Protein AF-A0A538AAI6-F1 (afdb_monomer_lite)

Foldseek 3Di:
DPPVVVVVVVVVVVVVVVVVVVVVPPFPQKEKEKEWEWEADPVRDIQAQAFFKKWKAAPPHRVDIDIDGAHNRNIDMDIGGFHKIWMWGPAFGDDPQKTWIATDIDGTDTHYYHYHYHYPVRTPIDRPPCPDDPPPPPQPLQNVLCVQAQLQKWWKAAAFAIAIWGAADDDQQKIKFFQVRNVPFQKIWIGSDLFFIFIWGWQDHDPVLRMTIIGDFSVSCVPHDHAAAAAQDPVRDSFAAFFKKKQWFDDFPDRIDIWIFTQNDDDPWKTKTLTDDDRRSHGTFIAGSVSHGQFGWHDWDPDPPDRIITMTTGSVVCVVVVVSRVVRVVVDDRHDGDTDGRLPDPQPDPVVLVVLLVVDDLVVLVVVAWDDDPQKIKGKDASSSVVSVVVVVVVVVVVVVVVVCVVVVDDPVNDDDDPPPVVVCCVVCVNVRRFRMAIDIGGDKDFDPVLVVQQVVCVVVVHHRDDTDIDGPDDPPVCVDDDDPDRHDDDDDDDDDDDDDDDDDDDDDDDDDDDDD

pLDDT: mean 72.94, std 21.02, range [20.86, 97.62]

Structure (mmCIF, N/CA/C/O backbone):
data_AF-A0A538AAI6-F1
#
_entry.id   AF-A0A538AAI6-F1
#
loop_
_atom_site.group_PDB
_atom_site.id
_atom_site.type_symbol
_atom_site.label_atom_id
_atom_site.label_alt_id
_atom_site.label_comp_id
_atom_site.label_asym_id
_atom_site.label_entity_id
_atom_site.label_seq_id
_atom_site.pdbx_PDB_ins_code
_atom_site.Cartn_x
_atom_site.Cartn_y
_atom_site.Cartn_z
_atom_site.occupancy
_atom_site.B_iso_or_equiv
_atom_site.auth_seq_id
_atom_site.auth_comp_id
_atom_site.auth_asym_id
_atom_site.auth_atom_id
_atom_site.pdbx_PDB_model_num
ATOM 1 N N . MET A 1 1 ? 90.015 34.885 -72.919 1.00 56.31 1 MET A N 1
ATOM 2 C CA . MET A 1 1 ? 88.695 35.465 -72.562 1.00 56.31 1 MET A CA 1
ATOM 3 C C . MET A 1 1 ? 87.486 34.777 -73.213 1.00 56.31 1 MET A C 1
ATOM 5 O O . MET A 1 1 ? 86.436 34.782 -72.590 1.00 56.31 1 MET A O 1
ATOM 9 N N . ARG A 1 2 ? 87.587 34.138 -74.393 1.00 55.56 2 ARG A N 1
ATOM 10 C CA . ARG A 1 2 ? 86.415 33.542 -75.080 1.00 55.56 2 ARG A CA 1
ATOM 11 C C . ARG A 1 2 ? 85.881 32.219 -74.502 1.00 55.56 2 ARG A C 1
ATOM 13 O O . ARG A 1 2 ? 84.694 31.960 -74.620 1.00 55.56 2 ARG A O 1
ATOM 20 N N . THR A 1 3 ? 86.694 31.414 -73.821 1.00 53.94 3 THR A N 1
ATOM 21 C CA . THR A 1 3 ? 86.271 30.083 -73.332 1.00 53.94 3 THR A CA 1
ATOM 22 C C . THR A 1 3 ? 85.492 30.114 -72.013 1.00 53.94 3 THR A C 1
ATOM 24 O O . THR A 1 3 ? 84.649 29.257 -71.784 1.00 53.94 3 THR A O 1
ATOM 27 N N . ARG A 1 4 ? 85.706 31.121 -71.152 1.00 54.72 4 ARG A N 1
ATOM 28 C CA . ARG A 1 4 ? 85.005 31.219 -69.853 1.00 54.72 4 ARG A CA 1
ATOM 29 C C . ARG A 1 4 ? 83.568 31.746 -69.966 1.00 54.72 4 ARG A C 1
ATOM 31 O O . ARG A 1 4 ? 82.729 31.370 -69.159 1.00 54.72 4 ARG A O 1
ATOM 38 N N . VAL A 1 5 ? 83.266 32.556 -70.984 1.00 57.38 5 VAL A N 1
ATOM 39 C CA . VAL A 1 5 ? 81.914 33.107 -71.209 1.00 57.38 5 VAL A CA 1
ATOM 40 C C . VAL A 1 5 ? 80.976 32.063 -71.829 1.00 57.38 5 VAL A C 1
ATOM 42 O O . VAL A 1 5 ? 79.811 31.986 -71.454 1.00 57.38 5 VAL A O 1
ATOM 45 N N . VAL A 1 6 ? 81.492 31.199 -72.711 1.00 57.78 6 VAL A N 1
ATOM 46 C CA . VAL A 1 6 ? 80.696 30.139 -73.361 1.00 57.78 6 VAL A CA 1
ATOM 47 C C . VAL A 1 6 ? 80.286 29.050 -72.365 1.00 57.78 6 VAL A C 1
ATOM 49 O O . VAL A 1 6 ? 79.141 28.607 -72.381 1.00 57.78 6 VAL A O 1
ATOM 52 N N . VAL A 1 7 ? 81.174 28.676 -71.436 1.00 59.09 7 VAL A N 1
ATOM 53 C CA . VAL A 1 7 ? 80.850 27.699 -70.382 1.00 59.09 7 VAL A CA 1
ATOM 54 C C . VAL A 1 7 ? 79.826 28.270 -69.393 1.00 59.09 7 VAL A C 1
ATOM 56 O O . VAL A 1 7 ? 78.910 27.558 -68.997 1.00 59.09 7 VAL A O 1
ATOM 59 N N . GLY A 1 8 ? 79.912 29.565 -69.059 1.00 55.97 8 GLY A N 1
ATOM 60 C CA . GLY A 1 8 ? 78.934 30.241 -68.197 1.00 55.97 8 GLY A CA 1
ATOM 61 C C . GLY A 1 8 ? 77.533 30.343 -68.815 1.00 55.97 8 GLY A C 1
ATOM 62 O O . GLY A 1 8 ? 76.548 30.069 -68.131 1.00 55.97 8 GLY A O 1
ATOM 63 N N . LEU A 1 9 ? 77.429 30.660 -70.114 1.00 57.47 9 LEU A N 1
ATOM 64 C CA . LEU A 1 9 ? 76.135 30.697 -70.810 1.00 57.47 9 LEU A CA 1
ATOM 65 C C . LEU A 1 9 ? 75.522 29.302 -70.991 1.00 57.47 9 LEU A C 1
ATOM 67 O O . LEU A 1 9 ? 74.308 29.162 -70.858 1.00 57.47 9 LEU A O 1
ATOM 71 N N . MET A 1 10 ? 76.331 28.266 -71.242 1.00 57.28 10 MET A N 1
ATOM 72 C CA . MET A 1 10 ? 75.824 26.891 -71.314 1.00 57.28 10 MET A CA 1
ATOM 73 C C . MET A 1 10 ? 75.345 26.376 -69.953 1.00 57.28 10 MET A C 1
ATOM 75 O O . MET A 1 10 ? 74.324 25.698 -69.898 1.00 57.28 10 MET A O 1
ATOM 79 N N . PHE A 1 11 ? 76.012 26.738 -68.852 1.00 59.81 11 PHE A N 1
ATOM 80 C CA . PHE A 1 11 ? 75.574 26.354 -67.506 1.00 59.81 11 PHE A CA 1
ATOM 81 C C . PHE A 1 11 ? 74.273 27.061 -67.097 1.00 59.81 11 PHE A C 1
ATOM 83 O O . PHE A 1 11 ? 73.391 26.439 -66.507 1.00 59.81 11 PHE A O 1
ATOM 90 N N . LEU A 1 12 ? 74.112 28.339 -67.463 1.00 59.09 12 LEU A N 1
ATOM 91 C CA . LEU A 1 12 ? 72.889 29.101 -67.200 1.00 59.09 12 LEU A CA 1
ATOM 92 C C . LEU A 1 12 ? 71.713 28.615 -68.066 1.00 59.09 12 LEU A C 1
ATOM 94 O O . LEU A 1 12 ? 70.605 28.472 -67.555 1.00 59.09 12 LEU A O 1
ATOM 98 N N . ALA A 1 13 ? 71.953 28.277 -69.338 1.00 58.91 13 ALA A N 1
ATOM 99 C CA . ALA A 1 13 ? 70.951 27.661 -70.211 1.00 58.91 13 ALA A CA 1
ATOM 100 C C . ALA A 1 13 ? 70.547 26.256 -69.728 1.00 58.91 13 ALA A C 1
ATOM 102 O O . ALA A 1 13 ? 69.372 25.904 -69.794 1.00 58.91 13 ALA A O 1
ATOM 103 N N . PHE A 1 14 ? 71.484 25.479 -69.176 1.00 59.81 14 PHE A N 1
ATOM 104 C CA . PHE A 1 14 ? 71.199 24.168 -68.587 1.00 59.81 14 PHE A CA 1
ATOM 105 C C . PHE A 1 14 ? 70.417 24.279 -67.269 1.00 59.81 14 PHE A C 1
ATOM 107 O O . PHE A 1 14 ? 69.505 23.493 -67.035 1.00 59.81 14 PHE A O 1
ATOM 114 N N . LEU A 1 15 ? 70.696 25.287 -66.434 1.00 57.56 15 LEU A N 1
ATOM 115 C CA . LEU A 1 15 ? 69.936 25.567 -65.206 1.00 57.56 15 LEU A CA 1
ATOM 116 C C . LEU A 1 15 ? 68.523 26.109 -65.488 1.00 57.56 15 LEU A C 1
ATOM 118 O O . LEU A 1 15 ? 67.578 25.741 -64.789 1.00 57.56 15 LEU A O 1
ATOM 122 N N . LEU A 1 16 ? 68.349 26.926 -66.532 1.00 55.44 16 LEU A N 1
ATOM 123 C CA . LEU A 1 16 ? 67.031 27.376 -67.002 1.00 55.44 16 LEU A CA 1
ATOM 124 C C . LEU A 1 16 ? 66.237 26.237 -67.660 1.00 55.44 16 LEU A C 1
ATOM 126 O O . LEU A 1 16 ? 65.052 26.086 -67.368 1.00 55.44 16 LEU A O 1
ATOM 130 N N . ALA A 1 17 ? 66.879 25.380 -68.461 1.00 56.56 17 ALA A N 1
ATOM 131 C CA . ALA A 1 17 ? 66.245 24.190 -69.030 1.00 56.56 17 ALA A CA 1
ATOM 132 C C . ALA A 1 17 ? 65.886 23.153 -67.950 1.00 56.56 17 ALA A C 1
ATOM 134 O O . ALA A 1 17 ? 64.798 22.586 -67.985 1.00 56.56 17 ALA A O 1
ATOM 135 N N . ALA A 1 18 ? 66.736 22.951 -66.939 1.00 55.03 18 ALA A N 1
ATOM 136 C CA . ALA A 1 18 ? 66.457 22.047 -65.822 1.00 55.03 18 ALA A CA 1
ATOM 137 C C . ALA A 1 18 ? 65.314 22.549 -64.921 1.00 55.03 18 ALA A C 1
ATOM 139 O O . ALA A 1 18 ? 64.545 21.735 -64.409 1.00 55.03 18 ALA A O 1
ATOM 140 N N . ASN A 1 19 ? 65.147 23.868 -64.760 1.00 50.28 19 ASN A N 1
ATOM 141 C CA . ASN A 1 19 ? 63.992 24.440 -64.059 1.00 50.28 19 ASN A CA 1
ATOM 142 C C . ASN A 1 19 ? 62.707 24.405 -64.901 1.00 50.28 19 ASN A C 1
ATOM 144 O O . ASN A 1 19 ? 61.645 24.112 -64.357 1.00 50.28 19 ASN A O 1
ATOM 148 N N . LEU A 1 20 ? 62.783 24.596 -66.222 1.00 50.88 20 LEU A N 1
ATOM 149 C CA . LEU A 1 20 ? 61.630 24.432 -67.119 1.00 50.88 20 LEU A CA 1
ATOM 150 C C . LEU A 1 20 ? 61.174 22.963 -67.221 1.00 50.88 20 LEU A C 1
ATOM 152 O O . LEU A 1 20 ? 59.975 22.697 -67.261 1.00 50.88 20 LEU A O 1
ATOM 156 N N . ILE A 1 21 ? 62.098 21.998 -67.152 1.00 49.75 21 ILE A N 1
ATOM 157 C CA . ILE A 1 21 ? 61.776 20.560 -67.094 1.00 49.75 21 ILE A CA 1
ATOM 158 C C . ILE A 1 21 ? 61.227 20.159 -65.711 1.00 49.75 21 ILE A C 1
ATOM 160 O O . ILE A 1 21 ? 60.376 19.274 -65.625 1.00 49.75 21 ILE A O 1
ATOM 164 N N . ARG A 1 22 ? 61.627 20.836 -64.623 1.00 44.69 22 ARG A N 1
ATOM 165 C CA . ARG A 1 22 ? 61.017 20.635 -63.293 1.00 44.69 22 ARG A CA 1
ATOM 166 C C . ARG A 1 22 ? 59.622 21.254 -63.162 1.00 44.69 22 ARG A C 1
ATOM 168 O O . ARG A 1 22 ? 58.796 20.665 -62.471 1.00 44.69 22 ARG A O 1
ATOM 175 N N . LEU A 1 23 ? 59.324 22.361 -63.850 1.00 44.47 23 LEU A N 1
ATOM 176 C CA . LEU A 1 23 ? 57.966 22.927 -63.888 1.00 44.47 23 LEU A CA 1
ATOM 177 C C . LEU A 1 23 ? 57.005 22.139 -64.799 1.00 44.47 23 LEU A C 1
ATOM 179 O O . LEU A 1 23 ? 55.805 22.137 -64.544 1.00 44.47 23 LEU A O 1
ATOM 183 N N . ALA A 1 24 ? 57.505 21.419 -65.809 1.00 44.34 24 ALA A N 1
ATOM 184 C CA . ALA A 1 24 ? 56.675 20.612 -66.712 1.00 44.34 24 ALA A CA 1
ATOM 185 C C . ALA A 1 24 ? 56.409 19.165 -66.231 1.00 44.34 24 ALA A C 1
ATOM 187 O O . ALA A 1 24 ? 55.652 18.439 -66.874 1.00 44.34 24 ALA A O 1
ATOM 188 N N . ALA A 1 25 ? 56.995 18.727 -65.108 1.00 46.19 25 ALA A N 1
ATOM 189 C CA . ALA A 1 25 ? 56.943 17.330 -64.649 1.00 46.19 25 ALA A CA 1
ATOM 190 C C . ALA A 1 25 ? 56.396 17.131 -63.220 1.00 46.19 25 ALA A C 1
ATOM 192 O O . ALA A 1 25 ? 56.669 16.114 -62.583 1.00 46.19 25 ALA A O 1
ATOM 193 N N . GLN A 1 26 ? 55.571 18.055 -62.723 1.00 48.97 26 GLN A N 1
ATOM 194 C CA . GLN A 1 26 ? 54.662 17.785 -61.603 1.00 48.97 26 GLN A CA 1
ATOM 195 C C . GLN A 1 26 ? 53.217 17.700 -62.103 1.00 48.97 26 GLN A C 1
ATOM 197 O O . GLN A 1 26 ? 52.329 18.403 -61.637 1.00 48.97 26 GLN A O 1
ATOM 202 N N . THR A 1 27 ? 52.946 16.805 -63.057 1.00 49.00 27 THR A N 1
ATOM 203 C CA . THR A 1 27 ? 51.568 16.334 -63.243 1.00 49.00 27 THR A CA 1
ATOM 204 C C . THR A 1 27 ? 51.135 15.646 -61.949 1.00 49.00 27 THR A C 1
ATOM 206 O O . THR A 1 27 ? 51.813 14.690 -61.544 1.00 49.00 27 THR A O 1
ATOM 209 N N . PRO A 1 28 ? 50.044 16.073 -61.289 1.00 50.78 28 PRO A N 1
ATOM 210 C CA . PRO A 1 28 ? 49.593 15.407 -60.081 1.00 50.78 28 PRO A CA 1
ATOM 211 C C . PRO A 1 28 ? 49.314 13.936 -60.408 1.00 50.78 28 PRO A C 1
ATOM 213 O O . PRO A 1 28 ? 48.439 13.611 -61.212 1.00 50.78 28 PRO A O 1
ATOM 216 N N . ARG A 1 29 ? 50.062 13.022 -59.775 1.00 65.69 29 ARG A N 1
ATOM 217 C CA . ARG A 1 29 ? 49.749 11.577 -59.782 1.00 65.69 29 ARG A CA 1
ATOM 218 C C . ARG A 1 29 ? 48.432 11.270 -59.060 1.00 65.69 29 ARG A C 1
ATOM 220 O O . ARG A 1 29 ? 47.981 10.129 -59.059 1.00 65.69 29 ARG A O 1
ATOM 227 N N . GLN A 1 30 ? 47.851 12.283 -58.436 1.00 79.06 30 GLN A N 1
ATOM 228 C CA . GLN A 1 30 ? 46.678 12.223 -57.595 1.00 79.06 30 GLN A CA 1
ATOM 229 C C . GLN A 1 30 ? 45.579 13.108 -58.181 1.00 79.06 30 GLN A C 1
ATOM 231 O O . GLN A 1 30 ? 45.829 14.067 -58.910 1.00 79.06 30 GLN A O 1
ATOM 236 N N . ALA A 1 31 ? 44.356 12.739 -57.866 1.00 88.25 31 ALA A N 1
ATOM 237 C CA . ALA A 1 31 ? 43.138 13.445 -58.178 1.00 88.25 31 ALA A CA 1
ATOM 238 C C . ALA A 1 31 ? 42.428 13.787 -56.866 1.00 88.25 31 ALA A C 1
ATOM 240 O O . ALA A 1 31 ? 42.634 13.108 -55.858 1.00 88.25 31 ALA A O 1
ATOM 241 N N . THR A 1 32 ? 41.584 14.811 -56.869 1.00 91.38 32 THR A N 1
ATOM 242 C CA . THR A 1 32 ? 40.853 15.227 -55.666 1.00 91.38 32 THR A CA 1
ATOM 243 C C . THR A 1 32 ? 39.362 15.099 -55.904 1.00 91.38 32 THR A C 1
ATOM 245 O O . THR A 1 32 ? 38.843 15.605 -56.892 1.00 91.38 32 THR A O 1
ATOM 248 N N . VAL A 1 33 ? 38.662 14.460 -54.977 1.00 94.69 33 VAL A N 1
ATOM 249 C CA . VAL A 1 33 ? 37.202 14.444 -54.918 1.00 94.69 33 VAL A CA 1
ATOM 250 C C . VAL A 1 33 ? 36.782 15.394 -53.803 1.00 94.69 33 VAL A C 1
ATOM 252 O O . VAL A 1 33 ? 37.144 15.196 -52.645 1.00 94.69 33 VAL A O 1
ATOM 255 N N . SER A 1 34 ? 36.058 16.450 -54.158 1.00 95.12 34 SER A N 1
ATOM 256 C CA . SER A 1 34 ? 35.491 17.433 -53.236 1.00 95.12 34 SER A CA 1
ATOM 257 C C . SER A 1 34 ? 33.991 17.186 -53.140 1.00 95.12 34 SER A C 1
ATOM 259 O O . SER A 1 34 ? 33.283 17.301 -54.134 1.00 95.12 34 SER A O 1
ATOM 261 N N . VAL A 1 35 ? 33.501 16.808 -51.965 1.00 96.62 35 VAL A N 1
ATOM 262 C CA . VAL A 1 35 ? 32.088 16.498 -51.738 1.00 96.62 35 VAL A CA 1
ATOM 263 C C . VAL A 1 35 ? 31.441 17.622 -50.946 1.00 96.62 35 VAL A C 1
ATOM 265 O O . VAL A 1 35 ? 31.979 18.024 -49.917 1.00 96.62 35 VAL A O 1
ATOM 268 N N . THR A 1 36 ? 30.271 18.079 -51.385 1.00 96.38 36 THR A N 1
ATOM 269 C CA . THR A 1 36 ? 29.391 18.963 -50.610 1.00 96.38 36 THR A CA 1
ATOM 270 C C . THR A 1 36 ? 28.057 18.261 -50.409 1.00 96.38 36 THR A C 1
ATOM 272 O O . THR A 1 36 ? 27.348 17.997 -51.374 1.00 96.38 36 THR A O 1
ATOM 275 N N . ALA A 1 37 ? 27.706 17.947 -49.167 1.00 95.06 37 ALA A N 1
ATOM 276 C CA . ALA A 1 37 ? 26.449 17.303 -48.818 1.00 95.06 37 ALA A CA 1
ATOM 277 C C . ALA A 1 37 ? 25.514 18.294 -48.128 1.00 95.06 37 ALA A C 1
ATOM 279 O O . ALA A 1 37 ? 25.824 18.804 -47.048 1.00 95.06 37 ALA A O 1
ATOM 280 N N . ALA A 1 38 ? 24.364 18.557 -48.743 1.00 93.50 38 ALA A N 1
ATOM 281 C CA . ALA A 1 38 ? 23.372 19.477 -48.213 1.00 93.50 38 ALA A CA 1
ATOM 282 C C . ALA A 1 38 ? 21.955 19.066 -48.621 1.00 93.50 38 ALA A C 1
ATOM 284 O O . ALA A 1 38 ? 21.693 18.737 -49.775 1.00 93.50 38 ALA A O 1
ATOM 285 N N . LEU A 1 39 ? 21.032 19.113 -47.663 1.00 91.88 39 LEU A N 1
ATOM 286 C CA . LEU A 1 39 ? 19.632 18.765 -47.858 1.00 91.88 39 LEU A CA 1
ATOM 287 C C . LEU A 1 39 ? 18.737 19.997 -47.688 1.00 91.88 39 LEU A C 1
ATOM 289 O O . LEU A 1 39 ? 18.920 20.785 -46.766 1.00 91.88 39 LEU A O 1
ATOM 293 N N . VAL A 1 40 ? 17.752 20.152 -48.563 1.00 87.44 40 VAL A N 1
ATOM 294 C CA . VAL A 1 40 ? 16.768 21.239 -48.558 1.00 87.44 40 VAL A CA 1
ATOM 295 C C . VAL A 1 40 ? 15.532 20.808 -47.762 1.00 87.44 40 VAL A C 1
ATOM 297 O O . VAL A 1 40 ? 14.978 19.735 -48.015 1.00 87.44 40 VAL A O 1
ATOM 300 N N . ALA A 1 41 ? 15.125 21.624 -46.787 1.00 76.75 41 ALA A N 1
ATOM 301 C CA . ALA A 1 41 ? 13.888 21.461 -46.013 1.00 76.75 41 ALA A CA 1
ATOM 302 C C . ALA A 1 41 ? 12.668 22.089 -46.727 1.00 76.75 41 ALA A C 1
ATOM 304 O O . ALA A 1 41 ? 12.827 22.776 -47.734 1.00 76.75 41 ALA A O 1
ATOM 305 N N . GLU A 1 42 ? 11.452 21.870 -46.209 1.00 68.75 42 GLU A N 1
ATOM 306 C CA . GLU A 1 42 ? 10.195 22.325 -46.838 1.00 68.75 42 GLU A CA 1
ATOM 307 C C . GLU A 1 42 ? 10.121 23.849 -47.061 1.00 68.75 42 GLU A C 1
ATOM 309 O O . GLU A 1 42 ? 9.544 24.276 -48.057 1.00 68.75 42 GLU A O 1
ATOM 314 N N . GLU A 1 43 ? 10.784 24.675 -46.239 1.00 68.69 43 GLU A N 1
ATOM 315 C CA . GLU A 1 43 ? 10.865 26.133 -46.460 1.00 68.69 43 GLU A CA 1
ATOM 316 C C . GLU A 1 43 ? 12.097 26.585 -47.276 1.00 68.69 43 GLU A C 1
ATOM 318 O O . GLU A 1 43 ? 12.585 27.697 -47.097 1.00 68.69 43 GLU A O 1
ATOM 323 N N . LEU A 1 44 ? 12.648 25.728 -48.148 1.00 71.75 44 LEU A N 1
ATOM 324 C CA . LEU A 1 44 ? 13.844 25.998 -48.976 1.00 71.75 44 LEU A CA 1
ATOM 325 C C . LEU A 1 44 ? 15.138 26.283 -48.184 1.00 71.75 44 LEU A C 1
ATOM 327 O O . LEU A 1 44 ? 16.159 26.671 -48.755 1.00 71.75 44 LEU A O 1
ATOM 331 N N . HIS A 1 45 ? 15.144 26.033 -46.875 1.00 80.94 45 HIS A N 1
ATOM 332 C CA . HIS A 1 45 ? 16.344 26.142 -46.055 1.00 80.94 45 HIS A CA 1
ATOM 333 C C . HIS A 1 45 ? 17.320 24.995 -46.350 1.00 80.94 45 HIS A C 1
ATOM 335 O O . HIS A 1 45 ? 17.012 23.823 -46.120 1.00 80.94 45 HIS A O 1
ATOM 341 N N . VAL A 1 46 ? 18.524 25.340 -46.812 1.00 87.25 46 VAL A N 1
ATOM 342 C CA . VAL A 1 46 ? 19.618 24.391 -47.058 1.00 87.25 46 VAL A CA 1
ATOM 343 C C . VAL A 1 46 ? 20.296 24.031 -45.733 1.00 87.25 46 VAL A C 1
ATOM 345 O O . VAL A 1 46 ? 20.808 24.897 -45.023 1.00 87.25 46 VAL A O 1
ATOM 348 N N . ARG A 1 47 ? 20.312 22.743 -45.390 1.00 90.31 47 ARG A N 1
ATOM 349 C CA . ARG A 1 47 ? 20.954 22.187 -44.194 1.00 90.31 47 ARG A CA 1
ATOM 350 C C . ARG A 1 47 ? 22.173 21.353 -44.601 1.00 90.31 47 ARG A C 1
ATOM 352 O O . ARG A 1 47 ? 21.995 20.349 -45.293 1.00 90.31 47 ARG A O 1
ATOM 359 N N . PRO A 1 48 ? 23.397 21.715 -44.181 1.00 93.94 48 PRO A N 1
ATOM 360 C CA . PRO A 1 48 ? 24.566 20.884 -44.445 1.00 93.94 48 PRO A CA 1
ATOM 361 C C . PRO A 1 48 ? 24.445 19.539 -43.720 1.00 93.94 48 PRO A C 1
ATOM 363 O O . PRO A 1 48 ? 24.004 19.478 -42.570 1.00 93.94 48 PRO A O 1
ATOM 366 N N . VAL A 1 49 ? 24.854 18.456 -44.381 1.00 94.00 49 VAL A N 1
ATOM 367 C CA . VAL A 1 49 ? 24.889 17.117 -43.779 1.00 94.00 49 VAL A CA 1
ATOM 368 C C . VAL A 1 49 ? 26.233 16.938 -43.082 1.00 94.00 49 VAL A C 1
ATOM 370 O O . VAL A 1 49 ? 27.226 16.534 -43.689 1.00 94.00 49 VAL A O 1
ATOM 373 N N . ALA A 1 50 ? 26.269 17.295 -41.802 1.00 92.62 50 ALA A N 1
ATOM 374 C CA . ALA A 1 50 ? 27.476 17.262 -40.989 1.00 92.62 50 ALA A CA 1
ATOM 375 C C . ALA A 1 50 ? 27.925 15.831 -40.647 1.00 92.62 50 ALA A C 1
ATOM 377 O O . ALA A 1 50 ? 27.094 14.977 -40.342 1.00 92.62 50 ALA A O 1
ATOM 378 N N . LEU A 1 51 ? 29.244 15.596 -40.622 1.00 92.31 51 LEU A N 1
ATOM 379 C CA . LEU A 1 51 ? 29.865 14.337 -40.169 1.00 92.31 51 LEU A CA 1
ATOM 380 C C . LEU A 1 51 ? 29.366 13.072 -40.896 1.00 92.31 51 LEU A C 1
ATOM 382 O O . LEU A 1 51 ? 29.435 11.968 -40.355 1.00 92.31 51 LEU A O 1
ATOM 386 N N . HIS A 1 52 ? 28.893 13.224 -42.132 1.00 95.06 52 HIS A N 1
ATOM 387 C CA . HIS A 1 52 ? 28.340 12.148 -42.948 1.00 95.06 52 HIS A CA 1
ATOM 388 C C . HIS A 1 52 ? 29.431 11.187 -43.399 1.00 95.06 52 HIS A C 1
ATOM 390 O O . HIS A 1 52 ? 30.434 11.625 -43.961 1.00 95.06 52 HIS A O 1
ATOM 396 N N . GLN A 1 53 ? 29.236 9.888 -43.176 1.00 95.31 53 GLN A N 1
ATOM 397 C CA . GLN A 1 53 ? 30.222 8.861 -43.513 1.00 95.31 53 GLN A CA 1
ATOM 398 C C . GLN A 1 53 ? 30.082 8.415 -44.970 1.00 95.31 53 GLN A C 1
ATOM 400 O O . GLN A 1 53 ? 29.024 7.940 -45.396 1.00 95.31 53 GLN A O 1
ATOM 405 N N . LEU A 1 54 ? 31.173 8.550 -45.719 1.00 95.25 54 LEU A N 1
ATOM 406 C CA . LEU A 1 54 ? 31.257 8.274 -47.145 1.00 95.25 54 LEU A CA 1
ATOM 407 C C . LEU A 1 54 ? 32.403 7.313 -47.445 1.00 95.25 54 LEU A C 1
ATOM 409 O O . LEU A 1 54 ? 33.450 7.352 -46.804 1.00 95.25 54 LEU A O 1
ATOM 413 N N . GLU A 1 55 ? 32.223 6.501 -48.477 1.00 95.75 55 GLU A N 1
ATOM 414 C CA . GLU A 1 55 ? 33.230 5.572 -48.973 1.00 95.75 55 GLU A CA 1
ATOM 415 C C . GLU A 1 55 ? 33.366 5.666 -50.491 1.00 95.75 55 GLU A C 1
ATOM 417 O O . GLU A 1 55 ? 32.379 5.772 -51.220 1.00 95.75 55 GLU A O 1
ATOM 422 N N . LEU A 1 56 ? 34.607 5.607 -50.970 1.00 93.75 56 LEU A N 1
ATOM 423 C CA . LEU A 1 56 ? 34.949 5.479 -52.383 1.00 93.75 56 LEU A CA 1
ATOM 424 C C . LEU A 1 56 ? 35.477 4.076 -52.650 1.00 93.75 56 LEU A C 1
ATOM 426 O O . LEU A 1 56 ? 36.549 3.717 -52.167 1.00 93.75 56 LEU A O 1
ATOM 430 N N . MET A 1 57 ? 34.752 3.315 -53.464 1.00 91.69 57 MET A N 1
ATOM 431 C CA . MET A 1 57 ? 35.162 1.984 -53.914 1.00 91.69 57 MET A CA 1
ATOM 432 C C . MET A 1 57 ? 35.667 2.067 -55.351 1.00 91.69 57 MET A C 1
ATOM 434 O O . MET A 1 57 ? 34.941 2.546 -56.226 1.00 91.69 57 MET A O 1
ATOM 438 N N . ARG A 1 58 ? 36.895 1.621 -55.627 1.00 89.25 58 ARG A N 1
ATOM 439 C CA . ARG A 1 58 ? 37.427 1.625 -56.998 1.00 89.25 58 ARG A CA 1
ATOM 440 C C . ARG A 1 58 ? 36.724 0.562 -57.853 1.00 89.25 58 ARG A C 1
ATOM 442 O O . ARG A 1 58 ? 36.616 -0.599 -57.471 1.00 89.25 58 ARG A O 1
ATOM 449 N N . VAL A 1 59 ? 36.255 0.947 -59.038 1.00 85.19 59 VAL A N 1
ATOM 450 C CA . VAL A 1 59 ? 35.597 0.021 -59.973 1.00 85.19 59 VAL A CA 1
ATOM 451 C C . VAL A 1 59 ? 36.655 -0.888 -60.609 1.00 85.19 59 VAL A C 1
ATOM 453 O O . VAL A 1 59 ? 37.593 -0.394 -61.230 1.00 85.19 59 VAL A O 1
ATOM 456 N N . GLY A 1 60 ? 36.507 -2.207 -60.445 1.00 77.19 60 GLY A N 1
ATOM 457 C CA . GLY A 1 60 ? 37.449 -3.225 -60.939 1.00 77.19 60 GLY A CA 1
ATOM 458 C C . GLY A 1 60 ? 38.484 -3.705 -59.912 1.00 77.19 60 GLY A C 1
ATOM 459 O O . GLY A 1 60 ? 39.140 -4.710 -60.159 1.00 77.19 60 GLY A O 1
ATOM 460 N N . ASP A 1 61 ? 38.590 -3.039 -58.759 1.00 74.44 61 ASP A N 1
ATOM 461 C CA . ASP A 1 61 ? 39.445 -3.440 -57.636 1.00 74.44 61 ASP A CA 1
ATOM 462 C C . ASP A 1 61 ? 38.696 -3.199 -56.317 1.00 74.44 61 ASP A C 1
ATOM 464 O O . ASP A 1 61 ? 38.809 -2.152 -55.676 1.00 74.44 61 ASP A O 1
ATOM 468 N N . THR A 1 62 ? 37.858 -4.167 -55.940 1.00 64.25 62 THR A N 1
ATOM 469 C CA . THR A 1 62 ? 36.979 -4.080 -54.764 1.00 64.25 62 THR A CA 1
ATOM 470 C C . THR A 1 62 ? 37.725 -4.121 -53.429 1.00 64.25 62 THR A C 1
ATOM 472 O O . THR A 1 62 ? 37.089 -3.931 -52.397 1.00 64.25 62 THR A O 1
ATOM 475 N N . ALA A 1 63 ? 39.042 -4.360 -53.422 1.00 66.31 63 ALA A N 1
ATOM 476 C CA . ALA A 1 63 ? 39.854 -4.346 -52.205 1.00 66.31 63 ALA A CA 1
ATOM 477 C C . ALA A 1 63 ? 40.237 -2.922 -51.759 1.00 66.31 63 ALA A C 1
ATOM 479 O O . ALA A 1 63 ? 40.615 -2.718 -50.605 1.00 66.31 63 ALA A O 1
ATOM 480 N N . VAL A 1 64 ? 40.128 -1.925 -52.646 1.00 74.44 64 VAL A N 1
ATOM 481 C CA . VAL A 1 64 ? 40.489 -0.533 -52.352 1.00 74.44 64 VAL A CA 1
ATOM 482 C C . VAL A 1 64 ? 39.234 0.284 -52.040 1.00 74.44 64 VAL A C 1
ATOM 484 O O . VAL A 1 64 ? 38.595 0.845 -52.938 1.00 74.44 64 VAL A O 1
ATOM 487 N N . THR A 1 65 ? 38.918 0.378 -50.746 1.00 84.81 65 THR A N 1
ATOM 488 C CA . THR A 1 65 ? 37.870 1.253 -50.197 1.00 84.81 65 THR A CA 1
ATOM 489 C C . THR A 1 65 ? 38.504 2.389 -49.402 1.00 84.81 65 THR A C 1
ATOM 491 O O . THR A 1 65 ? 39.324 2.159 -48.517 1.00 84.81 65 THR A O 1
ATOM 494 N N . ILE A 1 66 ? 38.122 3.628 -49.711 1.00 90.81 66 ILE A N 1
ATOM 495 C CA . ILE A 1 66 ? 38.610 4.829 -49.023 1.00 90.81 66 ILE A CA 1
ATOM 496 C C . ILE A 1 66 ? 37.435 5.465 -48.282 1.00 90.81 66 ILE A C 1
ATOM 498 O O . ILE A 1 66 ? 36.557 6.047 -48.917 1.00 90.81 66 ILE A O 1
ATOM 502 N N . ALA A 1 67 ? 37.425 5.354 -46.953 1.00 92.25 67 ALA A N 1
ATOM 503 C CA . ALA A 1 67 ? 36.412 5.958 -46.091 1.00 92.25 67 ALA A CA 1
ATOM 504 C C . ALA A 1 67 ? 36.816 7.374 -45.653 1.00 92.25 67 ALA A C 1
ATOM 506 O O . ALA A 1 67 ? 37.969 7.624 -45.301 1.00 92.25 67 ALA A O 1
ATOM 507 N N . PHE A 1 68 ? 35.862 8.300 -45.648 1.00 94.94 68 PHE A N 1
ATOM 508 C CA . PHE A 1 68 ? 36.041 9.683 -45.206 1.00 94.94 68 PHE A CA 1
ATOM 509 C C . PHE A 1 68 ? 34.711 10.266 -44.710 1.00 94.94 68 PHE A C 1
ATOM 511 O O . PHE A 1 68 ? 33.658 9.638 -44.816 1.00 94.94 68 PHE A O 1
ATOM 518 N N . ARG A 1 69 ? 34.747 11.467 -44.122 1.00 95.31 69 ARG A N 1
ATOM 519 C CA . ARG A 1 69 ? 33.553 12.127 -43.576 1.00 95.31 69 ARG A CA 1
ATOM 520 C C . ARG A 1 69 ? 33.482 13.603 -43.931 1.00 95.31 69 ARG A C 1
ATOM 522 O O . ARG A 1 69 ? 34.524 14.242 -44.077 1.00 95.31 69 ARG A O 1
ATOM 529 N N . THR A 1 70 ? 32.270 14.141 -44.017 1.00 95.88 70 THR A N 1
ATOM 530 C CA . THR A 1 70 ? 32.048 15.590 -44.137 1.00 95.88 70 THR A CA 1
ATOM 531 C C . THR A 1 70 ? 32.373 16.326 -42.836 1.00 95.88 70 THR A C 1
ATOM 533 O O . THR A 1 70 ? 32.301 15.763 -41.743 1.00 95.88 70 THR A O 1
ATOM 536 N N . GLY A 1 71 ? 32.769 17.593 -42.943 1.00 91.06 71 GLY A N 1
ATOM 537 C CA . GLY A 1 71 ? 32.888 18.519 -41.822 1.00 91.06 71 GLY A CA 1
ATOM 538 C C . GLY A 1 71 ? 31.520 18.960 -41.296 1.00 91.06 71 GLY A C 1
ATOM 539 O O . GLY A 1 71 ? 30.477 18.525 -41.783 1.00 91.06 71 GLY A O 1
ATOM 540 N N . LEU A 1 72 ? 31.512 19.851 -40.301 1.00 90.88 72 LEU A N 1
ATOM 541 C CA . LEU A 1 72 ? 30.272 20.442 -39.771 1.00 90.88 72 LEU A CA 1
ATOM 542 C C . LEU A 1 72 ? 29.538 21.317 -40.802 1.00 90.88 72 LEU A C 1
ATOM 544 O O . LEU A 1 72 ? 28.335 21.528 -40.692 1.00 90.88 72 LEU A O 1
ATOM 548 N N . ASP A 1 73 ? 30.256 21.791 -41.818 1.00 92.38 73 ASP A N 1
ATOM 549 C CA . ASP A 1 73 ? 29.744 22.551 -42.958 1.00 92.38 73 ASP A CA 1
ATOM 550 C C . ASP A 1 73 ? 29.217 21.661 -44.099 1.00 92.38 73 ASP A C 1
ATOM 552 O O . ASP A 1 73 ? 28.809 22.170 -45.142 1.00 92.38 73 ASP A O 1
ATOM 556 N N . GLY A 1 74 ? 29.228 20.334 -43.922 1.00 92.62 74 GLY A N 1
ATOM 557 C CA . GLY A 1 74 ? 28.785 19.374 -44.930 1.00 92.62 74 GLY A CA 1
ATOM 558 C C . GLY A 1 74 ? 29.786 19.143 -46.062 1.00 92.62 74 GLY A C 1
ATOM 559 O O . GLY A 1 74 ? 29.446 18.461 -47.027 1.00 92.62 74 GLY A O 1
ATOM 560 N N . LYS A 1 75 ? 31.020 19.660 -45.968 1.00 95.62 75 LYS A N 1
ATOM 561 C CA . LYS A 1 75 ? 32.033 19.528 -47.025 1.00 95.62 75 LYS A CA 1
ATOM 562 C C . LYS A 1 75 ? 33.130 18.533 -46.663 1.00 95.62 75 LYS A C 1
ATOM 564 O O . LYS A 1 75 ? 33.504 18.392 -45.504 1.00 95.62 75 LYS A O 1
ATOM 569 N N . ALA A 1 76 ? 33.678 17.848 -47.658 1.00 95.19 76 ALA A N 1
ATOM 570 C CA . ALA A 1 76 ? 34.835 16.968 -47.514 1.00 95.19 76 ALA A CA 1
ATOM 571 C C . ALA A 1 76 ? 35.737 17.041 -48.742 1.00 95.19 76 ALA A C 1
ATOM 573 O O . ALA A 1 76 ? 35.268 17.267 -49.853 1.00 95.19 76 ALA A O 1
ATOM 574 N N . ARG A 1 77 ? 37.032 16.777 -48.560 1.00 94.44 77 ARG A N 1
ATOM 575 C CA . ARG A 1 77 ? 37.973 16.581 -49.667 1.00 94.44 77 ARG A CA 1
ATOM 576 C C . ARG A 1 77 ? 38.761 15.305 -49.446 1.00 94.44 77 ARG A C 1
ATOM 578 O O . ARG A 1 77 ? 39.326 15.116 -48.374 1.00 94.44 77 ARG A O 1
ATOM 585 N N . GLN A 1 78 ? 38.824 14.471 -50.475 1.00 94.12 78 GLN A N 1
ATOM 586 C CA . GLN A 1 78 ? 39.569 13.224 -50.463 1.00 94.12 78 GLN A CA 1
ATOM 587 C C . GLN A 1 78 ? 40.494 13.157 -51.672 1.00 94.12 78 GLN A C 1
ATOM 589 O O . GLN A 1 78 ? 40.074 13.345 -52.812 1.00 94.12 78 GLN A O 1
ATOM 594 N N . VAL A 1 79 ? 41.765 12.861 -51.418 1.00 91.94 79 VAL A N 1
ATOM 595 C CA . VAL A 1 79 ? 42.757 12.641 -52.469 1.00 91.94 79 VAL A CA 1
ATOM 596 C C . VAL A 1 79 ? 42.747 11.161 -52.846 1.00 91.94 79 VAL A C 1
ATOM 598 O O . VAL A 1 79 ? 42.812 10.294 -51.972 1.00 91.94 79 VAL A O 1
ATOM 601 N N . VAL A 1 80 ? 42.640 10.871 -54.141 1.00 90.69 80 VAL A N 1
ATOM 602 C CA . VAL A 1 80 ? 42.544 9.518 -54.703 1.00 90.69 80 VAL A CA 1
ATOM 603 C C . VAL A 1 80 ? 43.429 9.372 -55.937 1.00 90.69 80 VAL A C 1
ATOM 605 O O . VAL A 1 80 ? 43.877 10.351 -56.531 1.00 90.69 80 VAL A O 1
ATOM 608 N N . ALA A 1 81 ? 43.702 8.138 -56.350 1.00 89.19 81 ALA A N 1
ATOM 609 C CA . ALA A 1 81 ? 44.344 7.897 -57.636 1.00 89.19 81 ALA A CA 1
ATOM 610 C C . ALA A 1 81 ? 43.325 8.094 -58.783 1.00 89.19 81 ALA A C 1
ATOM 612 O O . ALA A 1 81 ? 42.160 7.747 -58.617 1.00 89.19 81 ALA A O 1
ATOM 613 N N . PRO A 1 82 ? 43.732 8.587 -59.962 1.00 90.06 82 PRO A N 1
ATOM 614 C CA . PRO A 1 82 ? 42.842 8.724 -61.116 1.00 90.06 82 PRO A CA 1
ATOM 615 C C . PRO A 1 82 ? 42.184 7.390 -61.494 1.00 90.06 82 PRO A C 1
ATOM 617 O O . PRO A 1 82 ? 42.847 6.346 -61.477 1.00 90.06 82 PRO A O 1
ATOM 620 N N . GLY A 1 83 ? 40.895 7.417 -61.830 1.00 89.69 83 GLY A N 1
ATOM 621 C CA . GLY A 1 83 ? 40.117 6.222 -62.158 1.00 89.69 83 GLY A CA 1
ATOM 622 C C . GLY A 1 83 ? 38.618 6.382 -61.911 1.00 89.69 83 GLY A C 1
ATOM 623 O O . GLY A 1 83 ? 38.142 7.461 -61.553 1.00 89.69 83 GLY A O 1
ATOM 624 N N . SER A 1 84 ? 37.881 5.287 -62.104 1.00 91.88 84 SER A N 1
ATOM 625 C CA . SER A 1 84 ? 36.444 5.211 -61.828 1.00 91.88 84 SER A CA 1
ATOM 626 C C . SER A 1 84 ? 36.191 4.649 -60.434 1.00 91.88 84 SER A C 1
ATOM 628 O O . SER A 1 84 ? 36.764 3.631 -60.043 1.00 91.88 84 SER A O 1
ATOM 630 N N . TYR A 1 85 ? 35.312 5.314 -59.697 1.00 93.75 85 TYR A N 1
ATOM 631 C CA . TYR A 1 85 ? 34.930 4.993 -58.333 1.00 93.75 85 TYR A CA 1
ATOM 632 C C . TYR A 1 85 ? 33.414 4.957 -58.197 1.00 93.75 85 TYR A C 1
ATOM 634 O O . TYR A 1 85 ? 32.675 5.528 -58.996 1.00 93.75 85 TYR A O 1
ATOM 642 N N . ARG A 1 86 ? 32.949 4.308 -57.138 1.00 94.25 86 ARG A N 1
ATOM 643 C CA . ARG A 1 86 ? 31.573 4.382 -56.672 1.00 94.25 86 ARG A CA 1
ATOM 644 C C . ARG A 1 86 ? 31.570 5.057 -55.306 1.00 94.25 86 ARG A C 1
ATOM 646 O O . ARG A 1 86 ? 32.185 4.536 -54.377 1.00 94.25 86 ARG A O 1
ATOM 653 N N . LEU A 1 87 ? 30.947 6.230 -55.217 1.00 95.25 87 LEU A N 1
ATOM 654 C CA . LEU A 1 87 ? 30.795 6.999 -53.984 1.00 95.25 87 LEU A CA 1
ATOM 655 C C . LEU A 1 87 ? 29.527 6.545 -53.268 1.00 95.25 87 LEU A C 1
ATOM 657 O O . LEU A 1 87 ? 28.433 6.661 -53.820 1.00 95.25 87 LEU A O 1
ATOM 661 N N . ARG A 1 88 ? 29.676 6.052 -52.041 1.00 94.75 88 ARG A N 1
ATOM 662 C CA . ARG A 1 88 ? 28.585 5.493 -51.245 1.00 94.75 88 ARG A CA 1
ATOM 663 C C . ARG A 1 88 ? 28.490 6.143 -49.885 1.00 94.75 88 ARG A C 1
ATOM 665 O O . ARG A 1 88 ? 29.495 6.420 -49.244 1.00 94.75 88 ARG A O 1
ATOM 672 N N . SER A 1 89 ? 27.261 6.342 -49.432 1.00 93.94 89 SER A N 1
ATOM 673 C CA . SER A 1 89 ? 26.986 6.616 -48.024 1.00 93.94 89 SER A CA 1
ATOM 674 C C . SER A 1 89 ? 27.053 5.320 -47.231 1.00 93.94 89 SER A C 1
ATOM 676 O O . SER A 1 89 ? 26.341 4.370 -47.555 1.00 93.94 89 SER A O 1
ATOM 678 N N . VAL A 1 90 ? 27.881 5.306 -46.189 1.00 91.38 90 VAL A N 1
ATOM 679 C CA . VAL A 1 90 ? 27.984 4.176 -45.250 1.00 91.38 90 VAL A CA 1
ATOM 680 C C . VAL A 1 90 ? 26.719 4.091 -44.400 1.00 91.38 90 VAL A C 1
ATOM 682 O O . VAL A 1 90 ? 26.149 3.021 -44.204 1.00 91.38 90 VAL A O 1
ATOM 685 N N . VAL A 1 91 ? 26.237 5.252 -43.952 1.00 86.56 91 VAL A N 1
ATOM 686 C CA . VAL A 1 91 ? 25.012 5.421 -43.165 1.00 86.56 91 VAL A CA 1
ATOM 687 C C . VAL A 1 91 ? 24.122 6.441 -43.885 1.00 86.56 91 VAL A C 1
ATOM 689 O O . VAL A 1 91 ? 24.660 7.400 -44.436 1.00 86.56 91 VAL A O 1
ATOM 692 N N . PRO A 1 92 ? 22.788 6.270 -43.944 1.00 89.31 92 PRO A N 1
ATOM 693 C CA . PRO A 1 92 ? 21.903 7.269 -44.543 1.00 89.31 92 PRO A CA 1
ATOM 694 C C . PRO A 1 92 ? 21.828 8.552 -43.700 1.00 89.31 92 PRO A C 1
ATOM 696 O O . PRO A 1 92 ? 21.739 8.497 -42.473 1.00 89.31 92 PRO A O 1
ATOM 699 N N . ALA A 1 93 ? 21.795 9.708 -44.362 1.00 88.94 93 ALA A N 1
ATOM 700 C CA . ALA A 1 93 ? 21.525 10.996 -43.727 1.00 88.94 93 ALA A CA 1
ATOM 701 C C . ALA A 1 93 ? 20.032 11.128 -43.395 1.00 88.94 93 ALA A C 1
ATOM 703 O O . ALA A 1 93 ? 19.192 10.579 -44.103 1.00 88.94 93 ALA A O 1
ATOM 704 N N . GLN A 1 94 ? 19.679 11.865 -42.340 1.00 86.38 94 GLN A N 1
ATOM 705 C CA . GLN A 1 94 ? 18.288 12.021 -41.898 1.00 86.38 94 GLN A CA 1
ATOM 706 C C . GLN A 1 94 ? 17.867 13.490 -41.892 1.00 86.38 94 GLN A C 1
ATOM 708 O O . GLN A 1 94 ? 18.552 14.332 -41.315 1.00 86.38 94 GLN A O 1
ATOM 713 N N . LEU A 1 95 ? 16.715 13.788 -42.496 1.00 84.12 95 LEU A N 1
ATOM 714 C CA . LEU A 1 95 ? 16.082 15.105 -42.430 1.00 84.12 95 LEU A CA 1
ATOM 715 C C . LEU A 1 95 ? 14.557 14.949 -42.492 1.00 84.12 95 LEU A C 1
ATOM 717 O O . LEU A 1 95 ? 14.040 14.306 -43.404 1.00 84.12 95 LEU A O 1
ATOM 721 N N . LEU A 1 96 ? 13.844 15.540 -41.523 1.00 79.81 96 LEU A N 1
ATOM 722 C CA . LEU A 1 96 ? 12.371 15.579 -41.463 1.00 79.81 96 LEU A CA 1
ATOM 723 C C . LEU A 1 96 ? 11.700 14.196 -41.632 1.00 79.81 96 LEU A C 1
ATOM 725 O O . LEU A 1 96 ? 10.735 14.041 -42.375 1.00 79.81 96 LEU A O 1
ATOM 729 N N . GLY A 1 97 ? 12.236 13.163 -40.972 1.00 73.88 97 GLY A N 1
ATOM 730 C CA . GLY A 1 97 ? 11.668 11.805 -41.015 1.00 73.88 97 GLY A CA 1
ATOM 731 C C . GLY A 1 97 ? 11.897 11.040 -42.327 1.00 73.88 97 GLY A C 1
ATOM 732 O O . GLY A 1 97 ? 11.356 9.950 -42.505 1.00 73.88 97 GLY A O 1
ATOM 733 N N . LYS A 1 98 ? 12.713 11.574 -43.240 1.00 83.94 98 LYS A N 1
ATOM 734 C CA . LYS A 1 98 ? 13.178 10.885 -44.450 1.00 83.94 98 LYS A CA 1
ATOM 735 C C . LYS A 1 98 ? 14.657 10.541 -44.311 1.00 83.94 98 LYS A C 1
ATOM 737 O O . LYS A 1 98 ? 15.428 11.310 -43.730 1.00 83.94 98 LYS A O 1
ATOM 742 N N . THR A 1 99 ? 15.047 9.390 -44.847 1.00 89.31 99 THR A N 1
ATOM 743 C CA . THR A 1 99 ? 16.450 8.980 -44.972 1.00 89.31 99 THR A CA 1
ATOM 744 C C . THR A 1 99 ? 16.938 9.190 -46.393 1.00 89.31 99 THR A C 1
ATOM 746 O O . THR A 1 99 ? 16.245 8.831 -47.338 1.00 89.31 99 THR A O 1
ATOM 749 N N . TYR A 1 100 ? 18.141 9.737 -46.528 1.00 92.12 100 TYR A N 1
ATOM 750 C CA . TYR A 1 100 ? 18.790 10.076 -47.786 1.00 92.12 100 TYR A CA 1
ATOM 751 C C . TYR A 1 100 ? 20.089 9.284 -47.888 1.00 92.12 100 TYR A C 1
ATOM 753 O O . TYR A 1 100 ? 20.975 9.406 -47.038 1.00 92.12 100 TYR A O 1
ATOM 761 N N . ARG A 1 101 ? 20.206 8.449 -48.917 1.00 93.81 101 ARG A N 1
ATOM 762 C CA . ARG A 1 101 ? 21.406 7.648 -49.171 1.00 93.81 101 ARG A CA 1
ATOM 763 C C . ARG A 1 101 ? 21.908 7.903 -50.581 1.00 93.81 101 ARG A C 1
ATOM 765 O O . ARG A 1 101 ? 21.143 7.793 -51.532 1.00 93.81 101 ARG A O 1
ATOM 772 N N . TRP A 1 102 ? 23.200 8.168 -50.724 1.00 95.06 102 TRP A N 1
ATOM 773 C CA . TRP A 1 102 ? 23.832 8.359 -52.029 1.00 95.06 102 TRP A CA 1
ATOM 774 C C . TRP A 1 102 ? 24.650 7.129 -52.426 1.00 95.06 102 TRP A C 1
ATOM 776 O O . TRP A 1 102 ? 25.413 6.606 -51.613 1.00 95.06 102 TRP A O 1
ATOM 786 N N . ASP A 1 103 ? 24.478 6.677 -53.668 1.00 94.31 103 ASP A N 1
ATOM 787 C CA . ASP A 1 103 ? 25.284 5.639 -54.321 1.00 94.31 103 ASP A CA 1
ATOM 788 C C . ASP A 1 103 ? 25.486 6.035 -55.793 1.00 94.31 103 ASP A C 1
ATOM 790 O O . ASP A 1 103 ? 24.622 5.786 -56.633 1.00 94.31 103 ASP A O 1
ATOM 794 N N . LEU A 1 104 ? 26.595 6.718 -56.090 1.00 93.88 104 LEU A N 1
ATOM 795 C CA . LEU A 1 104 ? 26.830 7.377 -57.377 1.00 93.88 104 LEU A CA 1
ATOM 796 C C . LEU A 1 104 ? 28.137 6.886 -58.021 1.00 93.88 104 LEU A C 1
ATOM 798 O O . LEU A 1 104 ? 29.167 6.822 -57.342 1.00 93.88 104 LEU A O 1
ATOM 802 N N . PRO A 1 105 ? 28.148 6.563 -59.326 1.00 94.00 105 PRO A N 1
ATOM 803 C CA . PRO A 1 105 ? 29.391 6.364 -60.057 1.00 94.00 105 PRO A CA 1
ATOM 804 C C . PRO A 1 105 ? 30.072 7.717 -60.299 1.00 94.00 105 PRO A C 1
ATOM 806 O O . PRO A 1 105 ? 29.430 8.674 -60.727 1.00 94.00 105 PRO A O 1
ATOM 809 N N . ILE A 1 106 ? 31.377 7.793 -60.052 1.00 93.94 106 ILE A N 1
ATOM 810 C CA . ILE A 1 106 ? 32.194 8.976 -60.329 1.00 93.94 106 ILE A CA 1
ATOM 811 C C . ILE A 1 106 ? 33.474 8.576 -61.066 1.00 93.94 106 ILE A C 1
ATOM 813 O O . ILE A 1 106 ? 34.049 7.519 -60.813 1.00 93.94 106 ILE A O 1
ATOM 817 N N . THR A 1 107 ? 33.964 9.433 -61.955 1.00 92.00 107 THR A N 1
ATOM 818 C CA . THR A 1 107 ? 35.234 9.221 -62.662 1.00 92.00 107 THR A CA 1
ATOM 819 C C . THR A 1 107 ? 36.074 10.473 -62.526 1.00 92.00 107 THR A C 1
ATOM 821 O O . THR A 1 107 ? 35.595 11.570 -62.801 1.00 92.00 107 THR A O 1
ATOM 824 N N . VAL A 1 108 ? 37.326 10.315 -62.095 1.00 91.38 108 VAL A N 1
ATOM 825 C CA . VAL A 1 108 ? 38.228 11.446 -61.877 1.00 91.38 108 VAL A CA 1
ATOM 826 C C . VAL A 1 108 ? 39.539 11.270 -62.643 1.00 91.38 108 VAL A C 1
ATOM 828 O O . VAL A 1 108 ? 40.211 10.237 -62.549 1.00 91.38 108 VAL A O 1
ATOM 831 N N . GLY A 1 109 ? 39.880 12.281 -63.444 1.00 86.94 109 GLY A N 1
ATOM 832 C CA . GLY A 1 109 ? 41.084 12.331 -64.268 1.00 86.94 109 GLY A CA 1
ATOM 833 C C . GLY A 1 109 ? 42.339 12.771 -63.508 1.00 86.94 109 GLY A C 1
ATOM 834 O O . GLY A 1 109 ? 42.291 13.231 -62.368 1.00 86.94 109 GLY A O 1
ATOM 835 N N . ARG A 1 110 ? 43.502 12.636 -64.153 1.00 86.25 110 ARG A N 1
ATOM 836 C CA . ARG A 1 110 ? 44.802 13.066 -63.601 1.00 86.25 110 ARG A CA 1
ATOM 837 C C . ARG A 1 110 ? 44.807 14.571 -63.336 1.00 86.25 110 ARG A C 1
ATOM 839 O O . ARG A 1 110 ? 44.491 15.338 -64.237 1.00 86.25 110 ARG A O 1
ATOM 846 N N . GLY A 1 111 ? 45.185 14.979 -62.123 1.00 81.62 111 GLY A N 1
ATOM 847 C CA . GLY A 1 111 ? 45.231 16.390 -61.725 1.00 81.62 111 GLY A CA 1
ATOM 848 C C . GLY A 1 111 ? 43.876 17.096 -61.673 1.00 81.62 111 GLY A C 1
ATOM 849 O O . GLY A 1 111 ? 43.842 18.310 -61.502 1.00 81.62 111 GLY A O 1
ATOM 850 N N . GLN A 1 112 ? 42.772 16.358 -61.805 1.00 87.75 112 GLN A N 1
ATOM 851 C CA . GLN A 1 112 ? 41.432 16.923 -61.754 1.00 87.75 112 GLN A CA 1
ATOM 852 C C . GLN A 1 112 ? 40.943 17.023 -60.305 1.00 87.75 112 GLN A C 1
ATOM 854 O O . GLN A 1 112 ? 41.157 16.116 -59.494 1.00 87.75 112 GLN A O 1
ATOM 859 N N . MET A 1 113 ? 40.238 18.115 -60.007 1.00 88.88 113 MET A N 1
ATOM 860 C CA . MET A 1 113 ? 39.352 18.213 -58.854 1.00 88.88 113 MET A CA 1
ATOM 861 C C . MET A 1 113 ? 37.922 17.974 -59.337 1.00 88.88 113 MET A C 1
ATOM 863 O O . MET A 1 113 ? 37.405 18.750 -60.137 1.00 88.88 113 MET A O 1
ATOM 867 N N . LEU A 1 114 ? 37.313 16.877 -58.901 1.00 93.56 114 LEU A N 1
ATOM 868 C CA . LEU A 1 114 ? 35.910 16.588 -59.163 1.00 93.56 114 LEU A CA 1
ATOM 869 C C . LEU A 1 114 ? 35.081 17.079 -57.981 1.00 93.56 114 LEU A C 1
ATOM 871 O O . LEU A 1 114 ? 35.291 16.625 -56.856 1.00 93.56 114 LEU A O 1
ATOM 875 N N . GLU A 1 115 ? 34.137 17.975 -58.243 1.00 93.69 115 GLU A N 1
ATOM 876 C CA . GLU A 1 115 ? 33.146 18.393 -57.256 1.00 93.69 115 GLU A CA 1
ATOM 877 C C . GLU A 1 115 ? 31.896 17.519 -57.368 1.00 93.69 115 GLU A C 1
ATOM 879 O O . GLU A 1 115 ? 31.386 17.278 -58.462 1.00 93.69 115 GLU A O 1
ATOM 884 N N . VAL A 1 116 ? 31.429 17.004 -56.234 1.00 94.25 116 VAL A N 1
ATOM 885 C CA . VAL A 1 116 ? 30.257 16.135 -56.142 1.00 94.25 116 VAL A CA 1
ATOM 886 C C . VAL A 1 116 ? 29.302 16.716 -55.113 1.00 94.25 116 VAL A C 1
ATOM 888 O O . VAL A 1 116 ? 29.634 16.825 -53.932 1.00 94.25 116 VAL A O 1
ATOM 891 N N . GLU A 1 117 ? 28.100 17.065 -55.552 1.00 94.50 117 GLU A N 1
ATOM 892 C CA . GLU A 1 117 ? 27.046 17.557 -54.670 1.00 94.50 117 GLU A CA 1
ATOM 893 C C . GLU A 1 117 ? 26.098 16.422 -54.293 1.00 94.50 117 GLU A C 1
ATOM 895 O O . GLU A 1 117 ? 25.574 15.726 -55.159 1.00 94.50 117 GLU A O 1
ATOM 900 N N . LEU A 1 118 ? 25.870 16.229 -52.998 1.00 95.50 118 LEU A N 1
ATOM 901 C CA . LEU A 1 118 ? 24.933 15.250 -52.459 1.00 95.50 118 LEU A CA 1
ATOM 902 C C . LEU A 1 118 ? 23.696 16.001 -51.959 1.00 95.50 118 LEU A C 1
ATOM 904 O O . LEU A 1 118 ? 23.755 16.683 -50.936 1.00 95.50 118 LEU A O 1
ATOM 908 N N . THR A 1 119 ? 22.597 15.903 -52.708 1.00 93.75 119 THR A N 1
ATOM 909 C CA . THR A 1 119 ? 21.361 16.673 -52.501 1.00 93.75 119 THR A CA 1
ATOM 910 C C . THR A 1 119 ? 20.138 15.762 -52.401 1.00 93.75 119 THR A C 1
ATOM 912 O O . THR A 1 119 ? 20.225 14.552 -52.614 1.00 93.75 119 THR A O 1
ATOM 915 N N . ASN A 1 120 ? 18.964 16.328 -52.100 1.00 89.44 120 ASN A N 1
ATOM 916 C CA . ASN A 1 120 ? 17.705 15.575 -52.049 1.00 89.44 120 ASN A CA 1
ATOM 917 C C . ASN A 1 120 ? 17.377 14.884 -53.384 1.00 89.44 120 ASN A C 1
ATOM 919 O O . ASN A 1 120 ? 16.689 13.871 -53.379 1.00 89.44 120 ASN A O 1
ATOM 923 N N . VAL A 1 121 ? 17.834 15.443 -54.513 1.00 86.44 121 VAL A N 1
ATOM 924 C CA . VAL A 1 121 ? 17.448 15.019 -55.872 1.00 86.44 121 VAL A CA 1
ATOM 925 C C . VAL A 1 121 ? 18.198 13.766 -56.318 1.00 86.44 121 VAL A C 1
ATOM 927 O O . VAL A 1 121 ? 17.643 12.938 -57.033 1.00 86.44 121 VAL A O 1
ATOM 930 N N . ASN A 1 122 ? 19.455 13.617 -55.900 1.00 91.00 122 ASN A N 1
ATOM 931 C CA . ASN A 1 122 ? 20.294 12.469 -56.254 1.00 91.00 122 ASN A CA 1
ATOM 932 C C . ASN A 1 122 ? 20.455 11.458 -55.108 1.00 91.00 122 ASN A C 1
ATOM 934 O O . ASN A 1 122 ? 21.247 10.518 -55.214 1.00 91.00 122 ASN A O 1
ATOM 938 N N . ALA A 1 123 ? 19.711 11.648 -54.021 1.00 90.75 123 ALA A N 1
ATOM 939 C CA . ALA A 1 123 ? 19.589 10.677 -52.952 1.00 90.75 123 ALA A CA 1
ATOM 940 C C . ALA A 1 123 ? 18.530 9.626 -53.298 1.00 90.75 123 ALA A C 1
ATOM 942 O O . ALA A 1 123 ? 17.452 9.940 -53.799 1.00 90.75 123 ALA A O 1
ATOM 943 N N . VAL A 1 124 ? 18.791 8.380 -52.919 1.00 89.38 124 VAL A N 1
ATOM 944 C CA . VAL A 1 124 ? 17.730 7.399 -52.696 1.00 89.38 124 VAL A CA 1
ATOM 945 C C . VAL A 1 124 ? 17.026 7.804 -51.406 1.00 89.38 124 VAL A C 1
ATOM 947 O O . VAL A 1 124 ? 17.640 7.788 -50.333 1.00 89.38 124 VAL A O 1
ATOM 950 N N . VAL A 1 125 ? 15.771 8.235 -51.538 1.00 84.75 125 VAL A N 1
ATOM 951 C CA . VAL A 1 125 ? 14.947 8.715 -50.428 1.00 84.75 125 VAL A CA 1
ATOM 952 C C . VAL A 1 125 ? 13.996 7.613 -50.006 1.00 84.75 125 VAL A C 1
ATOM 954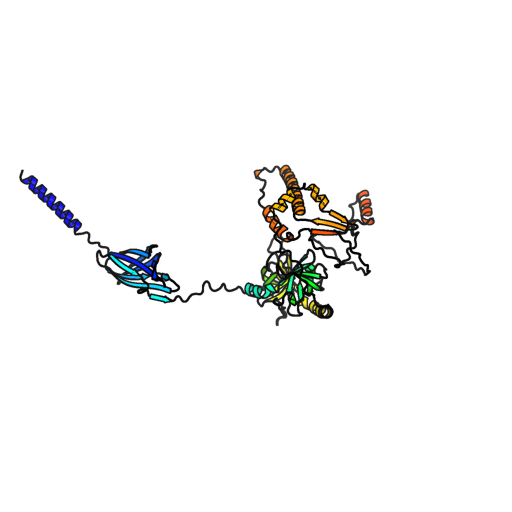 O O . VAL A 1 125 ? 13.027 7.323 -50.702 1.00 84.75 125 VAL A O 1
ATOM 957 N N . ASP A 1 126 ? 14.249 7.053 -48.833 1.00 79.19 126 ASP A N 1
ATOM 958 C CA . ASP A 1 126 ? 13.314 6.146 -48.183 1.00 79.19 126 ASP A CA 1
ATOM 959 C C . ASP A 1 126 ? 12.575 6.930 -47.096 1.00 79.19 126 ASP A C 1
ATOM 961 O O . ASP A 1 126 ? 13.186 7.632 -46.279 1.00 79.19 126 ASP A O 1
ATOM 965 N N . SER A 1 127 ? 11.245 6.837 -47.077 1.00 61.47 127 SER A N 1
ATOM 966 C CA . SER A 1 127 ? 10.474 7.284 -45.920 1.00 61.47 127 SER A CA 1
ATOM 967 C C . SER A 1 127 ? 10.843 6.377 -44.757 1.00 61.47 127 SER A C 1
ATOM 969 O O . SER A 1 127 ? 10.666 5.158 -44.855 1.00 61.47 127 SER A O 1
ATOM 971 N N . VAL A 1 128 ? 11.343 6.942 -43.659 1.00 52.97 128 VAL A N 1
ATOM 972 C CA . VAL A 1 128 ? 11.583 6.149 -42.459 1.00 52.97 128 VAL A CA 1
ATOM 973 C C . VAL A 1 128 ? 10.222 5.596 -42.057 1.00 52.97 128 VAL A C 1
ATOM 975 O O . VAL A 1 128 ? 9.315 6.356 -41.716 1.00 52.97 128 VAL A O 1
ATOM 978 N N . ARG A 1 129 ? 10.055 4.266 -42.095 1.00 48.75 129 ARG A N 1
ATOM 979 C CA . ARG A 1 129 ? 9.083 3.618 -41.216 1.00 48.75 129 ARG A CA 1
ATOM 980 C C . ARG A 1 129 ? 9.488 4.113 -39.844 1.00 48.75 129 ARG A C 1
ATOM 982 O O . ARG A 1 129 ? 10.548 3.717 -39.367 1.00 48.75 129 ARG A O 1
ATOM 989 N N . VAL A 1 130 ? 8.730 5.057 -39.291 1.00 48.78 130 VAL A N 1
ATOM 990 C CA . VAL A 1 130 ? 8.933 5.549 -37.935 1.00 48.78 130 VAL A CA 1
ATOM 991 C C . VAL A 1 130 ? 8.929 4.295 -37.077 1.00 48.78 130 VAL A C 1
ATOM 993 O O . VAL A 1 130 ? 7.870 3.735 -36.812 1.00 48.78 130 VAL A O 1
ATOM 996 N N . VAL A 1 131 ? 10.111 3.790 -36.716 1.00 48.59 131 VAL A N 1
ATOM 997 C CA . VAL A 1 131 ? 10.217 2.875 -35.593 1.00 48.59 131 VAL A CA 1
ATOM 998 C C . VAL A 1 131 ? 9.719 3.748 -34.458 1.00 48.59 131 VAL A C 1
ATOM 1000 O O . VAL A 1 131 ? 10.333 4.794 -34.214 1.00 48.59 131 VAL A O 1
ATOM 1003 N N . PRO A 1 132 ? 8.544 3.450 -33.882 1.00 44.97 132 PRO A N 1
ATOM 1004 C CA . PRO A 1 132 ? 7.957 4.329 -32.899 1.00 44.97 132 PRO A CA 1
ATOM 1005 C C . PRO A 1 132 ? 9.010 4.558 -31.824 1.00 44.97 132 PRO A C 1
ATOM 1007 O O . PRO A 1 132 ? 9.566 3.613 -31.263 1.00 44.97 132 PRO A O 1
ATOM 1010 N N . ARG A 1 133 ? 9.337 5.843 -31.658 1.00 48.72 133 ARG A N 1
ATOM 1011 C CA . ARG A 1 133 ? 9.994 6.464 -30.511 1.00 48.72 133 ARG A CA 1
ATOM 1012 C C . ARG A 1 133 ? 9.946 5.514 -29.320 1.00 48.72 133 ARG A C 1
ATOM 1014 O O . ARG A 1 133 ? 8.852 5.369 -28.798 1.00 48.72 133 ARG A O 1
ATOM 1021 N N . VAL A 1 134 ? 11.078 4.877 -28.979 1.00 52.53 134 VAL A N 1
ATOM 1022 C CA . VAL A 1 134 ? 11.256 3.942 -27.846 1.00 52.53 134 VAL A CA 1
ATOM 1023 C C . VAL A 1 134 ? 9.962 3.183 -27.569 1.00 52.53 134 VAL A C 1
ATOM 1025 O O . VAL A 1 134 ? 9.169 3.710 -26.791 1.00 52.53 134 VAL A O 1
ATOM 1028 N N . ALA A 1 135 ? 9.735 2.031 -28.228 1.00 49.47 135 ALA A N 1
ATOM 1029 C CA . ALA A 1 135 ? 8.566 1.163 -28.010 1.00 49.47 135 ALA A CA 1
ATOM 1030 C C . ALA A 1 135 ? 8.046 1.381 -26.592 1.00 49.47 135 ALA A C 1
ATOM 1032 O O . ALA A 1 135 ? 8.813 1.136 -25.656 1.00 49.47 135 ALA A O 1
ATOM 1033 N N . ALA A 1 136 ? 6.870 2.028 -26.481 1.00 51.72 136 ALA A N 1
ATOM 1034 C CA . ALA A 1 136 ? 6.363 2.578 -25.228 1.00 51.72 136 ALA A CA 1
ATOM 1035 C C . ALA A 1 136 ? 6.680 1.569 -24.138 1.00 51.72 136 ALA A C 1
ATOM 1037 O O . ALA A 1 136 ? 6.216 0.439 -24.270 1.00 51.72 136 ALA A O 1
ATOM 1038 N N . ARG A 1 137 ? 7.583 1.940 -23.210 1.00 55.84 137 ARG A N 1
ATOM 1039 C CA . ARG A 1 137 ? 8.214 1.017 -22.254 1.00 55.84 137 ARG A CA 1
ATOM 1040 C C . ARG A 1 137 ? 7.163 0.001 -21.844 1.00 55.84 137 ARG A C 1
ATOM 1042 O O . ARG A 1 137 ? 6.167 0.430 -21.263 1.00 55.84 137 ARG A O 1
ATOM 1049 N N . GLU A 1 138 ? 7.338 -1.261 -22.249 1.00 64.81 138 GLU A N 1
ATOM 1050 C CA . GLU A 1 138 ? 6.318 -2.287 -22.040 1.00 64.81 138 GLU A CA 1
ATOM 1051 C C . GLU A 1 138 ? 5.966 -2.233 -20.557 1.00 64.81 138 GLU A C 1
ATOM 1053 O O . GLU A 1 138 ? 6.848 -2.343 -19.697 1.00 64.81 138 GLU A O 1
ATOM 1058 N N . ILE A 1 139 ? 4.728 -1.826 -20.265 1.00 70.19 139 ILE A N 1
ATOM 1059 C CA . ILE A 1 139 ? 4.337 -1.510 -18.899 1.00 70.19 139 ILE A CA 1
ATOM 1060 C C . ILE A 1 139 ? 4.406 -2.838 -18.166 1.00 70.19 139 ILE A C 1
ATOM 1062 O O . ILE A 1 139 ? 3.626 -3.738 -18.471 1.00 70.19 139 ILE A O 1
ATOM 1066 N N . ALA A 1 140 ? 5.362 -2.959 -17.242 1.00 82.56 140 ALA A N 1
ATOM 1067 C CA . ALA A 1 140 ? 5.501 -4.154 -16.427 1.00 82.56 140 ALA A CA 1
ATOM 1068 C C . ALA A 1 140 ? 4.119 -4.512 -15.841 1.00 82.56 140 ALA A C 1
ATOM 1070 O O . ALA A 1 140 ? 3.408 -3.586 -15.419 1.00 82.56 140 ALA A O 1
ATOM 1071 N N . PRO A 1 141 ? 3.705 -5.792 -15.838 1.00 87.56 141 PRO A N 1
ATOM 1072 C CA . PRO A 1 141 ? 2.375 -6.200 -15.382 1.00 87.56 141 PRO A CA 1
ATOM 1073 C C . PRO A 1 141 ? 1.992 -5.592 -14.026 1.00 87.56 141 PRO A C 1
ATOM 1075 O O . PRO A 1 141 ? 0.856 -5.169 -13.820 1.00 87.56 141 PRO A O 1
ATOM 1078 N N . GLU A 1 142 ? 2.968 -5.433 -13.133 1.00 90.06 142 GLU A N 1
ATOM 1079 C CA . GLU A 1 142 ? 2.811 -4.823 -11.818 1.00 90.06 142 GLU A CA 1
ATOM 1080 C C . GLU A 1 142 ? 2.384 -3.352 -11.885 1.00 90.06 142 GLU A C 1
ATOM 1082 O O . GLU A 1 142 ? 1.534 -2.907 -11.113 1.00 90.06 142 GLU A O 1
ATOM 1087 N N . ILE A 1 143 ? 2.936 -2.588 -12.831 1.00 89.00 143 ILE A N 1
ATOM 1088 C CA . ILE A 1 143 ? 2.580 -1.181 -13.046 1.00 89.00 143 ILE A CA 1
ATOM 1089 C C . ILE A 1 143 ? 1.171 -1.076 -13.639 1.00 89.00 143 ILE A C 1
ATOM 1091 O O . ILE A 1 143 ? 0.432 -0.149 -13.296 1.00 89.00 143 ILE A O 1
ATOM 1095 N N . ALA A 1 144 ? 0.781 -2.010 -14.512 1.00 91.19 144 ALA A N 1
ATOM 1096 C CA . ALA A 1 144 ? -0.569 -2.055 -15.067 1.00 91.19 144 ALA A CA 1
ATOM 1097 C C . ALA A 1 144 ? -1.607 -2.305 -13.959 1.00 91.19 144 ALA A C 1
ATOM 1099 O O . ALA A 1 144 ? -2.537 -1.509 -13.807 1.00 91.19 144 ALA A O 1
ATOM 1100 N N . VAL A 1 145 ? -1.379 -3.326 -13.124 1.00 93.31 145 VAL A N 1
ATOM 1101 C CA . VAL A 1 145 ? -2.220 -3.630 -11.955 1.00 93.31 145 VAL A CA 1
ATOM 1102 C C . VAL A 1 145 ? -2.259 -2.446 -10.989 1.00 93.31 145 VAL A C 1
ATOM 1104 O O . VAL A 1 145 ? -3.337 -2.001 -10.600 1.00 93.31 145 VAL A O 1
ATOM 1107 N N . TYR A 1 146 ? -1.108 -1.863 -10.646 1.00 93.00 146 TYR A N 1
ATOM 1108 C CA . TYR A 1 146 ? -1.051 -0.698 -9.764 1.00 93.00 146 TYR A CA 1
ATOM 1109 C C . TYR A 1 146 ? -1.868 0.481 -10.306 1.00 93.00 146 TYR A C 1
ATOM 1111 O O . TYR A 1 146 ? -2.665 1.070 -9.578 1.00 93.00 146 TYR A O 1
ATOM 1119 N N . ASN A 1 147 ? -1.730 0.822 -11.590 1.00 91.62 147 ASN A N 1
ATOM 1120 C CA . ASN A 1 147 ? -2.489 1.919 -12.189 1.00 91.62 147 ASN A CA 1
ATOM 1121 C C . ASN A 1 147 ? -4.001 1.672 -12.186 1.00 91.62 147 ASN A C 1
ATOM 1123 O O . ASN A 1 147 ? -4.757 2.635 -12.044 1.00 91.62 147 ASN A O 1
ATOM 1127 N N . GLN A 1 148 ? -4.420 0.412 -12.306 1.00 91.75 148 GLN A N 1
ATOM 1128 C CA . GLN A 1 148 ? -5.818 0.008 -12.221 1.00 91.75 148 GLN A CA 1
ATOM 1129 C C . GLN A 1 148 ? -6.383 0.181 -10.804 1.00 91.75 148 GLN A C 1
ATOM 1131 O O . GLN A 1 148 ? -7.504 0.659 -10.659 1.00 91.75 148 GLN A O 1
ATOM 1136 N N . VAL A 1 149 ? -5.627 -0.177 -9.761 1.00 92.31 149 VAL A N 1
ATOM 1137 C CA . VAL A 1 149 ? -6.156 -0.256 -8.384 1.00 92.31 149 VAL A CA 1
ATOM 1138 C C . VAL A 1 149 ? -5.839 0.950 -7.505 1.00 92.31 149 VAL A C 1
ATOM 1140 O O . VAL A 1 149 ? -6.551 1.179 -6.534 1.00 92.31 149 VAL A O 1
ATOM 1143 N N . LYS A 1 150 ? -4.797 1.738 -7.807 1.00 91.06 150 LYS A N 1
ATOM 1144 C CA . LYS A 1 150 ? -4.235 2.748 -6.884 1.00 91.06 150 LYS A CA 1
ATOM 1145 C C . LYS A 1 150 ? -5.242 3.764 -6.349 1.00 91.06 150 LYS A C 1
ATOM 1147 O O . LYS A 1 150 ? -5.111 4.214 -5.222 1.00 91.06 150 LYS A O 1
ATOM 1152 N N . ARG A 1 151 ? -6.264 4.112 -7.139 1.00 89.81 151 ARG A N 1
ATOM 1153 C CA . ARG A 1 151 ? -7.333 5.035 -6.716 1.00 89.81 151 ARG A CA 1
ATOM 1154 C C . ARG A 1 151 ? -8.306 4.404 -5.720 1.00 89.81 151 ARG A C 1
ATOM 1156 O O . ARG A 1 151 ? -8.970 5.130 -5.000 1.00 89.81 151 ARG A O 1
ATOM 1163 N N . GLY A 1 152 ? -8.407 3.077 -5.704 1.00 91.31 152 GLY A N 1
ATOM 1164 C CA . GLY A 1 152 ? -9.245 2.310 -4.786 1.00 91.31 152 GLY A CA 1
ATOM 1165 C C . GLY A 1 152 ? -8.560 2.011 -3.455 1.00 91.31 152 GLY A C 1
ATOM 1166 O O . GLY A 1 152 ? -9.206 1.489 -2.549 1.00 91.31 152 GLY A O 1
ATOM 1167 N N . VAL A 1 153 ? -7.271 2.342 -3.329 1.00 93.44 153 VAL A N 1
ATOM 1168 C CA . VAL A 1 153 ? -6.495 2.236 -2.091 1.00 93.44 153 VAL A CA 1
ATOM 1169 C C . VAL A 1 153 ? -6.471 3.601 -1.412 1.00 93.44 153 VAL A C 1
ATOM 1171 O O . VAL A 1 153 ? -6.179 4.619 -2.034 1.00 93.44 153 VAL A O 1
ATOM 1174 N N . VAL A 1 154 ? -6.796 3.624 -0.127 1.00 92.56 154 VAL A N 1
ATOM 1175 C CA . VAL A 1 154 ? -7.025 4.834 0.664 1.00 92.56 154 VAL A CA 1
ATOM 1176 C C . VAL A 1 154 ? -6.170 4.825 1.919 1.00 92.56 154 VAL A C 1
ATOM 1178 O O . VAL A 1 154 ? -5.759 3.768 2.396 1.00 92.56 154 VAL A O 1
ATOM 1181 N N . ARG A 1 155 ? -5.943 6.000 2.502 1.00 91.25 155 ARG A N 1
ATOM 1182 C CA . ARG A 1 155 ? -5.308 6.119 3.815 1.00 91.25 155 ARG A CA 1
ATOM 1183 C C . ARG A 1 155 ? -6.364 6.111 4.912 1.00 91.25 155 ARG A C 1
ATOM 1185 O O . ARG A 1 155 ? -7.312 6.893 4.864 1.00 91.25 155 ARG A O 1
ATOM 1192 N N . VAL A 1 156 ? -6.178 5.268 5.918 1.00 91.19 156 VAL A N 1
ATOM 1193 C CA . VAL A 1 156 ? -7.030 5.191 7.111 1.00 91.19 156 VAL A CA 1
ATOM 1194 C C . VAL A 1 156 ? -6.289 5.836 8.276 1.00 91.19 156 VAL A C 1
ATOM 1196 O O . VAL A 1 156 ? -5.131 5.522 8.527 1.00 91.19 156 VAL A O 1
ATOM 1199 N N . GLU A 1 157 ? -6.947 6.743 8.992 1.00 87.12 157 GLU A N 1
ATOM 1200 C CA . GLU A 1 157 ? -6.406 7.426 10.168 1.00 87.12 157 GLU A CA 1
ATOM 1201 C C . GLU A 1 157 ? -7.384 7.304 11.345 1.00 87.12 157 GLU A C 1
ATOM 1203 O O . GLU A 1 157 ? -8.519 7.788 11.273 1.00 87.12 157 GLU A O 1
ATOM 1208 N N . ALA A 1 158 ? -6.927 6.704 12.443 1.00 82.19 158 ALA A N 1
ATOM 1209 C CA . ALA A 1 158 ? -7.678 6.523 13.681 1.00 82.19 158 ALA A CA 1
ATOM 1210 C C . ALA A 1 158 ? -6.874 7.088 14.859 1.00 82.19 158 ALA A C 1
ATOM 1212 O O . ALA A 1 158 ? -5.908 6.489 15.338 1.00 82.19 158 ALA A O 1
ATOM 1213 N N . GLY A 1 159 ? -7.233 8.298 15.295 1.00 71.25 159 GLY A N 1
ATOM 1214 C CA . GLY A 1 159 ? -6.460 9.031 16.295 1.00 71.25 159 GLY A CA 1
ATOM 1215 C C . GLY A 1 159 ? -5.034 9.307 15.807 1.00 71.25 159 GLY A C 1
ATOM 1216 O O . GLY A 1 159 ? -4.839 10.116 14.893 1.00 71.25 159 GLY A O 1
ATOM 1217 N N . LEU A 1 160 ? -4.061 8.642 16.440 1.00 65.69 160 LEU A N 1
ATOM 1218 C CA . LEU A 1 160 ? -2.626 8.736 16.129 1.00 65.69 160 LEU A CA 1
ATOM 1219 C C . LEU A 1 160 ? -2.130 7.596 15.232 1.00 65.69 160 LEU A C 1
ATOM 1221 O O . LEU A 1 160 ? -1.025 7.667 14.696 1.00 65.69 160 LEU A O 1
ATOM 1225 N N . LYS A 1 161 ? -2.929 6.535 15.084 1.00 71.19 161 LYS A N 1
ATOM 1226 C CA . LYS A 1 161 ? -2.601 5.424 14.202 1.00 71.19 161 LYS A CA 1
ATOM 1227 C C . LYS A 1 161 ? -3.050 5.740 12.789 1.00 71.19 161 LYS A C 1
ATOM 1229 O O . LYS A 1 161 ? -4.065 6.403 12.562 1.00 71.19 161 LYS A O 1
ATOM 1234 N N . HIS A 1 162 ? -2.278 5.249 11.839 1.00 83.62 162 HIS A N 1
ATOM 1235 C CA . HIS A 1 162 ? -2.593 5.359 10.433 1.00 83.62 162 HIS A CA 1
ATOM 1236 C C . HIS A 1 162 ? -2.132 4.103 9.704 1.00 83.62 162 HIS A C 1
ATOM 1238 O O . HIS A 1 162 ? -1.238 3.390 10.156 1.00 83.62 162 HIS A O 1
ATOM 1244 N N . GLY A 1 163 ? -2.760 3.859 8.569 1.00 88.56 163 GLY A N 1
ATOM 1245 C CA . GLY A 1 163 ? -2.460 2.753 7.684 1.00 88.56 163 GLY A CA 1
ATOM 1246 C C . GLY A 1 163 ? -3.165 2.949 6.355 1.00 88.56 163 GLY A C 1
ATOM 1247 O O . GLY A 1 163 ? -3.612 4.045 6.007 1.00 88.56 163 GLY A O 1
ATOM 1248 N N . SER A 1 164 ? -3.291 1.859 5.628 1.00 93.56 164 SER A N 1
ATOM 1249 C CA . SER A 1 164 ? -3.972 1.772 4.352 1.00 93.56 164 SER A CA 1
ATOM 1250 C C . SER A 1 164 ? -5.304 1.043 4.492 1.00 93.56 164 SER A C 1
ATOM 1252 O O . SER A 1 164 ? -5.570 0.338 5.464 1.00 93.56 164 SER A O 1
ATOM 1254 N N . GLY A 1 165 ? -6.154 1.214 3.496 1.00 95.06 165 GLY A N 1
ATOM 1255 C CA . GLY A 1 165 ? -7.353 0.422 3.288 1.00 95.06 165 GLY A CA 1
ATOM 1256 C C . GLY A 1 165 ? -7.703 0.395 1.811 1.00 95.06 165 GLY A C 1
ATOM 1257 O O . GLY A 1 165 ? -7.074 1.088 1.012 1.00 95.06 165 GLY A O 1
ATOM 1258 N N . PHE A 1 166 ? -8.696 -0.390 1.420 1.00 95.69 166 PHE A N 1
ATOM 1259 C CA . PHE A 1 166 ? -9.131 -0.447 0.025 1.00 95.69 166 PHE A CA 1
ATOM 1260 C C . PHE A 1 166 ? -10.615 -0.766 -0.120 1.00 95.69 166 PHE A C 1
ATOM 1262 O O . PHE A 1 166 ? -11.189 -1.472 0.710 1.00 95.69 166 PHE A O 1
ATOM 1269 N N . PHE A 1 167 ? -11.234 -0.244 -1.180 1.00 94.12 167 PHE A N 1
ATOM 1270 C CA . PHE A 1 167 ? -12.627 -0.540 -1.515 1.00 94.12 167 PHE A CA 1
ATOM 1271 C C . PHE A 1 167 ? -12.778 -1.952 -2.078 1.00 94.12 167 PHE A C 1
ATOM 1273 O O . PHE A 1 167 ? -11.930 -2.405 -2.846 1.00 94.12 167 PHE A O 1
ATOM 1280 N N . ILE A 1 168 ? -13.884 -2.621 -1.748 1.00 92.38 168 ILE A N 1
ATOM 1281 C CA . ILE A 1 168 ? -14.205 -3.967 -2.246 1.00 92.38 168 ILE A CA 1
ATOM 1282 C C . ILE A 1 168 ? -15.545 -4.022 -2.977 1.00 92.38 168 ILE A C 1
ATOM 1284 O O . ILE A 1 168 ? -16.496 -3.315 -2.642 1.00 92.38 168 ILE A O 1
ATOM 1288 N N . ASP A 1 169 ? -15.627 -4.923 -3.953 1.00 78.44 169 ASP A N 1
ATOM 1289 C CA . ASP A 1 169 ? -16.787 -5.102 -4.833 1.00 78.44 169 ASP A CA 1
ATOM 1290 C C . ASP A 1 169 ? -17.865 -6.021 -4.225 1.00 78.44 169 ASP A C 1
ATOM 1292 O O . ASP A 1 169 ? -18.174 -7.087 -4.753 1.00 78.44 169 ASP A O 1
ATOM 1296 N N . THR A 1 170 ? -18.383 -5.682 -3.040 1.00 69.50 170 THR A N 1
ATOM 1297 C CA . THR A 1 170 ? -19.431 -6.495 -2.380 1.00 69.50 170 THR A CA 1
ATOM 1298 C C . THR A 1 170 ? -20.609 -5.671 -1.884 1.00 69.50 170 THR A C 1
ATOM 1300 O O . THR A 1 170 ? -21.754 -5.951 -2.227 1.00 69.50 170 THR A O 1
ATOM 1303 N N . LEU A 1 171 ? -20.349 -4.643 -1.080 1.00 68.31 171 LEU A N 1
ATOM 1304 C CA . LEU A 1 171 ? -21.364 -3.759 -0.516 1.00 68.31 171 LEU A CA 1
ATOM 1305 C C . LEU A 1 171 ? -20.874 -2.321 -0.701 1.00 68.31 171 LEU A C 1
ATOM 1307 O O . LEU A 1 171 ? -19.766 -1.982 -0.285 1.00 68.31 171 LEU A O 1
ATOM 1311 N N . GLY A 1 172 ? -21.677 -1.486 -1.364 1.00 71.62 172 GLY A N 1
ATOM 1312 C CA . GLY A 1 172 ? -21.268 -0.141 -1.777 1.00 71.62 172 GLY A CA 1
ATOM 1313 C C . GLY A 1 172 ? -20.673 0.684 -0.629 1.00 71.62 172 GLY A C 1
ATOM 1314 O O . GLY A 1 172 ? -21.309 0.863 0.412 1.00 71.62 172 GLY A O 1
ATOM 1315 N N . GLY A 1 173 ? -19.454 1.191 -0.831 1.00 81.56 173 GLY A N 1
ATOM 1316 C CA . GLY A 1 173 ? -18.749 2.033 0.138 1.00 81.56 173 GLY A CA 1
ATOM 1317 C C . GLY A 1 173 ? -18.066 1.288 1.293 1.00 81.56 173 GLY A C 1
ATOM 1318 O O . GLY A 1 173 ? -17.665 1.941 2.259 1.00 81.56 173 GLY A O 1
ATOM 1319 N N . LEU A 1 174 ? -17.926 -0.044 1.233 1.00 91.62 174 LEU A N 1
ATOM 1320 C CA . LEU A 1 174 ? -17.089 -0.775 2.187 1.00 91.62 174 LEU A CA 1
ATOM 1321 C C . LEU A 1 174 ? -15.601 -0.632 1.871 1.00 91.62 174 LEU A C 1
ATOM 1323 O O . LEU A 1 174 ? -15.174 -0.800 0.730 1.00 91.62 174 LEU A O 1
ATOM 1327 N N . VAL A 1 175 ? -14.823 -0.387 2.922 1.00 94.88 175 VAL A N 1
ATOM 1328 C CA . VAL A 1 175 ? -13.361 -0.342 2.892 1.00 94.88 175 VAL A CA 1
ATOM 1329 C C . VAL A 1 175 ? -12.818 -1.384 3.865 1.00 94.88 175 VAL A C 1
ATOM 1331 O O . VAL A 1 175 ? -13.239 -1.432 5.021 1.00 94.88 175 VAL A O 1
ATOM 1334 N N . VAL A 1 176 ? -11.885 -2.211 3.404 1.00 97.19 176 VAL A N 1
ATOM 1335 C CA . VAL A 1 176 ? -11.152 -3.186 4.227 1.00 97.19 176 VAL A CA 1
ATOM 1336 C C . VAL A 1 176 ? -9.881 -2.536 4.761 1.00 97.19 176 VAL A C 1
ATOM 1338 O O . VAL A 1 176 ? -9.236 -1.774 4.045 1.00 97.19 176 VAL A O 1
ATOM 1341 N N . THR A 1 177 ? -9.526 -2.825 6.011 1.00 96.75 177 THR A N 1
ATOM 1342 C CA . THR A 1 177 ? -8.252 -2.443 6.642 1.00 96.75 177 THR A CA 1
ATOM 1343 C C . THR A 1 177 ? -7.932 -3.416 7.789 1.00 96.75 177 THR A C 1
ATOM 1345 O O . THR A 1 177 ? -8.673 -4.380 8.002 1.00 96.75 177 THR A O 1
ATOM 1348 N N . ASN A 1 178 ? -6.856 -3.181 8.543 1.00 93.69 178 ASN A N 1
ATOM 1349 C CA . ASN A 1 178 ? -6.563 -3.950 9.754 1.00 93.69 178 ASN A CA 1
ATOM 1350 C C . ASN A 1 178 ? -7.297 -3.413 10.988 1.00 93.69 178 ASN A C 1
ATOM 1352 O O . ASN A 1 178 ? -7.575 -2.216 11.106 1.00 93.69 178 ASN A O 1
ATOM 1356 N N . ASP A 1 179 ? -7.543 -4.292 11.957 1.00 91.38 179 ASP A N 1
ATOM 1357 C CA . ASP A 1 179 ? -8.115 -3.896 13.245 1.00 91.38 179 ASP A CA 1
ATOM 1358 C C . ASP A 1 179 ? -7.149 -3.001 14.041 1.00 91.38 179 ASP A C 1
ATOM 1360 O O . ASP A 1 179 ? -7.537 -1.955 14.576 1.00 91.38 179 ASP A O 1
ATOM 1364 N N . HIS A 1 180 ? -5.856 -3.330 14.042 1.00 85.81 180 HIS A N 1
ATOM 1365 C CA . HIS A 1 180 ? -4.877 -2.524 14.762 1.00 85.81 180 HIS A CA 1
ATOM 1366 C C . HIS A 1 180 ? -4.753 -1.094 14.212 1.00 85.81 180 HIS A C 1
ATOM 1368 O O . HIS A 1 180 ? -4.374 -0.200 14.980 1.00 85.81 180 HIS A O 1
ATOM 1374 N N . VAL A 1 181 ? -5.080 -0.868 12.927 1.00 87.19 181 VAL A N 1
ATOM 1375 C CA . VAL A 1 181 ? -5.090 0.454 12.271 1.00 87.19 181 VAL A CA 1
ATOM 1376 C C . VAL A 1 181 ? -6.245 1.307 12.786 1.00 87.19 181 VAL A C 1
ATOM 1378 O O . VAL A 1 181 ? -6.050 2.497 13.019 1.00 87.19 181 VAL A O 1
ATOM 1381 N N . VAL A 1 182 ? -7.424 0.718 13.024 1.00 85.69 182 VAL A N 1
ATOM 1382 C CA . VAL A 1 182 ? -8.600 1.459 13.520 1.00 85.69 182 VAL A CA 1
ATOM 1383 C C . VAL A 1 182 ? -8.548 1.754 15.021 1.00 85.69 182 VAL A C 1
ATOM 1385 O O . VAL A 1 182 ? -9.376 2.509 15.520 1.00 85.69 182 VAL A O 1
ATOM 1388 N N . ALA A 1 183 ? -7.578 1.192 15.749 1.00 78.00 183 ALA A N 1
ATOM 1389 C CA . ALA A 1 183 ? -7.236 1.556 17.130 1.00 78.00 183 ALA A CA 1
ATOM 1390 C C . ALA A 1 183 ? -8.401 1.507 18.143 1.00 78.00 183 ALA A C 1
ATOM 1392 O O . ALA A 1 183 ? -8.388 2.220 19.143 1.00 78.00 183 ALA A O 1
ATOM 1393 N N . GLY A 1 184 ? -9.424 0.683 17.899 1.00 78.12 184 GLY A N 1
ATOM 1394 C CA . GLY A 1 184 ? -10.605 0.619 18.763 1.00 78.12 184 GLY A CA 1
ATOM 1395 C C . GLY A 1 184 ? -11.629 1.746 18.550 1.00 78.12 184 GLY A C 1
ATOM 1396 O O . GLY A 1 184 ? -12.689 1.713 19.185 1.00 78.12 184 GLY A O 1
ATOM 1397 N N . GLU A 1 185 ? -11.378 2.679 17.630 1.00 80.56 185 GLU A N 1
ATOM 1398 C CA . GLU A 1 185 ? -12.271 3.796 17.320 1.00 80.56 185 GLU A CA 1
ATOM 1399 C C . GLU A 1 185 ? -13.587 3.325 16.684 1.00 80.56 185 GLU A C 1
ATOM 1401 O O . GLU A 1 185 ? -13.654 2.292 16.014 1.00 80.56 185 GLU A O 1
ATOM 1406 N N . ARG A 1 186 ? -14.662 4.094 16.902 1.00 85.56 186 ARG A N 1
ATOM 1407 C CA . ARG A 1 186 ? -15.968 3.877 16.241 1.00 85.56 186 ARG A CA 1
ATOM 1408 C C . ARG A 1 186 ? -16.074 4.600 14.903 1.00 85.56 186 ARG A C 1
ATOM 1410 O O . ARG A 1 186 ? -16.780 4.145 14.005 1.00 85.56 186 ARG A O 1
ATOM 1417 N N . THR A 1 187 ? -15.372 5.720 14.787 1.00 87.38 187 THR A N 1
ATOM 1418 C CA . THR A 1 187 ? -15.320 6.551 13.589 1.00 87.38 187 THR A CA 1
ATOM 1419 C C . THR A 1 187 ? -13.866 6.858 13.306 1.00 87.38 187 THR A C 1
ATOM 1421 O O . THR A 1 187 ? -13.143 7.322 14.184 1.00 87.38 187 THR A O 1
ATOM 1424 N N . VAL A 1 188 ? -13.453 6.618 12.073 1.00 90.06 188 VAL A N 1
ATOM 1425 C CA . VAL A 1 188 ? -12.104 6.899 11.589 1.00 90.06 188 VAL A CA 1
ATOM 1426 C C . VAL A 1 188 ? -12.184 7.887 10.440 1.00 90.06 188 VAL A C 1
ATOM 1428 O O . VAL A 1 188 ? -13.256 8.191 9.914 1.00 90.06 188 VAL A O 1
ATOM 1431 N N . SER A 1 189 ? -11.038 8.407 10.038 1.00 89.69 189 SER A N 1
ATOM 1432 C CA . SER A 1 189 ? -10.935 9.222 8.845 1.00 89.69 189 SER A CA 1
ATOM 1433 C C . SER A 1 189 ? -10.342 8.415 7.705 1.00 89.69 189 SER A C 1
ATOM 1435 O O . SER A 1 189 ? -9.316 7.768 7.875 1.00 89.69 189 SER A O 1
ATOM 1437 N N . VAL A 1 190 ? -10.929 8.547 6.523 1.00 91.25 190 VAL A N 1
ATOM 1438 C CA . VAL A 1 190 ? -10.418 7.984 5.276 1.00 91.25 190 VAL A CA 1
ATOM 1439 C C . VAL A 1 190 ? -9.993 9.132 4.369 1.00 91.25 190 VAL A C 1
ATOM 1441 O O . VAL A 1 190 ? -10.805 9.994 4.039 1.00 91.25 190 VAL A O 1
ATOM 1444 N N . ALA A 1 191 ? -8.717 9.179 4.000 1.00 88.69 191 ALA A N 1
ATOM 1445 C CA . ALA A 1 191 ? -8.195 10.118 3.017 1.00 88.69 191 ALA A CA 1
ATOM 1446 C C . ALA A 1 191 ? -7.999 9.399 1.678 1.00 88.69 191 ALA A C 1
ATOM 1448 O O . ALA A 1 191 ? -7.323 8.374 1.609 1.00 88.69 191 ALA A O 1
ATOM 1449 N N . LEU A 1 192 ? -8.622 9.932 0.628 1.00 86.75 192 LEU A N 1
ATOM 1450 C CA . LEU A 1 192 ? -8.485 9.422 -0.739 1.00 86.75 192 LEU A CA 1
ATOM 1451 C C . LEU A 1 192 ? -7.208 9.953 -1.398 1.00 86.75 192 LEU A C 1
ATOM 1453 O O . LEU A 1 192 ? -6.609 9.290 -2.237 1.00 86.75 192 LEU A O 1
ATOM 1457 N N . ASP A 1 193 ? -6.816 11.169 -1.024 1.00 80.50 193 ASP A N 1
ATOM 1458 C CA . ASP A 1 193 ? -5.596 11.849 -1.442 1.00 80.50 193 ASP A CA 1
ATOM 1459 C C . ASP A 1 193 ? -5.263 12.976 -0.441 1.00 80.50 193 ASP A C 1
ATOM 1461 O O . ASP A 1 193 ? -5.760 13.000 0.688 1.00 80.50 193 ASP A O 1
ATOM 1465 N N . THR A 1 194 ? -4.390 13.904 -0.833 1.00 74.19 194 THR A N 1
ATOM 1466 C CA . THR A 1 194 ? -3.947 15.024 0.005 1.00 74.19 194 THR A CA 1
ATOM 1467 C C . THR A 1 194 ? -5.036 16.065 0.290 1.00 74.19 194 THR A C 1
ATOM 1469 O O . THR A 1 194 ? -4.920 16.777 1.287 1.00 74.19 194 THR A O 1
ATOM 1472 N N . SER A 1 195 ? -6.082 16.161 -0.538 1.00 77.38 195 SER A N 1
ATOM 1473 C CA . SER A 1 195 ? -7.127 17.194 -0.457 1.00 77.38 195 SER A CA 1
ATOM 1474 C C . SER A 1 195 ? -8.525 16.648 -0.154 1.00 77.38 195 SER A C 1
ATOM 1476 O O . SER A 1 195 ? -9.410 17.408 0.236 1.00 77.38 195 SER A O 1
ATOM 1478 N N . ARG A 1 196 ? -8.739 15.335 -0.269 1.00 84.38 196 ARG A N 1
ATOM 1479 C CA . ARG A 1 196 ? -10.033 14.690 -0.024 1.00 84.38 196 ARG A CA 1
ATOM 1480 C C . ARG A 1 196 ? -9.964 13.740 1.159 1.00 84.38 196 ARG A C 1
ATOM 1482 O O . ARG A 1 196 ? -9.377 12.660 1.089 1.00 84.38 196 ARG A O 1
ATOM 1489 N N . ARG A 1 197 ? -10.627 14.135 2.243 1.00 86.75 197 ARG A N 1
ATOM 1490 C CA . ARG A 1 197 ? -10.677 13.410 3.512 1.00 86.75 197 ARG A CA 1
ATOM 1491 C C . ARG A 1 197 ? -12.113 13.338 4.010 1.00 86.75 197 ARG A C 1
ATOM 1493 O O . ARG A 1 197 ? -12.812 14.342 3.994 1.00 86.75 197 ARG A O 1
ATOM 1500 N N . PHE A 1 198 ? -12.544 12.175 4.482 1.00 88.25 198 PHE A N 1
ATOM 1501 C CA . PHE A 1 198 ? -13.929 11.926 4.874 1.00 88.25 198 PHE A CA 1
ATOM 1502 C C . PHE A 1 198 ? -14.015 11.088 6.147 1.00 88.25 198 PHE A C 1
ATOM 1504 O O . PHE A 1 198 ? -13.128 10.285 6.436 1.00 88.25 198 PHE A O 1
ATOM 1511 N N . ALA A 1 199 ? -15.095 11.250 6.907 1.00 89.19 199 ALA A N 1
ATOM 1512 C CA . ALA A 1 199 ? -15.385 10.376 8.040 1.00 89.19 199 ALA A CA 1
ATOM 1513 C C . ALA A 1 199 ? -15.941 9.021 7.563 1.00 89.19 199 ALA A C 1
ATOM 1515 O O . ALA A 1 199 ? -16.838 8.976 6.721 1.00 89.19 199 ALA A O 1
ATOM 1516 N N . ALA A 1 200 ? -15.451 7.924 8.139 1.00 91.00 200 ALA A N 1
ATOM 1517 C CA . ALA A 1 200 ? -15.950 6.571 7.915 1.00 91.00 200 ALA A CA 1
ATOM 1518 C C . ALA A 1 200 ? -16.308 5.905 9.248 1.00 91.00 200 ALA A C 1
ATOM 1520 O O . ALA A 1 200 ? -15.630 6.098 10.258 1.00 91.00 200 ALA A O 1
ATOM 1521 N N . GLN A 1 201 ? -17.374 5.109 9.252 1.00 91.38 201 GLN A N 1
ATOM 1522 C CA . GLN A 1 201 ? -17.796 4.355 10.434 1.00 91.38 201 GLN A CA 1
ATOM 1523 C C . GLN A 1 201 ? -17.140 2.981 10.440 1.00 91.38 201 GLN A C 1
ATOM 1525 O O . GLN A 1 201 ? -17.092 2.323 9.404 1.00 91.38 201 GLN A O 1
ATOM 1530 N N . VAL A 1 202 ? -16.690 2.519 11.600 1.00 92.69 202 VAL A N 1
ATOM 1531 C CA . VAL A 1 202 ? -16.232 1.138 11.760 1.00 92.69 202 VAL A CA 1
ATOM 1532 C C . VAL A 1 202 ? -17.457 0.242 11.948 1.00 92.69 202 VAL A C 1
ATOM 1534 O O . VAL A 1 202 ? -18.206 0.407 12.908 1.00 92.69 202 VAL A O 1
ATOM 1537 N N . VAL A 1 203 ? -17.686 -0.684 11.015 1.00 92.31 203 VAL A N 1
ATOM 1538 C CA . VAL A 1 203 ? -18.878 -1.551 10.986 1.00 92.31 203 VAL A CA 1
ATOM 1539 C C . VAL A 1 203 ? -18.634 -2.843 11.750 1.00 92.31 203 VAL A C 1
ATOM 1541 O O . VAL A 1 203 ? -19.434 -3.230 12.596 1.00 92.31 203 VAL A O 1
ATOM 1544 N N . VAL A 1 204 ? -17.535 -3.523 11.426 1.00 93.50 204 VAL A N 1
ATOM 1545 C CA . VAL A 1 204 ? -17.160 -4.817 12.000 1.00 93.50 204 VAL A CA 1
ATOM 1546 C C . VAL A 1 204 ? -15.664 -4.805 12.247 1.00 93.50 204 VAL A C 1
ATOM 1548 O O . VAL A 1 204 ? -14.902 -4.274 11.441 1.00 93.50 204 VAL A O 1
ATOM 1551 N N . ARG A 1 205 ? -15.257 -5.412 13.356 1.00 93.06 205 ARG A N 1
ATOM 1552 C CA . ARG A 1 205 ? -13.861 -5.680 13.681 1.00 93.06 205 ARG A CA 1
ATOM 1553 C C . ARG A 1 205 ? -13.708 -7.139 14.059 1.00 93.06 205 ARG A C 1
ATOM 1555 O O . ARG A 1 205 ? -14.621 -7.731 14.641 1.00 93.06 205 ARG A O 1
ATOM 1562 N N . ASP A 1 206 ? -12.552 -7.681 13.743 1.00 88.88 206 ASP A N 1
ATOM 1563 C CA . ASP A 1 206 ? -12.122 -9.001 14.147 1.00 88.88 206 ASP A CA 1
ATOM 1564 C C . ASP A 1 206 ? -10.702 -8.897 14.696 1.00 88.88 206 ASP A C 1
ATOM 1566 O O . ASP A 1 206 ? -9.742 -8.746 13.942 1.00 88.88 206 ASP A O 1
ATOM 1570 N N . HIS A 1 207 ? -10.597 -8.910 16.026 1.00 86.94 207 HIS A N 1
ATOM 1571 C CA . HIS A 1 207 ? -9.321 -8.789 16.724 1.00 86.94 207 HIS A CA 1
ATOM 1572 C C . HIS A 1 207 ? -8.422 -10.014 16.490 1.00 86.94 207 HIS A C 1
ATOM 1574 O O . HIS A 1 207 ? -7.205 -9.864 16.457 1.00 86.94 207 HIS A O 1
ATOM 1580 N N . ASP A 1 208 ? -9.003 -11.202 16.289 1.00 80.56 208 ASP A N 1
ATOM 1581 C CA . ASP A 1 208 ? -8.242 -12.446 16.121 1.00 80.56 208 ASP A CA 1
ATOM 1582 C C . ASP A 1 208 ? -7.653 -12.564 14.710 1.00 80.56 208 ASP A C 1
ATOM 1584 O O . ASP A 1 208 ? -6.561 -13.105 14.528 1.00 80.56 208 ASP A O 1
ATOM 1588 N N . ALA A 1 209 ? -8.381 -12.070 13.704 1.00 83.31 209 ALA A N 1
ATOM 1589 C CA . ALA A 1 209 ? -7.916 -12.015 12.320 1.00 83.31 209 ALA A CA 1
ATOM 1590 C C . ALA A 1 209 ? -7.150 -10.724 11.981 1.00 83.31 209 ALA A C 1
ATOM 1592 O O . ALA A 1 209 ? -6.591 -10.636 10.893 1.00 83.31 209 ALA A O 1
ATOM 1593 N N . ASP A 1 210 ? -7.150 -9.735 12.880 1.00 90.81 210 ASP A N 1
ATOM 1594 C CA . ASP A 1 210 ? -6.629 -8.379 12.671 1.00 90.81 210 ASP A CA 1
ATOM 1595 C C . ASP A 1 210 ? -7.216 -7.686 11.424 1.00 90.81 210 ASP A C 1
ATOM 1597 O O . ASP A 1 210 ? -6.519 -7.082 10.606 1.00 90.81 210 ASP A O 1
ATOM 1601 N N . LEU A 1 211 ? -8.541 -7.766 11.270 1.00 95.06 211 LEU A N 1
ATOM 1602 C CA . LEU A 1 211 ? -9.280 -7.182 10.147 1.00 95.06 211 LEU A CA 1
ATOM 1603 C C . LEU A 1 211 ? -10.411 -6.275 10.635 1.00 95.06 211 LEU A C 1
ATOM 1605 O O . LEU A 1 211 ? -11.111 -6.573 11.603 1.00 95.06 211 LEU A O 1
ATOM 1609 N N . ALA A 1 212 ? -10.651 -5.189 9.906 1.00 95.88 212 ALA A N 1
ATOM 1610 C CA . ALA A 1 212 ? -11.777 -4.296 10.130 1.00 95.88 212 ALA A CA 1
ATOM 1611 C C . ALA A 1 212 ? -12.450 -3.894 8.814 1.00 95.88 212 ALA A C 1
ATOM 1613 O O . ALA A 1 212 ? -11.809 -3.726 7.775 1.00 95.88 212 ALA A O 1
ATOM 1614 N N . LEU A 1 213 ? -13.769 -3.713 8.884 1.00 96.19 213 LEU A N 1
ATOM 1615 C CA . LEU A 1 213 ? -14.595 -3.188 7.804 1.00 96.19 213 LEU A CA 1
ATOM 1616 C C . LEU A 1 213 ? -15.088 -1.796 8.169 1.00 96.19 213 LEU A C 1
ATOM 1618 O O . LEU A 1 213 ? -15.744 -1.600 9.196 1.00 96.19 213 LEU A O 1
ATOM 1622 N N . LEU A 1 214 ? -14.804 -0.839 7.296 1.00 94.31 214 LEU A N 1
ATOM 1623 C CA . LEU A 1 214 ? -15.274 0.533 7.390 1.00 94.31 214 LEU A CA 1
ATOM 1624 C C . LEU A 1 214 ? -16.395 0.766 6.384 1.00 94.31 214 LEU A C 1
ATOM 1626 O O . LEU A 1 214 ? -16.388 0.198 5.295 1.00 94.31 214 LEU A O 1
ATOM 1630 N N . ARG A 1 215 ? -17.319 1.663 6.717 1.00 91.06 215 ARG A N 1
ATOM 1631 C CA . ARG A 1 215 ? -18.334 2.176 5.801 1.00 91.06 215 ARG A CA 1
ATOM 1632 C C . ARG A 1 215 ? -18.088 3.650 5.554 1.00 91.06 215 ARG A C 1
ATOM 1634 O O . ARG A 1 215 ? -18.202 4.474 6.465 1.00 91.06 215 ARG A O 1
ATOM 1641 N N . LEU A 1 216 ? -17.786 3.963 4.305 1.00 89.62 216 LEU A N 1
ATOM 1642 C CA . LEU A 1 216 ? -17.689 5.311 3.778 1.00 89.62 216 LEU A CA 1
ATOM 1643 C C . LEU A 1 216 ? -18.889 5.583 2.860 1.00 89.62 216 LEU A C 1
ATOM 1645 O O . LEU A 1 216 ? -19.494 4.662 2.311 1.00 89.62 216 LEU A O 1
ATOM 1649 N N . SER A 1 217 ? -19.264 6.852 2.698 1.00 85.62 217 SER A N 1
ATOM 1650 C CA . SER A 1 217 ? -20.263 7.221 1.693 1.00 85.62 217 SER A CA 1
ATOM 1651 C C . SER A 1 217 ? -19.745 6.868 0.297 1.00 85.62 217 SER A C 1
ATOM 1653 O O . SER A 1 217 ? -18.657 7.303 -0.072 1.00 85.62 217 SER A O 1
ATOM 1655 N N . ALA A 1 218 ? -20.522 6.131 -0.502 1.00 79.06 218 ALA A N 1
ATOM 1656 C CA . ALA A 1 218 ? -20.153 5.815 -1.887 1.00 79.06 218 ALA A CA 1
ATOM 1657 C C . ALA A 1 218 ? -19.967 7.083 -2.749 1.00 79.06 218 ALA A C 1
ATOM 1659 O O . ALA A 1 218 ? -19.188 7.091 -3.695 1.00 79.06 218 ALA A O 1
ATOM 1660 N N . LEU A 1 219 ? -20.617 8.189 -2.367 1.00 81.94 219 LEU A N 1
ATOM 1661 C CA . LEU A 1 219 ? -20.461 9.493 -3.015 1.00 81.94 219 LEU A CA 1
ATOM 1662 C C . LEU A 1 219 ? -19.106 10.159 -2.730 1.00 81.94 219 LEU A C 1
ATOM 1664 O O . LEU A 1 219 ? -18.754 11.118 -3.408 1.00 81.94 219 LEU A O 1
ATOM 1668 N N . ALA A 1 220 ? -18.344 9.681 -1.740 1.00 81.31 220 ALA A N 1
ATOM 1669 C CA . ALA A 1 220 ? -17.018 10.220 -1.442 1.00 81.31 220 ALA A CA 1
ATOM 1670 C C . ALA A 1 220 ? -16.025 9.952 -2.576 1.00 81.31 220 ALA A C 1
ATOM 1672 O O . ALA A 1 220 ? -15.129 10.762 -2.816 1.00 81.31 220 ALA A O 1
ATOM 1673 N N . CYS A 1 221 ? -16.197 8.832 -3.280 1.00 81.06 221 CYS A N 1
ATOM 1674 C CA . CYS A 1 221 ? -15.373 8.481 -4.422 1.00 81.06 221 CYS A CA 1
ATOM 1675 C C . CYS A 1 221 ? -16.162 7.673 -5.464 1.00 81.06 221 CYS A C 1
ATOM 1677 O O . CYS A 1 221 ? -16.010 6.454 -5.528 1.00 81.06 221 CYS A O 1
ATOM 1679 N N . PRO A 1 222 ? -16.989 8.333 -6.295 1.00 81.69 222 PRO A N 1
ATOM 1680 C CA . PRO A 1 222 ? -17.779 7.644 -7.318 1.00 81.69 222 PRO A CA 1
ATOM 1681 C C . PRO A 1 222 ? -16.906 6.930 -8.364 1.00 81.69 222 PRO A C 1
ATOM 1683 O O . PRO A 1 222 ? -17.323 5.918 -8.914 1.00 81.69 222 PRO A O 1
ATOM 1686 N N . ASP A 1 223 ? -15.683 7.423 -8.589 1.00 83.88 223 ASP A N 1
ATOM 1687 C CA . ASP A 1 223 ? -14.740 6.884 -9.577 1.00 83.88 223 ASP A CA 1
ATOM 1688 C C . ASP A 1 223 ? -13.669 5.960 -8.964 1.00 83.88 223 ASP A C 1
ATOM 1690 O O . ASP A 1 223 ? -12.687 5.616 -9.631 1.00 83.88 223 ASP A O 1
ATOM 1694 N N . CYS A 1 224 ? -13.780 5.608 -7.676 1.00 87.31 224 CYS A N 1
ATOM 1695 C CA . CYS A 1 224 ? -12.817 4.706 -7.050 1.00 87.31 224 CYS A CA 1
ATOM 1696 C C . CYS A 1 224 ? -13.049 3.267 -7.535 1.00 87.31 224 CYS A C 1
ATOM 1698 O O . CYS A 1 224 ? -14.161 2.756 -7.403 1.00 87.31 224 CYS A O 1
ATOM 1700 N N . PRO A 1 225 ? -12.016 2.573 -8.045 1.00 89.88 225 PRO A N 1
ATOM 1701 C CA . PRO A 1 225 ? -12.136 1.168 -8.391 1.00 89.88 225 PRO A CA 1
ATOM 1702 C C . PRO A 1 225 ? -12.403 0.347 -7.129 1.00 89.88 225 PRO A C 1
ATOM 1704 O O . PRO A 1 225 ? -11.726 0.503 -6.111 1.00 89.88 225 PRO A O 1
ATOM 1707 N N . HIS A 1 226 ? -13.385 -0.543 -7.210 1.00 92.50 226 HIS A N 1
ATOM 1708 C CA . HIS A 1 226 ? -13.615 -1.564 -6.200 1.00 92.50 226 HIS A CA 1
ATOM 1709 C C . HIS A 1 226 ? -12.753 -2.776 -6.534 1.00 92.50 226 HIS A C 1
ATOM 1711 O O . HIS A 1 226 ? -12.819 -3.315 -7.641 1.00 92.50 226 HIS A O 1
ATOM 1717 N N . LEU A 1 227 ? -11.916 -3.192 -5.591 1.00 94.06 227 LEU A N 1
ATOM 1718 C CA . LEU A 1 227 ? -11.010 -4.304 -5.809 1.00 94.06 227 LEU A CA 1
ATOM 1719 C C . LEU A 1 227 ? -11.771 -5.623 -5.664 1.00 94.06 227 LEU A C 1
ATOM 1721 O O . LEU A 1 227 ? -12.580 -5.819 -4.750 1.00 94.06 227 LEU A O 1
ATOM 1725 N N . ARG A 1 228 ? -11.490 -6.540 -6.588 1.00 94.38 228 ARG A N 1
ATOM 1726 C CA . ARG A 1 228 ? -12.062 -7.885 -6.596 1.00 94.38 228 ARG A CA 1
ATOM 1727 C C . ARG A 1 228 ? -11.321 -8.763 -5.603 1.00 94.38 228 ARG A C 1
ATOM 1729 O O . ARG A 1 228 ? -10.097 -8.740 -5.553 1.00 94.38 228 ARG A O 1
ATOM 1736 N N . ILE A 1 229 ? -12.058 -9.558 -4.840 1.00 94.88 229 ILE A N 1
ATOM 1737 C CA . ILE A 1 229 ? -11.483 -10.556 -3.935 1.00 94.88 229 ILE A CA 1
ATOM 1738 C C . ILE A 1 229 ? -11.198 -11.829 -4.732 1.00 94.88 229 ILE A C 1
ATOM 1740 O O . ILE A 1 229 ? -12.097 -12.341 -5.405 1.00 94.88 229 ILE A O 1
ATOM 1744 N N . ALA A 1 230 ? -9.968 -12.335 -4.641 1.00 95.00 230 ALA A N 1
ATOM 1745 C CA . ALA A 1 230 ? -9.590 -13.602 -5.252 1.00 95.00 230 ALA A CA 1
ATOM 1746 C C . ALA A 1 230 ? -10.389 -14.757 -4.629 1.00 95.00 230 ALA A C 1
ATOM 1748 O O . ALA A 1 230 ? -10.693 -14.766 -3.431 1.00 95.00 230 ALA A O 1
ATOM 1749 N N . ARG A 1 231 ? -10.741 -15.741 -5.455 1.00 92.06 231 ARG A N 1
ATOM 1750 C CA . ARG A 1 231 ? -11.437 -16.959 -5.023 1.00 92.06 231 ARG A CA 1
ATOM 1751 C C . ARG A 1 231 ? -10.485 -18.141 -5.072 1.00 92.06 231 ARG A C 1
ATOM 1753 O O . ARG A 1 231 ? -9.479 -18.096 -5.768 1.00 92.06 231 ARG A O 1
ATOM 1760 N N . GLN A 1 232 ? -10.828 -19.191 -4.334 1.00 92.56 232 GLN A N 1
ATOM 1761 C CA . GLN A 1 232 ? -10.116 -20.457 -4.443 1.00 92.56 232 GLN A CA 1
ATOM 1762 C C . GLN A 1 232 ? -10.221 -20.992 -5.874 1.00 92.56 232 GLN A C 1
ATOM 1764 O O . GLN A 1 232 ? -11.304 -20.984 -6.466 1.00 92.56 232 GLN A O 1
ATOM 1769 N N . ASP A 1 233 ? -9.095 -21.442 -6.411 1.00 89.88 233 ASP A N 1
ATOM 1770 C CA . ASP A 1 233 ? -9.019 -22.125 -7.693 1.00 89.88 233 ASP A CA 1
ATOM 1771 C C . ASP A 1 233 ? -9.462 -23.598 -7.577 1.00 89.88 233 ASP A C 1
ATOM 1773 O O . ASP A 1 233 ? -9.935 -24.060 -6.535 1.00 89.88 233 ASP A O 1
ATOM 1777 N N . SER A 1 234 ? -9.295 -24.371 -8.655 1.00 88.44 234 SER A N 1
ATOM 1778 C CA . SER A 1 234 ? -9.633 -25.801 -8.675 1.00 88.44 234 SER A CA 1
ATOM 1779 C C . SER A 1 234 ? -8.821 -26.655 -7.695 1.00 88.44 234 SER A C 1
ATOM 1781 O O . SER A 1 234 ? -9.213 -27.785 -7.415 1.00 88.44 234 SER A O 1
ATOM 1783 N N . THR A 1 235 ? -7.693 -26.149 -7.194 1.00 87.56 235 THR A N 1
ATOM 1784 C CA . THR A 1 235 ? -6.854 -26.818 -6.189 1.00 87.56 235 THR A CA 1
ATOM 1785 C C . THR A 1 235 ? -7.249 -26.445 -4.758 1.00 87.56 235 THR A C 1
ATOM 1787 O O . THR A 1 235 ? -6.743 -27.034 -3.805 1.00 87.56 235 THR A O 1
ATOM 1790 N N . GLY A 1 236 ? -8.176 -25.496 -4.591 1.00 87.94 236 GLY A N 1
ATOM 1791 C CA . GLY A 1 236 ? -8.567 -24.949 -3.295 1.00 87.94 236 GLY A CA 1
ATOM 1792 C C . GLY A 1 236 ? -7.641 -23.835 -2.794 1.00 87.94 236 GLY A C 1
ATOM 1793 O O . GLY A 1 236 ? -7.829 -23.352 -1.673 1.00 87.94 236 GLY A O 1
ATOM 1794 N N . ALA A 1 237 ? -6.661 -23.403 -3.593 1.00 90.00 237 ALA A N 1
ATOM 1795 C CA . ALA A 1 237 ? -5.717 -22.352 -3.230 1.00 90.00 237 ALA A CA 1
ATOM 1796 C C . ALA A 1 237 ? -6.193 -20.977 -3.727 1.00 90.00 237 ALA A C 1
ATOM 1798 O O . ALA A 1 237 ? -6.802 -20.862 -4.785 1.00 90.00 237 ALA A O 1
ATOM 1799 N N . ILE A 1 238 ? -5.927 -19.924 -2.950 1.00 94.62 238 ILE A N 1
ATOM 1800 C CA . ILE A 1 238 ? -6.129 -18.520 -3.374 1.00 94.62 238 ILE A CA 1
ATOM 1801 C C . ILE A 1 238 ? -4.847 -17.943 -3.979 1.00 94.62 238 ILE A C 1
ATOM 1803 O O . ILE A 1 238 ? -4.893 -17.100 -4.867 1.00 94.62 238 ILE A O 1
ATOM 1807 N N . VAL A 1 239 ? -3.712 -18.375 -3.438 1.00 95.81 239 VAL A N 1
ATOM 1808 C CA . VAL A 1 239 ? -2.359 -18.003 -3.837 1.00 95.81 239 VAL A CA 1
ATOM 1809 C C . VAL A 1 239 ? -1.457 -19.186 -3.510 1.00 95.81 239 VAL A C 1
ATOM 1811 O O . VAL A 1 239 ? -1.691 -19.877 -2.510 1.00 95.81 239 VAL A O 1
ATOM 1814 N N . VAL A 1 240 ? -0.437 -19.430 -4.328 1.00 94.94 240 VAL A N 1
ATOM 1815 C CA . VAL A 1 240 ? 0.520 -20.529 -4.119 1.00 94.94 240 VAL A CA 1
ATOM 1816 C C . VAL A 1 240 ? 1.944 -20.017 -3.881 1.00 94.94 240 VAL A C 1
ATOM 1818 O O . VAL A 1 240 ? 2.299 -18.933 -4.349 1.00 94.94 240 VAL A O 1
ATOM 1821 N N . PRO A 1 241 ? 2.803 -20.770 -3.165 1.00 96.12 241 PRO A N 1
ATOM 1822 C CA . PRO A 1 241 ? 4.212 -20.413 -3.043 1.00 96.12 241 PRO A CA 1
ATOM 1823 C C . PRO A 1 241 ? 4.887 -20.235 -4.414 1.00 96.12 241 PRO A C 1
ATOM 1825 O O . PRO A 1 241 ? 4.708 -21.051 -5.314 1.00 96.12 241 PRO A O 1
ATOM 1828 N N . GLY A 1 242 ? 5.673 -19.169 -4.564 1.00 95.25 242 GLY A N 1
ATOM 1829 C CA . GLY A 1 242 ? 6.318 -18.753 -5.811 1.00 95.25 242 GLY A CA 1
ATOM 1830 C C . GLY A 1 242 ? 5.480 -17.815 -6.686 1.00 95.25 242 GLY A C 1
ATOM 1831 O O . GLY A 1 242 ? 6.020 -17.233 -7.626 1.00 95.25 242 GLY A O 1
ATOM 1832 N N . GLU A 1 243 ? 4.192 -17.624 -6.387 1.00 96.00 243 GLU A N 1
ATOM 1833 C CA . GLU A 1 243 ? 3.322 -16.740 -7.164 1.00 96.00 243 GLU A CA 1
ATOM 1834 C C . GLU A 1 243 ? 3.714 -15.265 -7.001 1.00 96.00 243 GLU A C 1
ATOM 1836 O O . GLU A 1 243 ? 3.989 -14.795 -5.894 1.00 96.00 243 GLU A O 1
ATOM 1841 N N . ARG A 1 244 ? 3.735 -14.527 -8.119 1.00 96.44 244 ARG A N 1
ATOM 1842 C CA . ARG A 1 244 ? 4.031 -13.090 -8.157 1.00 96.44 244 ARG A CA 1
ATOM 1843 C C . ARG A 1 244 ? 2.891 -12.309 -7.509 1.00 96.44 244 ARG A C 1
ATOM 1845 O O . ARG A 1 244 ? 1.745 -12.395 -7.944 1.00 96.44 244 ARG A O 1
ATOM 1852 N N . ILE A 1 245 ? 3.241 -11.494 -6.521 1.00 96.75 245 ILE A N 1
ATOM 1853 C CA . ILE A 1 245 ? 2.302 -10.677 -5.751 1.00 96.75 245 ILE A CA 1
ATOM 1854 C C . ILE A 1 245 ? 2.759 -9.221 -5.685 1.00 96.75 245 ILE A C 1
ATOM 1856 O O . ILE A 1 245 ? 3.941 -8.894 -5.847 1.00 96.75 245 ILE A O 1
ATOM 1860 N N . ILE A 1 246 ? 1.793 -8.333 -5.476 1.00 95.56 246 ILE A N 1
ATOM 1861 C CA . ILE A 1 246 ? 1.968 -6.884 -5.482 1.00 95.56 246 ILE A CA 1
ATOM 1862 C C . ILE A 1 246 ? 1.293 -6.318 -4.236 1.00 95.56 246 ILE A C 1
ATOM 1864 O O . ILE A 1 246 ? 0.083 -6.458 -4.071 1.00 95.56 246 ILE A O 1
ATOM 1868 N N . ALA A 1 247 ? 2.050 -5.652 -3.372 1.00 94.06 247 ALA A N 1
ATOM 1869 C CA . ALA A 1 247 ? 1.489 -4.879 -2.275 1.00 94.06 247 ALA A CA 1
ATOM 1870 C C . ALA A 1 247 ? 1.305 -3.428 -2.718 1.00 94.06 247 ALA A C 1
ATOM 1872 O O . ALA A 1 247 ? 2.218 -2.797 -3.260 1.00 94.06 247 ALA A O 1
ATOM 1873 N N . VAL A 1 248 ? 0.116 -2.890 -2.462 1.00 93.25 248 VAL A N 1
ATOM 1874 C CA . VAL A 1 248 ? -0.170 -1.467 -2.646 1.00 93.25 248 VAL A CA 1
ATOM 1875 C C . VAL A 1 248 ? -0.492 -0.871 -1.285 1.00 93.25 248 VAL A C 1
ATOM 1877 O O . VAL A 1 248 ? -1.259 -1.435 -0.507 1.00 93.25 248 VAL A O 1
ATOM 1880 N N . GLY A 1 249 ? 0.108 0.272 -0.982 1.00 88.62 249 GLY A N 1
ATOM 1881 C CA . GLY A 1 249 ? -0.089 0.964 0.285 1.00 88.62 249 GLY A CA 1
ATOM 1882 C C . GLY A 1 249 ? -0.107 2.470 0.104 1.00 88.62 249 GLY A C 1
ATOM 1883 O O . GLY A 1 249 ? 0.232 2.987 -0.953 1.00 88.62 249 GLY A O 1
ATOM 1884 N N . PHE A 1 250 ? -0.495 3.181 1.148 1.00 79.00 250 PHE A N 1
ATOM 1885 C CA . PHE A 1 250 ? -0.528 4.632 1.222 1.00 79.00 250 PHE A CA 1
ATOM 1886 C C . PHE A 1 250 ? 0.371 5.088 2.384 1.00 79.00 250 PHE A C 1
ATOM 1888 O O . PHE A 1 250 ? -0.133 5.465 3.448 1.00 79.00 250 PHE A O 1
ATOM 1895 N N . PRO A 1 251 ? 1.709 5.006 2.232 1.00 62.84 251 PRO A N 1
ATOM 1896 C CA . PRO A 1 251 ? 2.623 5.462 3.268 1.00 62.84 251 PRO A CA 1
ATOM 1897 C C . PRO A 1 251 ? 2.505 6.979 3.468 1.00 62.84 251 PRO A C 1
ATOM 1899 O O . PRO A 1 251 ? 1.981 7.710 2.623 1.00 62.84 251 PRO A O 1
ATOM 1902 N N . LEU A 1 252 ? 2.949 7.441 4.638 1.00 55.69 252 LEU A N 1
ATOM 1903 C CA . LEU A 1 252 ? 2.859 8.833 5.089 1.00 55.69 252 LEU A CA 1
ATOM 1904 C C . LEU A 1 252 ? 3.275 9.850 4.006 1.00 55.69 252 LEU A C 1
ATOM 1906 O O . LEU A 1 252 ? 4.192 9.600 3.233 1.00 55.69 252 LEU A O 1
ATOM 1910 N N . SER A 1 253 ? 2.561 10.986 3.975 1.00 51.16 253 SER A N 1
ATOM 1911 C CA . SER A 1 253 ? 2.755 12.186 3.126 1.00 51.16 253 SER A CA 1
ATOM 1912 C C . SER A 1 253 ? 2.858 12.021 1.593 1.00 51.16 253 SER A C 1
ATOM 1914 O O . SER A 1 253 ? 2.865 13.036 0.896 1.00 51.16 253 SER A O 1
ATOM 1916 N N . GLN A 1 254 ? 2.847 10.804 1.040 1.00 53.84 254 GLN A N 1
ATOM 1917 C CA . GLN A 1 254 ? 3.075 10.540 -0.389 1.00 53.84 254 GLN A CA 1
ATOM 1918 C C . GLN A 1 254 ? 1.833 10.004 -1.124 1.00 53.84 254 GLN A C 1
ATOM 1920 O O . GLN A 1 254 ? 0.802 9.716 -0.521 1.00 53.84 254 GLN A O 1
ATOM 1925 N N . GLN A 1 255 ? 1.920 9.897 -2.455 1.00 67.56 255 GLN A N 1
ATOM 1926 C CA . GLN A 1 255 ? 0.973 9.107 -3.254 1.00 67.56 255 GLN A CA 1
ATOM 1927 C C . GLN A 1 255 ? 1.118 7.616 -2.901 1.00 67.56 255 GLN A C 1
ATOM 1929 O O . GLN A 1 255 ? 2.158 7.201 -2.394 1.00 67.56 255 GLN A O 1
ATOM 1934 N N . SER A 1 256 ? 0.098 6.802 -3.188 1.00 76.25 256 SER A N 1
ATOM 1935 C CA . SER A 1 256 ? 0.147 5.354 -2.943 1.00 76.25 256 SER A CA 1
ATOM 1936 C C . SER A 1 256 ? 1.426 4.720 -3.507 1.00 76.25 256 SER A C 1
ATOM 1938 O O . SER A 1 256 ? 1.772 4.977 -4.659 1.00 76.25 256 SER A O 1
ATOM 1940 N N . THR A 1 257 ? 2.105 3.870 -2.747 1.00 84.44 257 THR A N 1
ATOM 1941 C CA . THR A 1 257 ? 3.292 3.131 -3.187 1.00 84.44 257 THR A CA 1
ATOM 1942 C C . THR A 1 257 ? 2.936 1.728 -3.646 1.00 84.44 257 THR A C 1
ATOM 1944 O O . THR A 1 257 ? 1.916 1.162 -3.251 1.00 84.44 257 THR A O 1
ATOM 1947 N N . VAL A 1 258 ? 3.810 1.163 -4.475 1.00 90.56 258 VAL A N 1
ATOM 1948 C CA . VAL A 1 258 ? 3.727 -0.219 -4.941 1.00 90.56 258 VAL A CA 1
ATOM 1949 C C . VAL A 1 258 ? 5.047 -0.929 -4.680 1.00 90.56 258 VAL A C 1
ATOM 1951 O O . VAL A 1 258 ? 6.114 -0.398 -4.986 1.00 90.56 258 VAL A O 1
ATOM 1954 N N . THR A 1 259 ? 4.966 -2.128 -4.119 1.00 90.56 259 THR A N 1
ATOM 1955 C CA . THR A 1 259 ? 6.083 -3.065 -3.980 1.00 90.56 259 THR A CA 1
ATOM 1956 C C . THR A 1 259 ? 5.650 -4.420 -4.533 1.00 90.56 259 THR A C 1
ATOM 1958 O O . THR A 1 259 ? 4.468 -4.758 -4.535 1.00 90.56 259 THR A O 1
ATOM 1961 N N . SER A 1 260 ? 6.588 -5.194 -5.074 1.00 92.62 260 SER A N 1
ATOM 1962 C CA . SER A 1 260 ? 6.294 -6.510 -5.648 1.00 92.62 260 SER A CA 1
ATOM 1963 C C . SER A 1 260 ? 7.368 -7.517 -5.264 1.00 92.62 260 SER A C 1
ATOM 1965 O O . SER A 1 260 ? 8.505 -7.143 -4.984 1.00 92.62 260 SER A O 1
ATOM 1967 N N . GLY A 1 261 ? 6.968 -8.782 -5.232 1.00 93.31 261 GLY A N 1
ATOM 1968 C CA . GLY A 1 261 ? 7.732 -9.915 -4.732 1.00 93.31 261 GLY A CA 1
ATOM 1969 C C . GLY A 1 261 ? 6.992 -11.211 -5.048 1.00 93.31 261 GLY A C 1
ATOM 1970 O O . GLY A 1 261 ? 6.172 -11.249 -5.969 1.00 93.31 261 GLY A O 1
ATOM 1971 N N . ILE A 1 262 ? 7.277 -12.276 -4.322 1.00 95.44 262 ILE A N 1
ATOM 1972 C CA . ILE A 1 262 ? 6.604 -13.566 -4.430 1.00 95.44 262 ILE A CA 1
ATOM 1973 C C . ILE A 1 262 ? 6.005 -13.982 -3.089 1.00 95.44 262 ILE A C 1
ATOM 1975 O O . ILE A 1 262 ? 6.511 -13.639 -2.019 1.00 95.44 262 ILE A O 1
ATOM 1979 N N . ALA A 1 263 ? 4.938 -14.775 -3.138 1.00 96.00 263 ALA A N 1
ATOM 1980 C CA . ALA A 1 263 ? 4.476 -15.504 -1.968 1.00 96.00 263 ALA A CA 1
ATOM 1981 C C . ALA A 1 263 ? 5.529 -16.568 -1.623 1.00 96.00 263 ALA A C 1
ATOM 1983 O O . ALA A 1 263 ? 5.667 -17.566 -2.319 1.00 96.00 263 ALA A O 1
ATOM 1984 N N . SER A 1 264 ? 6.315 -16.363 -0.571 1.00 93.56 264 SER A N 1
ATOM 1985 C CA . SER A 1 264 ? 7.361 -17.304 -0.157 1.00 93.56 264 SER A CA 1
ATOM 1986 C C . SER A 1 264 ? 6.772 -18.541 0.526 1.00 93.56 264 SER A C 1
ATOM 1988 O O . SER A 1 264 ? 7.272 -19.649 0.357 1.00 93.56 264 SER A O 1
ATOM 1990 N N . SER A 1 265 ? 5.701 -18.367 1.305 1.00 93.12 265 SER A N 1
ATOM 1991 C CA . SER A 1 265 ? 4.973 -19.457 1.961 1.00 93.12 265 SER A CA 1
ATOM 1992 C C . SER A 1 265 ? 3.533 -19.039 2.240 1.00 93.12 265 SER A C 1
ATOM 1994 O O . SER A 1 265 ? 3.268 -17.884 2.563 1.00 93.12 265 SER A O 1
ATOM 1996 N N . VAL A 1 266 ? 2.599 -19.982 2.145 1.00 92.69 266 VAL A N 1
ATOM 1997 C CA . VAL A 1 266 ? 1.177 -19.756 2.424 1.00 92.69 266 VAL A CA 1
ATOM 1998 C C . VAL A 1 266 ? 0.767 -20.712 3.537 1.00 92.69 266 VAL A C 1
ATOM 2000 O O . VAL A 1 266 ? 0.940 -21.922 3.415 1.00 92.69 266 VAL A O 1
ATOM 2003 N N . ARG A 1 267 ? 0.274 -20.158 4.646 1.00 88.38 267 ARG A N 1
ATOM 2004 C CA . ARG A 1 267 ? -0.260 -20.892 5.804 1.00 88.38 267 ARG A CA 1
ATOM 2005 C C . ARG A 1 267 ? -1.764 -20.641 5.911 1.00 88.38 267 ARG A C 1
ATOM 2007 O O . ARG A 1 267 ? -2.286 -19.771 5.226 1.00 88.38 267 ARG A O 1
ATOM 2014 N N . ASP A 1 268 ? -2.444 -21.328 6.828 1.00 83.56 268 ASP A N 1
ATOM 2015 C CA . ASP A 1 268 ? -3.911 -21.288 6.971 1.00 83.56 268 ASP A CA 1
ATOM 2016 C C . ASP A 1 268 ? -4.527 -19.877 6.984 1.00 83.56 268 ASP A C 1
ATOM 2018 O O . ASP A 1 268 ? -5.604 -19.662 6.428 1.00 83.56 268 ASP A O 1
ATOM 2022 N N . ARG A 1 269 ? -3.855 -18.910 7.626 1.00 87.50 269 ARG A N 1
ATOM 2023 C CA . ARG A 1 269 ? -4.350 -17.528 7.785 1.00 87.50 269 ARG A CA 1
ATOM 2024 C C . ARG A 1 269 ? -3.404 -16.445 7.276 1.00 87.50 269 ARG A C 1
ATOM 2026 O O . ARG A 1 269 ? -3.823 -15.296 7.178 1.00 87.50 269 ARG A O 1
ATOM 2033 N N . VAL A 1 270 ? -2.146 -16.779 6.981 1.00 90.50 270 VAL A N 1
ATOM 2034 C CA . VAL A 1 270 ? -1.100 -15.793 6.663 1.00 90.50 270 VAL A CA 1
ATOM 2035 C C . VAL A 1 270 ? -0.291 -16.199 5.431 1.00 90.50 270 VAL A C 1
ATOM 2037 O O . VAL A 1 270 ? 0.128 -17.348 5.297 1.00 90.50 270 VAL A O 1
ATOM 2040 N N . ILE A 1 271 ? -0.048 -15.228 4.555 1.00 93.12 271 ILE A N 1
ATOM 2041 C CA . ILE A 1 271 ? 0.895 -15.276 3.438 1.00 93.12 271 ILE A CA 1
ATOM 2042 C C . ILE A 1 271 ? 2.196 -14.645 3.929 1.00 93.12 271 ILE A C 1
ATOM 2044 O O . ILE A 1 271 ? 2.193 -13.508 4.402 1.00 93.12 271 ILE A O 1
ATOM 2048 N N . ILE A 1 272 ? 3.299 -15.374 3.813 1.00 93.06 272 ILE A N 1
ATOM 2049 C CA . ILE A 1 272 ? 4.653 -14.871 4.040 1.00 93.06 272 ILE A CA 1
ATOM 2050 C C . ILE A 1 272 ? 5.283 -14.582 2.682 1.00 93.06 272 ILE A C 1
ATOM 2052 O O . ILE A 1 272 ? 5.190 -15.406 1.772 1.00 93.06 272 ILE A O 1
ATOM 2056 N N . SER A 1 273 ? 5.916 -13.422 2.542 1.00 92.06 273 SER A N 1
ATOM 2057 C CA . SER A 1 273 ? 6.466 -12.931 1.277 1.00 92.06 273 SER A CA 1
ATOM 2058 C C . SER A 1 273 ? 7.765 -12.154 1.466 1.00 92.06 273 SER A C 1
ATOM 2060 O O . SER A 1 273 ? 8.057 -11.673 2.562 1.00 92.06 273 SER A O 1
ATOM 2062 N N . ASP A 1 274 ? 8.505 -11.993 0.372 1.00 91.00 274 ASP A N 1
ATOM 2063 C CA . ASP A 1 274 ? 9.672 -11.108 0.259 1.00 91.00 274 ASP A CA 1
ATOM 2064 C C . ASP A 1 274 ? 9.292 -9.684 -0.197 1.00 91.00 274 ASP A C 1
ATOM 2066 O O . ASP A 1 274 ? 10.156 -8.835 -0.427 1.00 91.00 274 ASP A O 1
ATOM 2070 N N . VAL A 1 275 ? 7.990 -9.406 -0.327 1.00 88.50 275 VAL A N 1
ATOM 2071 C CA . VAL A 1 275 ? 7.480 -8.075 -0.650 1.00 88.50 275 VAL A CA 1
ATOM 2072 C C . VAL A 1 275 ? 7.835 -7.127 0.489 1.00 88.50 275 VAL A C 1
ATOM 2074 O O . VAL A 1 275 ? 7.596 -7.427 1.656 1.00 88.50 275 VAL A O 1
ATOM 2077 N N . ASN A 1 276 ? 8.356 -5.944 0.17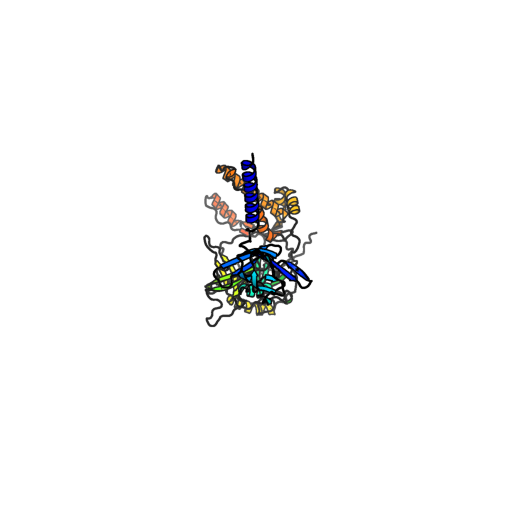1 1.00 83.69 276 ASN A N 1
ATOM 2078 C CA . ASN A 1 276 ? 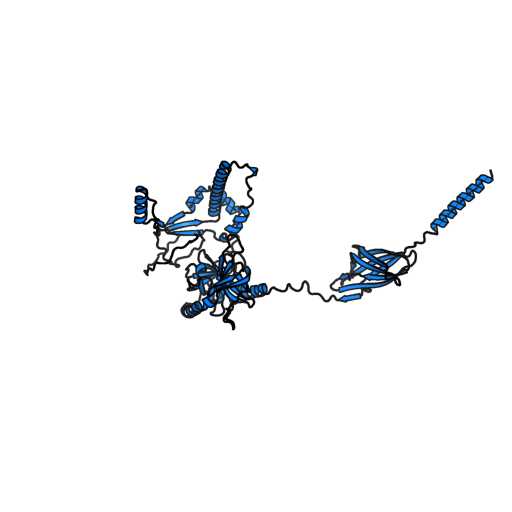8.605 -4.939 1.196 1.00 83.69 276 ASN A CA 1
ATOM 2079 C C . ASN A 1 276 ? 7.287 -4.285 1.661 1.00 83.69 276 ASN A C 1
ATOM 2081 O O . ASN A 1 276 ? 6.641 -3.577 0.882 1.00 83.69 276 ASN A O 1
ATOM 2085 N N . ILE A 1 277 ? 6.909 -4.507 2.924 1.00 77.44 277 ILE A N 1
ATOM 2086 C CA . ILE A 1 277 ? 5.767 -3.875 3.600 1.00 77.44 277 ILE A CA 1
ATOM 2087 C C . ILE A 1 277 ? 6.320 -2.864 4.613 1.00 77.44 277 ILE A C 1
ATOM 2089 O O . ILE A 1 277 ? 6.869 -3.234 5.647 1.00 77.44 277 ILE A O 1
ATOM 2093 N N . ASN A 1 278 ? 6.178 -1.572 4.313 1.00 72.50 278 ASN A N 1
ATOM 2094 C CA . ASN A 1 278 ? 6.635 -0.478 5.179 1.00 72.50 278 ASN A CA 1
ATOM 2095 C C . ASN A 1 278 ? 5.501 0.034 6.089 1.00 72.50 278 ASN A C 1
ATOM 2097 O O . ASN A 1 278 ? 4.323 -0.095 5.722 1.00 72.50 278 ASN A O 1
ATOM 2101 N N . PRO A 1 279 ? 5.815 0.694 7.222 1.00 69.81 279 PRO A N 1
ATOM 2102 C CA . PRO A 1 279 ? 4.823 1.411 8.020 1.00 69.81 279 PRO A CA 1
ATOM 2103 C C . PRO A 1 279 ? 3.928 2.313 7.155 1.00 69.81 279 PRO A C 1
ATOM 2105 O O . PRO A 1 279 ? 4.402 3.037 6.279 1.00 69.81 279 PRO A O 1
ATOM 2108 N N . GLY A 1 280 ? 2.614 2.224 7.365 1.00 73.31 280 GLY A N 1
ATOM 2109 C CA . GLY A 1 280 ? 1.601 2.910 6.557 1.00 73.31 280 GLY A CA 1
ATOM 2110 C C . GLY A 1 280 ? 1.001 2.070 5.422 1.00 73.31 280 GLY A C 1
ATOM 2111 O O . GLY A 1 280 ? -0.112 2.368 4.998 1.00 73.31 280 GLY A O 1
ATOM 2112 N N . SER A 1 281 ? 1.656 0.987 4.978 1.00 83.12 281 SER A N 1
ATOM 2113 C CA . SER A 1 281 ? 1.070 0.028 4.017 1.00 83.12 281 SER A CA 1
ATOM 2114 C C . SER A 1 281 ? 0.187 -1.051 4.666 1.00 83.12 281 SER A C 1
ATOM 2116 O O . SER A 1 281 ? -0.626 -1.658 3.965 1.00 83.12 281 SER A O 1
ATOM 2118 N N . SER A 1 282 ? 0.279 -1.239 5.991 1.00 89.12 282 SER A N 1
ATOM 2119 C CA . SER A 1 282 ? -0.614 -2.110 6.773 1.00 89.12 282 SER A CA 1
ATOM 2120 C C . SER A 1 282 ? -2.077 -1.733 6.548 1.00 89.12 282 SER A C 1
ATOM 2122 O O . SER A 1 282 ? -2.436 -0.559 6.606 1.00 89.12 282 SER A O 1
ATOM 2124 N N . GLY A 1 283 ? -2.911 -2.720 6.256 1.00 92.12 283 GLY A N 1
ATOM 2125 C CA . GLY A 1 283 ? -4.320 -2.601 5.898 1.00 92.12 283 GLY A CA 1
ATOM 2126 C C . GLY A 1 283 ? -4.558 -2.450 4.393 1.00 92.12 283 GLY A C 1
ATOM 2127 O O . GLY A 1 283 ? -5.697 -2.550 3.942 1.00 92.12 283 GLY A O 1
ATOM 2128 N N . GLY A 1 284 ? -3.502 -2.234 3.603 1.00 95.06 284 GLY A N 1
ATOM 2129 C CA . GLY A 1 284 ? -3.560 -2.175 2.144 1.00 95.06 284 GLY A CA 1
ATOM 2130 C C . GLY A 1 284 ? -3.693 -3.563 1.505 1.00 95.06 284 GLY A C 1
ATOM 2131 O O . GLY A 1 284 ? -3.459 -4.577 2.169 1.00 95.06 284 GLY A O 1
ATOM 2132 N N . PRO A 1 285 ? -4.071 -3.638 0.220 1.00 97.19 285 PRO A N 1
ATOM 2133 C CA . PRO A 1 285 ? -4.257 -4.912 -0.457 1.00 97.19 285 PRO A CA 1
ATOM 2134 C C . PRO A 1 285 ? -2.921 -5.547 -0.867 1.00 97.19 285 PRO A C 1
ATOM 2136 O O . PRO A 1 285 ? -1.989 -4.863 -1.310 1.00 97.19 285 PRO A O 1
ATOM 2139 N N . LEU A 1 286 ? -2.879 -6.876 -0.785 1.00 97.25 286 LEU A N 1
ATOM 2140 C CA . LEU A 1 286 ? -1.931 -7.729 -1.492 1.00 97.25 286 LEU A CA 1
ATOM 2141 C C . LEU A 1 286 ? -2.649 -8.364 -2.688 1.00 97.25 286 LEU A C 1
ATOM 2143 O O . LEU A 1 286 ? -3.700 -8.985 -2.521 1.00 97.25 286 LEU A O 1
ATOM 2147 N N . LEU A 1 287 ? -2.093 -8.198 -3.884 1.00 97.62 287 LEU A N 1
ATOM 2148 C CA . LEU A 1 287 ? -2.736 -8.500 -5.162 1.00 97.62 287 LEU A CA 1
ATOM 2149 C C . LEU A 1 287 ? -1.949 -9.546 -5.950 1.00 97.62 287 LEU A C 1
ATOM 2151 O O . LEU A 1 287 ? -0.719 -9.526 -5.931 1.00 97.62 287 LEU A O 1
ATOM 2155 N N . ASN A 1 288 ? -2.646 -10.396 -6.699 1.00 96.12 288 ASN A N 1
ATOM 2156 C CA . ASN A 1 288 ? -2.035 -11.183 -7.773 1.00 96.12 288 ASN A CA 1
ATOM 2157 C C . ASN A 1 288 ? -1.898 -10.345 -9.066 1.00 96.12 288 ASN A C 1
ATOM 2159 O O . ASN A 1 288 ? -2.364 -9.204 -9.151 1.00 96.12 288 ASN A O 1
ATOM 2163 N N . LEU A 1 289 ? -1.283 -10.914 -10.109 1.00 94.81 289 LEU A N 1
ATOM 2164 C CA . LEU A 1 289 ? -1.122 -10.236 -11.408 1.00 94.81 289 LEU A CA 1
ATOM 2165 C C . LEU A 1 289 ? -2.440 -10.006 -12.172 1.00 94.81 289 LEU A C 1
ATOM 2167 O O . LEU A 1 289 ? -2.452 -9.240 -13.133 1.00 94.81 289 LEU A O 1
ATOM 2171 N N . ALA A 1 290 ? -3.547 -10.624 -11.749 1.00 93.75 290 ALA A N 1
ATOM 2172 C CA . ALA A 1 290 ? -4.882 -10.342 -12.278 1.00 93.75 290 ALA A CA 1
ATOM 2173 C C . ALA A 1 290 ? -5.547 -9.123 -11.603 1.00 93.75 290 ALA A C 1
ATOM 2175 O O . ALA A 1 290 ? -6.655 -8.737 -11.976 1.00 93.75 290 ALA A O 1
ATOM 2176 N N . GLY A 1 291 ? -4.885 -8.510 -10.613 1.00 94.12 291 GLY A N 1
ATOM 2177 C CA . GLY A 1 291 ? -5.429 -7.397 -9.835 1.00 94.12 291 GLY A CA 1
ATOM 2178 C C . GLY A 1 291 ? -6.489 -7.819 -8.817 1.00 94.12 291 GLY A C 1
ATOM 2179 O O . GLY A 1 291 ? -7.252 -6.975 -8.345 1.00 94.12 291 GLY A O 1
ATOM 2180 N N . GLU A 1 292 ? -6.547 -9.106 -8.470 1.00 96.31 292 GLU A N 1
ATOM 2181 C CA . GLU A 1 292 ? -7.432 -9.631 -7.434 1.00 96.31 292 GLU A CA 1
ATOM 2182 C C . GLU A 1 292 ? -6.708 -9.665 -6.083 1.00 96.31 292 GLU A C 1
ATOM 2184 O O . GLU A 1 292 ? -5.530 -10.012 -5.990 1.00 96.31 292 GLU A O 1
ATOM 2189 N N . VAL A 1 293 ? -7.420 -9.291 -5.022 1.00 97.56 293 VAL A N 1
ATOM 2190 C CA . VAL A 1 293 ? -6.907 -9.251 -3.652 1.00 97.56 293 VAL A CA 1
ATOM 2191 C C . VAL A 1 293 ? -6.780 -10.673 -3.132 1.00 97.56 293 VAL A C 1
ATOM 2193 O O . VAL A 1 293 ? -7.791 -11.351 -2.956 1.00 97.56 293 VAL A O 1
ATOM 2196 N N . VAL A 1 294 ? -5.551 -11.093 -2.847 1.00 97.50 294 VAL A N 1
ATOM 2197 C CA . VAL A 1 294 ? -5.216 -12.387 -2.232 1.00 97.50 294 VAL A CA 1
ATOM 2198 C C . VAL A 1 294 ? -4.957 -12.265 -0.727 1.00 97.50 294 VAL A C 1
ATOM 2200 O O . VAL A 1 294 ? -5.094 -13.246 0.006 1.00 97.50 294 VAL A O 1
ATOM 2203 N N . GLY A 1 295 ? -4.664 -11.056 -0.233 1.00 96.94 295 GLY A N 1
ATOM 2204 C CA . GLY A 1 295 ? -4.495 -10.799 1.196 1.00 96.94 295 GLY A CA 1
ATOM 2205 C C . GLY A 1 295 ? -4.537 -9.325 1.598 1.00 96.94 295 GLY A C 1
ATOM 2206 O O . GLY A 1 295 ? -4.696 -8.437 0.762 1.00 96.94 295 GLY A O 1
ATOM 2207 N N . VAL A 1 296 ? -4.396 -9.078 2.900 1.00 97.00 296 VAL A N 1
ATOM 2208 C CA . VAL A 1 296 ? -4.322 -7.744 3.516 1.00 97.00 296 VAL A CA 1
ATOM 2209 C C . VAL A 1 296 ? -2.965 -7.592 4.196 1.00 97.00 296 VAL A C 1
ATOM 2211 O O . VAL A 1 296 ? -2.637 -8.360 5.102 1.00 97.00 296 VAL A O 1
ATOM 2214 N N . ASN A 1 297 ? -2.176 -6.614 3.754 1.00 94.00 297 ASN A N 1
ATOM 2215 C CA . ASN A 1 297 ? -0.836 -6.331 4.274 1.00 94.00 297 ASN A CA 1
ATOM 2216 C C . ASN A 1 297 ? -0.918 -6.042 5.777 1.00 94.00 297 ASN A C 1
ATOM 2218 O O . ASN A 1 297 ? -1.757 -5.238 6.165 1.00 94.00 297 ASN A O 1
ATOM 2222 N N . THR A 1 298 ? -0.076 -6.648 6.622 1.00 83.69 298 THR A N 1
ATOM 2223 C CA . THR A 1 298 ? -0.173 -6.446 8.082 1.00 83.69 298 THR A CA 1
ATOM 2224 C C . THR A 1 298 ? 1.151 -6.070 8.738 1.00 83.69 298 THR A C 1
ATOM 2226 O O . THR A 1 298 ? 1.255 -4.980 9.301 1.00 83.69 298 THR A O 1
ATOM 2229 N N . PHE A 1 299 ? 2.169 -6.927 8.664 1.00 73.12 299 PHE A N 1
ATOM 2230 C CA . PHE A 1 299 ? 3.428 -6.758 9.389 1.00 73.12 299 PHE A CA 1
ATOM 2231 C C . PHE A 1 299 ? 4.632 -6.998 8.479 1.00 73.12 299 PHE A C 1
ATOM 2233 O O . PHE A 1 299 ? 4.541 -7.685 7.463 1.00 73.12 299 PHE A O 1
ATOM 2240 N N . SER A 1 300 ? 5.770 -6.454 8.891 1.00 64.44 300 SER A N 1
ATOM 2241 C CA . SER A 1 300 ? 7.090 -6.772 8.359 1.00 64.44 300 SER A CA 1
ATOM 2242 C C . SER A 1 300 ? 8.012 -7.009 9.544 1.00 64.44 300 SER A C 1
ATOM 2244 O O . SER A 1 300 ? 8.007 -6.224 10.494 1.00 64.44 300 SER A O 1
ATOM 2246 N N . GLU A 1 301 ? 8.744 -8.117 9.520 1.00 58.38 301 GLU A N 1
ATOM 2247 C CA . GLU A 1 301 ? 9.751 -8.450 10.520 1.00 58.38 301 GLU A CA 1
ATOM 2248 C C . GLU A 1 301 ? 11.127 -8.321 9.867 1.00 58.38 301 GLU A C 1
ATOM 2250 O O . GLU A 1 301 ? 11.437 -9.009 8.891 1.00 58.38 301 GLU A O 1
ATOM 2255 N N . GLN A 1 302 ? 11.954 -7.406 10.378 1.00 56.69 302 GLN A N 1
ATOM 2256 C CA . GLN A 1 302 ? 13.345 -7.306 9.946 1.00 56.69 302 GLN A CA 1
ATOM 2257 C C . GLN A 1 302 ? 14.166 -8.388 10.644 1.00 56.69 302 GLN A C 1
ATOM 2259 O O . GLN A 1 302 ? 14.136 -8.506 11.867 1.00 56.69 302 GLN A O 1
ATOM 2264 N N . GLY A 1 303 ? 14.905 -9.179 9.866 1.00 50.41 303 GLY A N 1
ATOM 2265 C CA . GLY A 1 303 ? 15.856 -10.129 10.426 1.00 50.41 303 GLY A CA 1
ATOM 2266 C C . GLY A 1 303 ? 17.039 -9.386 11.041 1.00 50.41 303 GLY A C 1
ATOM 2267 O O . GLY A 1 303 ? 17.591 -8.486 10.417 1.00 50.41 303 GLY A O 1
ATOM 2268 N N . GLU A 1 304 ? 17.474 -9.802 12.231 1.00 47.50 304 GLU A N 1
ATOM 2269 C CA . GLU A 1 304 ? 18.612 -9.201 12.950 1.00 47.50 304 GLU A CA 1
ATOM 2270 C C . GLU A 1 304 ? 19.915 -9.217 12.113 1.00 47.50 304 GLU A C 1
ATOM 2272 O O . GLU A 1 304 ? 20.788 -8.379 12.313 1.00 47.50 304 GLU A O 1
ATOM 2277 N N . HIS A 1 305 ? 20.030 -10.138 11.139 1.00 46.38 305 HIS A N 1
ATOM 2278 C CA . HIS A 1 305 ? 21.199 -10.315 10.262 1.00 46.38 305 HIS A CA 1
ATOM 2279 C C . HIS A 1 305 ? 20.849 -10.754 8.812 1.00 46.38 305 HIS A C 1
ATOM 2281 O O . HIS A 1 305 ? 21.660 -11.408 8.156 1.00 46.38 305 HIS A O 1
ATOM 2287 N N . GLY A 1 306 ? 19.652 -10.452 8.285 1.00 52.22 306 GLY A N 1
ATOM 2288 C CA . GLY A 1 306 ? 19.234 -10.916 6.947 1.00 52.22 306 GLY A CA 1
ATOM 2289 C C . GLY A 1 306 ? 18.027 -10.174 6.355 1.00 52.22 306 GLY A C 1
ATOM 2290 O O . GLY A 1 306 ? 17.445 -9.332 7.039 1.00 52.22 306 GLY A O 1
ATOM 2291 N N . PRO A 1 307 ? 17.642 -10.453 5.089 1.00 54.94 307 PRO A N 1
ATOM 2292 C CA . PRO A 1 307 ? 16.478 -9.820 4.472 1.00 54.94 307 PRO A CA 1
ATOM 2293 C C . PRO A 1 307 ? 15.217 -10.137 5.286 1.00 54.94 307 PRO A C 1
ATOM 2295 O O . PRO A 1 307 ? 14.971 -11.292 5.635 1.00 54.94 307 PRO A O 1
ATOM 2298 N N . GLY A 1 308 ? 14.455 -9.096 5.631 1.00 65.38 308 GLY A N 1
ATOM 2299 C CA . GLY A 1 308 ? 13.214 -9.229 6.391 1.00 65.38 308 GLY A CA 1
ATOM 2300 C C . GLY A 1 308 ? 12.138 -10.011 5.635 1.00 65.38 308 GLY A C 1
ATOM 2301 O O . GLY A 1 308 ? 12.184 -10.129 4.410 1.00 65.38 308 GLY A O 1
ATOM 2302 N N . VAL A 1 309 ? 11.159 -10.531 6.373 1.00 76.94 309 VAL A N 1
ATOM 2303 C CA . VAL A 1 309 ? 9.979 -11.221 5.831 1.00 76.94 309 VAL A CA 1
ATOM 2304 C C . VAL A 1 309 ? 8.729 -10.427 6.163 1.00 76.94 309 VAL A C 1
ATOM 2306 O O . VAL A 1 309 ? 8.554 -9.949 7.284 1.00 76.94 309 VAL A O 1
ATOM 2309 N N . SER A 1 310 ? 7.830 -10.335 5.191 1.00 85.19 310 SER A N 1
ATOM 2310 C CA . SER A 1 310 ? 6.569 -9.621 5.344 1.00 85.19 310 SER A CA 1
ATOM 2311 C C . SER A 1 310 ? 5.388 -10.578 5.394 1.00 85.19 310 SER A C 1
ATOM 2313 O O . SER A 1 310 ? 5.332 -11.563 4.651 1.00 85.19 310 SER A O 1
ATOM 2315 N N . GLY A 1 311 ? 4.424 -10.264 6.256 1.00 86.69 311 GLY A N 1
ATOM 2316 C CA . GLY A 1 311 ? 3.198 -11.021 6.456 1.00 86.69 311 GLY A CA 1
ATOM 2317 C C . GLY A 1 311 ? 1.962 -10.282 5.951 1.00 86.69 311 GLY A C 1
ATOM 2318 O O . GLY A 1 311 ? 1.794 -9.080 6.174 1.00 86.69 311 GLY A O 1
ATOM 2319 N N . SER A 1 312 ? 1.064 -11.025 5.310 1.00 94.12 312 SER A N 1
ATOM 2320 C CA . SER A 1 312 ? -0.273 -10.568 4.917 1.00 94.12 312 SER A CA 1
ATOM 2321 C C . SER A 1 312 ? -1.335 -11.565 5.368 1.00 94.12 312 SER A C 1
ATOM 2323 O O . SER A 1 312 ? -1.136 -12.772 5.261 1.00 94.12 312 SER A O 1
ATOM 2325 N N . ILE A 1 313 ? -2.474 -11.084 5.853 1.00 94.81 313 ILE A N 1
ATOM 2326 C CA . ILE A 1 313 ? -3.612 -11.932 6.235 1.00 94.81 313 ILE A CA 1
ATOM 2327 C C . ILE A 1 313 ? -4.269 -12.458 4.956 1.00 94.81 313 ILE A C 1
ATOM 2329 O O . ILE A 1 313 ? -4.548 -11.666 4.055 1.00 94.81 313 ILE A O 1
ATOM 2333 N N . LEU A 1 314 ? -4.523 -13.767 4.848 1.00 95.25 314 LEU A N 1
ATOM 2334 C CA . LEU A 1 314 ? -5.208 -14.337 3.679 1.00 95.25 314 LEU A CA 1
ATOM 2335 C C . LEU A 1 314 ? -6.610 -13.735 3.534 1.00 95.25 314 LEU A C 1
ATOM 2337 O O . LEU A 1 314 ? -7.362 -13.625 4.503 1.00 95.25 314 LEU A O 1
ATOM 2341 N N . ILE A 1 315 ? -7.007 -13.421 2.300 1.00 95.75 315 ILE A N 1
ATOM 2342 C CA . ILE A 1 315 ? -8.282 -12.740 2.041 1.00 95.75 315 ILE A CA 1
ATOM 2343 C C . ILE A 1 315 ? -9.519 -13.572 2.421 1.00 95.75 315 ILE A C 1
ATOM 2345 O O . ILE A 1 315 ? -10.577 -13.009 2.692 1.00 95.75 315 ILE A O 1
ATOM 2349 N N . ASN A 1 316 ? -9.410 -14.904 2.511 1.00 93.44 316 ASN A N 1
ATOM 2350 C CA . ASN A 1 316 ? -10.519 -15.758 2.960 1.00 93.44 316 ASN A CA 1
ATOM 2351 C C . ASN A 1 316 ? -10.961 -15.467 4.403 1.00 93.44 316 ASN A C 1
ATOM 2353 O O . ASN A 1 316 ? -12.131 -15.676 4.729 1.00 93.44 316 ASN A O 1
ATOM 2357 N N . GLN A 1 317 ? -10.072 -14.921 5.241 1.00 94.19 317 GLN A N 1
ATOM 2358 C CA . GLN A 1 317 ? -10.400 -14.509 6.606 1.00 94.19 317 GLN A CA 1
ATOM 2359 C C . GLN A 1 317 ? -11.434 -13.372 6.632 1.00 94.19 317 GLN A C 1
ATOM 2361 O O . GLN A 1 317 ? -12.065 -13.136 7.657 1.00 94.19 317 GLN A O 1
ATOM 2366 N N . LEU A 1 318 ? -11.666 -12.691 5.504 1.00 94.00 318 LEU A N 1
ATOM 2367 C CA . LEU A 1 318 ? -12.646 -11.615 5.385 1.00 94.00 318 LEU A CA 1
ATOM 2368 C C . LEU A 1 318 ? -14.101 -12.119 5.314 1.00 94.00 318 LEU A C 1
ATOM 2370 O O . LEU A 1 318 ? -15.023 -11.386 5.676 1.00 94.00 318 LEU A O 1
ATOM 2374 N N . ALA A 1 319 ? -14.345 -13.360 4.877 1.00 92.38 319 ALA A N 1
ATOM 2375 C CA . ALA A 1 319 ? -15.703 -13.863 4.625 1.00 92.38 319 ALA A CA 1
ATOM 2376 C C . ALA A 1 319 ? -16.641 -13.833 5.861 1.00 92.38 319 ALA A C 1
ATOM 2378 O O . ALA A 1 319 ? -17.781 -13.362 5.733 1.00 92.38 319 ALA A O 1
ATOM 2379 N N . PRO A 1 320 ? -16.200 -14.230 7.076 1.00 92.25 320 PRO A N 1
ATOM 2380 C CA . PRO A 1 320 ? -17.020 -14.099 8.283 1.00 92.25 320 PRO A CA 1
ATOM 2381 C C . PRO A 1 320 ? -17.348 -12.640 8.635 1.00 92.25 320 PRO A C 1
ATOM 2383 O O . PRO A 1 320 ? -18.421 -12.349 9.170 1.00 92.25 320 PRO A O 1
ATOM 2386 N N . LEU A 1 321 ? -16.448 -11.698 8.333 1.00 92.62 321 LEU A N 1
ATOM 2387 C CA . LEU A 1 321 ? -16.676 -10.272 8.574 1.00 92.62 321 LEU A CA 1
ATOM 2388 C C . LEU A 1 321 ? -17.710 -9.709 7.599 1.00 92.62 321 LEU A C 1
ATOM 2390 O O . LEU A 1 321 ? -18.578 -8.956 8.030 1.00 92.62 321 LEU A O 1
ATOM 2394 N N . LEU A 1 322 ? -17.664 -10.099 6.320 1.00 92.19 322 LEU A N 1
ATOM 2395 C CA . LEU A 1 322 ? -18.643 -9.665 5.314 1.00 92.19 322 LEU A CA 1
ATOM 2396 C C . LEU A 1 322 ? -20.061 -10.118 5.664 1.00 92.19 322 LEU A C 1
ATOM 2398 O O . LEU A 1 322 ? -21.002 -9.336 5.543 1.00 92.19 322 LEU A O 1
ATOM 2402 N N . THR A 1 323 ? -20.200 -11.343 6.175 1.00 90.81 323 THR A N 1
ATOM 2403 C CA . THR A 1 323 ? -21.492 -11.874 6.635 1.00 90.81 323 THR A CA 1
ATOM 2404 C C . THR A 1 323 ? -22.056 -11.023 7.779 1.00 90.81 323 THR A C 1
ATOM 2406 O O . THR A 1 323 ? -23.187 -10.551 7.702 1.00 90.81 323 THR A O 1
ATOM 2409 N N . ARG A 1 324 ? -21.240 -10.723 8.803 1.00 90.62 324 ARG A N 1
ATOM 2410 C CA . ARG A 1 324 ? -21.635 -9.836 9.918 1.00 90.62 324 ARG A CA 1
ATOM 2411 C C . ARG A 1 324 ? -21.900 -8.394 9.469 1.00 90.62 324 ARG A C 1
ATOM 2413 O O . ARG A 1 324 ? -22.753 -7.703 10.034 1.00 90.62 324 ARG A O 1
ATOM 2420 N N . ALA A 1 325 ? -21.164 -7.920 8.467 1.00 88.56 325 ALA A N 1
ATOM 2421 C CA . ALA A 1 325 ? -21.317 -6.574 7.940 1.00 88.56 325 ALA A CA 1
ATOM 2422 C C . ALA A 1 325 ? -22.648 -6.401 7.208 1.00 88.56 325 ALA A C 1
ATOM 2424 O O . ALA A 1 325 ? -23.277 -5.368 7.401 1.00 88.56 325 ALA A O 1
ATOM 2425 N N . ALA A 1 326 ? -23.121 -7.391 6.444 1.00 86.06 326 ALA A N 1
ATOM 2426 C CA . ALA A 1 326 ? -24.411 -7.316 5.749 1.00 86.06 326 ALA A CA 1
ATOM 2427 C C . ALA A 1 326 ? -25.580 -7.004 6.712 1.00 86.06 326 ALA A C 1
ATOM 2429 O O . ALA A 1 326 ? -26.383 -6.096 6.467 1.00 86.06 326 ALA A O 1
ATOM 2430 N N . ASP A 1 327 ? -25.609 -7.668 7.870 1.00 82.62 327 ASP A N 1
ATOM 2431 C CA . ASP A 1 327 ? -26.621 -7.445 8.912 1.00 82.62 327 ASP A CA 1
ATOM 2432 C C . ASP A 1 327 ? -26.501 -6.081 9.597 1.00 82.62 327 ASP A C 1
ATOM 2434 O O . ASP A 1 327 ? -27.489 -5.524 10.079 1.00 82.62 327 ASP A O 1
ATOM 2438 N N . THR A 1 328 ? -25.285 -5.546 9.681 1.00 83.31 328 THR A N 1
ATOM 2439 C CA . THR A 1 328 ? -25.002 -4.283 10.372 1.00 83.31 328 THR A CA 1
ATOM 2440 C C . THR A 1 328 ? -25.235 -3.088 9.445 1.00 83.31 328 THR A C 1
ATOM 2442 O O . THR A 1 328 ? -25.878 -2.112 9.826 1.00 83.31 328 THR A O 1
ATOM 2445 N N . VAL A 1 329 ? -24.775 -3.176 8.195 1.00 83.19 329 VAL A N 1
ATOM 2446 C CA . VAL A 1 329 ? -24.921 -2.157 7.143 1.00 83.19 329 VAL A CA 1
ATOM 2447 C C . VAL A 1 329 ? -26.391 -1.872 6.833 1.00 83.19 329 VAL A C 1
ATOM 2449 O O . VAL A 1 329 ? -26.738 -0.712 6.608 1.00 83.19 329 VAL A O 1
ATOM 2452 N N . SER A 1 330 ? -27.256 -2.891 6.869 1.00 78.25 330 SER A N 1
ATOM 2453 C CA . SER A 1 330 ? -28.705 -2.731 6.665 1.00 78.25 330 SER A CA 1
ATOM 2454 C C . SER A 1 330 ? -29.399 -1.962 7.798 1.00 78.25 330 SER A C 1
ATOM 2456 O O . SER A 1 330 ? -30.426 -1.330 7.566 1.00 78.25 330 SER A O 1
ATOM 2458 N N . LYS A 1 331 ? -28.829 -1.971 9.010 1.00 81.12 331 LYS A N 1
ATOM 2459 C CA . LYS A 1 331 ? -29.384 -1.312 10.208 1.00 81.12 331 LYS A CA 1
ATOM 2460 C C . LYS A 1 331 ? -28.782 0.065 10.481 1.00 81.12 331 LYS A C 1
ATOM 2462 O O . LYS A 1 331 ? -29.388 0.869 11.185 1.00 81.12 331 LYS A O 1
ATOM 2467 N N . LEU A 1 332 ? -27.582 0.335 9.969 1.00 75.44 332 LEU A N 1
ATOM 2468 C CA . LEU A 1 332 ? -26.907 1.617 10.147 1.00 75.44 332 LEU A CA 1
ATOM 2469 C C . LEU A 1 332 ? -27.446 2.670 9.166 1.00 75.44 332 LEU A C 1
ATOM 2471 O O . LEU A 1 332 ? -27.623 2.355 7.983 1.00 75.44 332 LEU A O 1
ATOM 2475 N N . PRO A 1 333 ? -27.623 3.932 9.606 1.00 76.88 333 PRO A N 1
ATOM 2476 C CA . PRO A 1 333 ? -27.988 5.021 8.708 1.00 76.88 333 PRO A CA 1
ATOM 2477 C C . PRO A 1 333 ? -26.938 5.186 7.604 1.00 76.88 333 PRO A C 1
ATOM 2479 O O . PRO A 1 333 ? -25.762 4.848 7.783 1.00 76.88 333 PRO A O 1
ATOM 2482 N N . LEU A 1 334 ? -27.365 5.716 6.454 1.00 73.75 334 LEU A N 1
ATOM 2483 C CA . LEU A 1 334 ? -26.443 6.007 5.361 1.00 73.75 334 LEU A CA 1
ATOM 2484 C C . LEU A 1 334 ? -25.335 6.956 5.850 1.00 73.75 334 LEU A C 1
ATOM 2486 O O . LEU A 1 334 ? -25.632 7.925 6.557 1.00 73.75 334 LEU A O 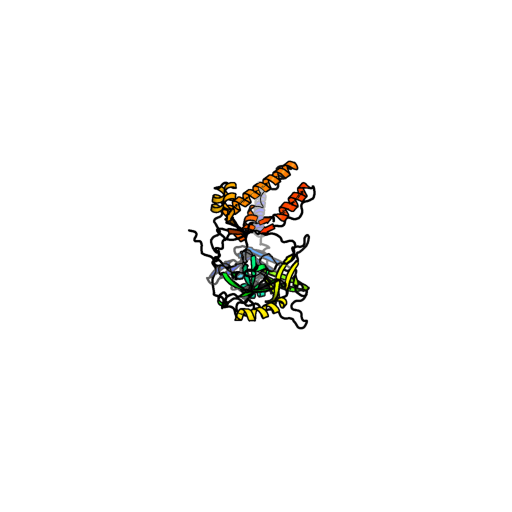1
ATOM 2490 N N . PRO A 1 335 ? -24.065 6.709 5.486 1.00 74.56 335 PRO A N 1
ATOM 2491 C CA . PRO A 1 335 ? -22.983 7.604 5.857 1.00 74.56 335 PRO A CA 1
ATOM 2492 C C . PRO A 1 335 ? -23.213 8.978 5.226 1.00 74.56 335 PRO A C 1
ATOM 2494 O O . PRO A 1 335 ? -23.370 9.094 4.008 1.00 74.56 335 PRO A O 1
ATOM 2497 N N . VAL A 1 336 ? -23.197 10.023 6.050 1.00 72.44 336 VAL A N 1
ATOM 2498 C CA . VAL A 1 336 ? -23.215 11.404 5.564 1.00 72.44 336 VAL A CA 1
ATOM 2499 C C . VAL A 1 336 ? -21.872 11.692 4.896 1.00 72.44 336 VAL A C 1
ATOM 2501 O O . VAL A 1 336 ? -20.820 11.367 5.450 1.00 72.44 336 VAL A O 1
ATOM 2504 N N . LEU A 1 337 ? -21.898 12.311 3.714 1.00 79.06 337 LEU A N 1
ATOM 2505 C CA . LEU A 1 337 ? -20.694 12.793 3.043 1.00 79.06 337 LEU A CA 1
ATOM 2506 C C . LEU A 1 337 ? -20.152 14.015 3.797 1.00 79.06 337 LEU A C 1
ATOM 2508 O O . LEU A 1 337 ? -20.425 15.158 3.448 1.00 79.06 337 LEU A O 1
ATOM 2512 N N . SER A 1 338 ? -19.424 13.765 4.882 1.00 72.50 338 SER A N 1
ATOM 2513 C CA . SER A 1 338 ? -18.777 14.808 5.669 1.00 72.50 338 SER A CA 1
ATOM 2514 C C . SER A 1 338 ? -17.309 14.880 5.273 1.00 72.50 338 SER A C 1
ATOM 2516 O O . SER A 1 338 ? -16.509 14.026 5.668 1.00 72.50 338 SER A O 1
ATOM 2518 N N . ALA A 1 339 ? -16.976 15.878 4.450 1.00 78.44 339 ALA A N 1
ATOM 2519 C CA . ALA A 1 339 ? -15.592 16.224 4.174 1.00 78.44 339 ALA A CA 1
ATOM 2520 C C . ALA A 1 339 ? -14.953 16.752 5.463 1.00 78.44 339 ALA A C 1
ATOM 2522 O O . ALA A 1 339 ? -15.455 17.683 6.094 1.00 78.44 339 ALA A O 1
ATOM 2523 N N . LEU A 1 340 ? -13.860 16.121 5.867 1.00 79.38 340 LEU A N 1
ATOM 2524 C CA . LEU A 1 340 ? -13.035 16.561 6.978 1.00 79.38 340 LEU A CA 1
ATOM 2525 C C . LEU A 1 340 ? -12.001 17.566 6.458 1.00 79.38 340 LEU A C 1
ATOM 2527 O O . LEU A 1 340 ? -11.531 17.419 5.327 1.00 79.38 340 LEU A O 1
ATOM 2531 N N . PRO A 1 341 ? -11.602 18.557 7.271 1.00 67.44 341 PRO A N 1
ATOM 2532 C CA . PRO A 1 341 ? -10.570 19.505 6.881 1.00 67.44 341 PRO A CA 1
ATOM 2533 C C . PRO A 1 341 ? -9.271 18.773 6.524 1.00 67.44 341 PRO A C 1
ATOM 2535 O O . PRO A 1 341 ? -8.817 17.876 7.246 1.00 67.44 341 PRO A O 1
ATOM 2538 N N . THR A 1 342 ? -8.672 19.156 5.400 1.00 63.78 342 THR A N 1
ATOM 2539 C CA . THR A 1 342 ? -7.353 18.681 4.989 1.00 63.78 342 THR A CA 1
ATOM 2540 C C . THR A 1 342 ? -6.285 19.652 5.447 1.00 63.78 342 THR A C 1
ATOM 2542 O O . THR A 1 342 ? -6.448 20.866 5.367 1.00 63.78 342 THR A O 1
ATOM 2545 N N . LEU A 1 343 ? -5.164 19.118 5.926 1.00 55.03 343 LEU A N 1
ATOM 2546 C CA . LEU A 1 343 ? -4.046 19.924 6.417 1.00 55.03 343 LEU A CA 1
ATOM 2547 C C . LEU A 1 343 ? -3.142 20.400 5.266 1.00 55.03 343 LEU A C 1
ATOM 2549 O O . LEU A 1 343 ? -1.924 20.444 5.395 1.00 55.03 343 LEU A O 1
ATOM 2553 N N . SER A 1 344 ? -3.733 20.718 4.115 1.00 50.72 344 SER A N 1
ATOM 2554 C CA . SER A 1 344 ? -3.045 21.299 2.963 1.00 50.72 344 SER A CA 1
ATOM 2555 C C . SER A 1 344 ? -2.852 22.801 3.197 1.00 50.72 344 SER A C 1
ATOM 2557 O O . SER A 1 344 ? -3.465 23.626 2.523 1.00 50.72 344 SER A O 1
ATOM 2559 N N . GLY A 1 345 ? -2.074 23.148 4.220 1.00 52.59 345 GLY A N 1
ATOM 2560 C CA . GLY A 1 345 ? -1.543 24.493 4.427 1.00 52.59 345 GLY A CA 1
ATOM 2561 C C . GLY A 1 345 ? -0.087 24.559 3.958 1.00 52.59 345 GLY A C 1
ATOM 2562 O O . GLY A 1 345 ? 0.551 23.512 3.829 1.00 52.59 345 GLY A O 1
ATOM 2563 N N . PRO A 1 346 ? 0.464 25.754 3.682 1.00 51.41 346 PRO A N 1
ATOM 2564 C CA . PRO A 1 346 ? 1.908 25.890 3.537 1.00 51.41 346 PRO A CA 1
ATOM 2565 C C . PRO A 1 346 ? 2.584 25.329 4.794 1.00 51.41 346 PRO A C 1
ATOM 2567 O O . PRO A 1 346 ? 2.133 25.598 5.910 1.00 51.41 346 PRO A O 1
ATOM 2570 N N . ALA A 1 347 ? 3.641 24.531 4.612 1.00 53.31 347 ALA A N 1
ATOM 2571 C CA . ALA A 1 347 ? 4.489 24.125 5.724 1.00 53.31 347 ALA A CA 1
ATOM 2572 C C . ALA A 1 347 ? 4.930 25.384 6.479 1.00 53.31 347 ALA A C 1
ATOM 2574 O O . ALA A 1 347 ? 5.221 26.407 5.851 1.00 53.31 347 ALA A O 1
ATOM 2575 N N . TYR A 1 348 ? 4.948 25.323 7.810 1.00 55.62 348 TYR A N 1
ATOM 2576 C CA . TYR A 1 348 ? 5.374 26.463 8.610 1.00 55.62 348 TYR A CA 1
ATOM 2577 C C . TYR A 1 348 ? 6.753 26.954 8.137 1.00 55.62 348 TYR A C 1
ATOM 2579 O O . TYR A 1 348 ? 7.662 26.134 7.968 1.00 55.62 348 TYR A O 1
ATOM 2587 N N . PRO A 1 349 ? 6.929 28.264 7.913 1.00 63.38 349 PRO A N 1
ATOM 2588 C CA . PRO A 1 349 ? 8.205 28.824 7.492 1.00 63.38 349 PRO A CA 1
ATOM 2589 C C . PRO A 1 349 ? 9.288 28.512 8.529 1.00 63.38 349 PRO A C 1
ATOM 2591 O O . PRO A 1 349 ? 9.262 28.970 9.672 1.00 63.38 349 PRO A O 1
ATOM 2594 N N . LEU A 1 350 ? 10.248 27.688 8.110 1.00 61.47 350 LEU A N 1
ATOM 2595 C CA . LEU A 1 350 ? 11.297 27.123 8.961 1.00 61.47 350 LEU A CA 1
ATOM 2596 C C . LEU A 1 350 ? 12.124 28.193 9.672 1.00 61.47 350 LEU A C 1
ATOM 2598 O O . LEU A 1 350 ? 12.483 28.043 10.837 1.00 61.47 350 LEU A O 1
ATOM 2602 N N . THR A 1 351 ? 12.401 29.286 8.969 1.00 63.88 351 THR A N 1
ATOM 2603 C CA . THR A 1 351 ? 13.121 30.451 9.484 1.00 63.88 351 THR A CA 1
ATOM 2604 C C . THR A 1 351 ? 12.401 31.106 10.654 1.00 63.88 351 THR A C 1
ATOM 2606 O O . THR A 1 351 ? 13.038 31.458 11.641 1.00 63.88 351 THR A O 1
ATOM 2609 N N . GLU A 1 352 ? 11.080 31.227 10.580 1.00 68.50 352 GLU A N 1
ATOM 2610 C CA . GLU A 1 352 ? 10.276 31.890 11.609 1.00 68.50 352 GLU A CA 1
ATOM 2611 C C . GLU A 1 352 ? 10.061 30.980 12.819 1.00 68.50 352 GLU A C 1
ATOM 2613 O O . GLU A 1 352 ? 10.169 31.439 13.954 1.00 68.50 352 GLU A O 1
ATOM 2618 N N . LEU A 1 353 ? 9.863 29.674 12.597 1.00 64.19 353 LEU A N 1
ATOM 2619 C CA . LEU A 1 353 ? 9.837 28.686 13.680 1.00 64.19 353 LEU A CA 1
ATOM 2620 C C . LEU A 1 353 ? 11.163 28.637 14.442 1.00 64.19 353 LEU A C 1
ATOM 2622 O O . LEU A 1 353 ? 11.163 28.591 15.672 1.00 64.19 353 LEU A O 1
ATOM 2626 N N . ARG A 1 354 ? 12.288 28.664 13.721 1.00 64.31 354 ARG A N 1
ATOM 2627 C CA . ARG A 1 354 ? 13.620 28.665 14.326 1.00 64.31 354 ARG A CA 1
ATOM 2628 C C . ARG A 1 354 ? 13.874 29.943 15.118 1.00 64.31 354 ARG A C 1
ATOM 2630 O O . ARG A 1 354 ? 14.324 29.857 16.254 1.00 64.31 354 ARG A O 1
ATOM 2637 N N . ALA A 1 355 ? 13.532 31.103 14.559 1.00 72.38 355 ALA A N 1
ATOM 2638 C CA . ALA A 1 355 ? 13.647 32.379 15.260 1.00 72.38 355 ALA A CA 1
ATOM 2639 C C . ALA A 1 355 ? 12.790 32.407 16.538 1.00 72.38 355 ALA A C 1
ATOM 2641 O O . ALA A 1 355 ? 13.268 32.822 17.591 1.00 72.38 355 ALA A O 1
ATOM 2642 N N . ALA A 1 356 ? 11.553 31.903 16.477 1.00 70.44 356 ALA A N 1
ATOM 2643 C CA . ALA A 1 356 ? 10.686 31.786 17.646 1.00 70.44 356 ALA A CA 1
ATOM 2644 C C . ALA A 1 356 ? 11.272 30.839 18.708 1.00 70.44 356 ALA A C 1
ATOM 2646 O O . ALA A 1 356 ? 11.261 31.165 19.894 1.00 70.44 356 ALA A O 1
ATOM 2647 N N . ALA A 1 357 ? 11.835 29.701 18.294 1.00 66.62 357 ALA A N 1
ATOM 2648 C CA . ALA A 1 357 ? 12.464 28.748 19.205 1.00 66.62 357 ALA A CA 1
ATOM 2649 C C . ALA A 1 357 ? 13.738 29.294 19.862 1.00 66.62 357 ALA A C 1
ATOM 2651 O O . ALA A 1 357 ? 14.014 28.994 21.016 1.00 66.62 357 ALA A O 1
ATOM 2652 N N . GLU A 1 358 ? 14.524 30.086 19.134 1.00 71.81 358 GLU A N 1
ATOM 2653 C CA . GLU A 1 358 ? 15.747 30.710 19.647 1.00 71.81 358 GLU A CA 1
ATOM 2654 C C . GLU A 1 358 ? 15.456 31.932 20.538 1.00 71.81 358 GLU A C 1
ATOM 2656 O O . GLU A 1 358 ? 16.316 32.330 21.321 1.00 71.81 358 GLU A O 1
ATOM 2661 N N . SER A 1 359 ? 14.247 32.503 20.459 1.00 74.62 359 SER A N 1
ATOM 2662 C CA . SER A 1 359 ? 13.835 33.679 21.240 1.00 74.62 359 SER A CA 1
ATOM 2663 C C . SER A 1 359 ? 13.403 33.388 22.683 1.00 74.62 359 SER A C 1
ATOM 2665 O O . SER A 1 359 ? 13.239 34.326 23.463 1.00 74.62 359 SER A O 1
ATOM 2667 N N . VAL A 1 360 ? 13.229 32.114 23.050 1.00 67.00 360 VAL A N 1
ATOM 2668 C CA . VAL A 1 360 ? 12.787 31.685 24.385 1.00 67.00 360 VAL A CA 1
ATOM 2669 C C . VAL A 1 360 ? 13.824 30.717 24.971 1.00 67.00 360 VAL A C 1
ATOM 2671 O O . VAL A 1 360 ? 14.223 29.774 24.281 1.00 67.00 360 VAL A O 1
ATOM 2674 N N . PRO A 1 361 ? 14.285 30.914 26.220 1.00 70.12 361 PRO A N 1
ATOM 2675 C CA . PRO A 1 361 ? 15.149 29.959 26.906 1.00 70.12 361 PRO A CA 1
ATOM 2676 C C . PRO A 1 361 ? 14.550 28.539 26.914 1.00 70.12 361 PRO A C 1
ATOM 2678 O O . PRO A 1 361 ? 13.350 28.392 27.141 1.00 70.12 361 PRO A O 1
ATOM 2681 N N . PRO A 1 362 ? 15.354 27.475 26.717 1.00 65.31 362 PRO A N 1
ATOM 2682 C CA . PRO A 1 362 ? 14.830 26.111 26.667 1.00 65.31 362 PRO A CA 1
ATOM 2683 C C . PRO A 1 362 ? 14.053 25.664 27.908 1.00 65.31 362 PRO A C 1
ATOM 2685 O O . PRO A 1 362 ? 13.107 24.893 27.783 1.00 65.31 362 PRO A O 1
ATOM 2688 N N . ASP A 1 363 ? 14.434 26.158 29.085 1.00 68.88 363 ASP A N 1
ATOM 2689 C CA . ASP A 1 363 ? 13.801 25.791 30.354 1.00 68.88 363 ASP A CA 1
ATOM 2690 C C . ASP A 1 363 ? 12.402 26.411 30.518 1.00 68.88 363 ASP A C 1
ATOM 2692 O O . ASP A 1 363 ? 11.546 25.820 31.169 1.00 68.88 363 ASP A O 1
ATOM 2696 N N . ASP A 1 364 ? 12.121 27.531 29.844 1.00 66.50 364 ASP A N 1
ATOM 2697 C CA . ASP A 1 364 ? 10.808 28.188 29.888 1.00 66.50 364 ASP A CA 1
ATOM 2698 C C . ASP A 1 364 ? 9.747 27.420 29.068 1.00 66.50 364 ASP A C 1
ATOM 2700 O O . ASP A 1 364 ? 8.546 27.649 29.219 1.00 66.50 364 ASP A O 1
ATOM 2704 N N . TYR A 1 365 ? 10.168 26.492 28.196 1.00 64.88 365 TYR A N 1
ATOM 2705 C CA . TYR A 1 365 ? 9.264 25.635 27.422 1.00 64.88 365 TYR A CA 1
ATOM 2706 C C . TYR A 1 365 ? 8.787 24.396 28.189 1.00 64.88 365 TYR A C 1
ATOM 2708 O O . TYR A 1 365 ? 7.729 23.868 27.843 1.00 64.88 365 TYR A O 1
ATOM 2716 N N . ASP A 1 366 ? 9.507 23.944 29.221 1.00 63.12 366 ASP A N 1
ATOM 2717 C CA . ASP A 1 366 ? 9.120 22.767 30.015 1.00 63.12 366 ASP A CA 1
ATOM 2718 C C . ASP A 1 366 ? 7.809 23.023 30.785 1.00 63.12 366 ASP A C 1
ATOM 2720 O O . ASP A 1 366 ? 6.926 22.163 30.840 1.00 63.12 366 ASP A O 1
ATOM 2724 N N . ASP A 1 367 ? 7.629 24.248 31.287 1.00 58.28 367 ASP A N 1
ATOM 2725 C CA . ASP A 1 367 ? 6.433 24.675 32.026 1.00 58.28 367 ASP A CA 1
ATOM 2726 C C . ASP A 1 367 ? 5.198 24.888 31.130 1.00 58.28 367 ASP A C 1
ATOM 2728 O O . ASP A 1 367 ? 4.062 24.878 31.609 1.00 58.28 367 ASP A O 1
ATOM 2732 N N . LEU A 1 368 ? 5.401 25.062 29.819 1.00 56.41 368 LEU A N 1
ATOM 2733 C CA . LEU A 1 368 ? 4.332 25.276 28.836 1.00 56.41 368 LEU A CA 1
ATOM 2734 C C . LEU A 1 368 ? 3.781 23.972 28.253 1.00 56.41 368 LEU A C 1
ATOM 2736 O O . LEU A 1 368 ? 2.757 23.993 27.567 1.00 56.41 368 LEU A O 1
ATOM 2740 N N . GLN A 1 369 ? 4.451 22.843 28.494 1.00 63.09 369 GLN A N 1
ATOM 2741 C CA . GLN A 1 369 ? 4.036 21.572 27.921 1.00 63.09 369 GLN A CA 1
ATOM 2742 C C . GLN A 1 369 ? 2.974 20.892 28.776 1.00 63.09 369 GLN A C 1
ATOM 2744 O O . GLN A 1 369 ? 1.977 20.471 28.209 1.00 63.09 369 GLN A O 1
ATOM 2749 N N . GLU A 1 370 ? 3.098 20.813 30.103 1.00 67.12 370 GLU A N 1
ATOM 2750 C CA . GLU A 1 370 ? 2.199 19.989 30.928 1.00 67.12 370 GLU A CA 1
ATOM 2751 C C . GLU A 1 370 ? 1.199 20.768 31.799 1.00 67.12 370 GLU A C 1
ATOM 2753 O O . GLU A 1 370 ? 1.550 21.468 32.745 1.00 67.12 370 GLU A O 1
ATOM 2758 N N . TYR A 1 371 ? -0.093 20.510 31.595 1.00 73.50 371 TYR A N 1
ATOM 2759 C CA . TYR A 1 371 ? -1.190 21.051 32.393 1.00 73.50 371 TYR A CA 1
ATOM 2760 C C . TYR A 1 371 ? -1.919 19.942 33.149 1.00 73.50 371 TYR A C 1
ATOM 2762 O O . TYR A 1 371 ? -2.549 19.048 32.580 1.00 73.50 371 TYR A O 1
ATOM 2770 N N . LYS A 1 372 ? -1.895 20.013 34.481 1.00 78.62 372 LYS A N 1
ATOM 2771 C CA . LYS A 1 372 ? -2.592 19.058 35.354 1.00 78.62 372 LYS A CA 1
ATOM 2772 C C . LYS A 1 372 ? -4.070 19.438 35.486 1.00 78.62 372 LYS A C 1
ATOM 2774 O O . LYS A 1 372 ? -4.424 20.228 36.357 1.00 78.62 372 LYS A O 1
ATOM 2779 N N . ALA A 1 373 ? -4.947 18.819 34.698 1.00 72.56 373 ALA A N 1
ATOM 2780 C CA . ALA A 1 373 ? -6.395 19.023 34.781 1.00 72.56 373 ALA A CA 1
ATOM 2781 C C . ALA A 1 373 ? -7.097 17.827 35.451 1.00 72.56 373 ALA A C 1
ATOM 2783 O O . ALA A 1 373 ? -7.307 16.777 34.845 1.00 72.56 373 ALA A O 1
ATOM 2784 N N . GLY A 1 374 ? -7.475 17.972 36.726 1.00 79.62 374 GLY A N 1
ATOM 2785 C CA . GLY A 1 374 ? -8.189 16.924 37.468 1.00 79.62 374 GLY A CA 1
ATOM 2786 C C . GLY A 1 374 ? -7.406 15.604 37.525 1.00 79.62 374 GLY A C 1
ATOM 2787 O O . GLY A 1 374 ? -6.281 15.571 38.033 1.00 79.62 374 GLY A O 1
ATOM 2788 N N . ASN A 1 375 ? -7.990 14.526 36.988 1.00 74.06 375 ASN A N 1
ATOM 2789 C CA . ASN A 1 375 ? -7.371 13.196 36.892 1.00 74.06 375 ASN A CA 1
ATOM 2790 C C . ASN A 1 375 ? -6.512 12.998 35.635 1.00 74.06 375 ASN A C 1
ATOM 2792 O O . ASN A 1 375 ? -6.049 11.886 35.396 1.00 74.06 375 ASN A O 1
ATOM 2796 N N . PHE A 1 376 ? -6.277 14.052 34.857 1.00 65.38 376 PHE A N 1
ATOM 2797 C CA . PHE A 1 376 ? -5.511 14.012 33.619 1.00 65.38 376 PHE A CA 1
ATOM 2798 C C . PHE A 1 376 ? -4.311 14.962 33.674 1.00 65.38 376 PHE A C 1
ATOM 2800 O O . PHE A 1 376 ? -4.261 15.911 34.465 1.00 65.38 376 PHE A O 1
ATOM 2807 N N . VAL A 1 377 ? -3.330 14.668 32.835 1.00 68.88 377 VAL A N 1
ATOM 2808 C CA . VAL A 1 377 ? -2.231 15.543 32.444 1.00 68.88 377 VAL A CA 1
ATOM 2809 C C . VAL A 1 377 ? -2.421 15.807 30.958 1.00 68.88 377 VAL A C 1
ATOM 2811 O O . VAL A 1 377 ? -2.567 14.866 30.180 1.00 68.88 377 VAL A O 1
ATOM 2814 N N . LEU A 1 378 ? -2.513 17.076 30.585 1.00 70.12 378 LEU A N 1
ATOM 2815 C CA . LEU A 1 378 ? -2.581 17.511 29.201 1.00 70.12 378 LEU A CA 1
ATOM 2816 C C . LEU A 1 378 ? -1.188 17.976 28.807 1.00 70.12 378 LEU A C 1
ATOM 2818 O O . LEU A 1 378 ? -0.646 18.841 29.484 1.00 70.12 378 LEU A O 1
ATOM 2822 N N . THR A 1 379 ? -0.643 17.444 27.724 1.00 65.69 379 THR A N 1
ATOM 2823 C CA . THR A 1 379 ? 0.613 17.906 27.152 1.00 65.69 379 THR A CA 1
ATOM 2824 C C . THR A 1 379 ? 0.334 18.650 25.856 1.00 65.69 379 THR A C 1
ATOM 2826 O O . THR A 1 379 ? -0.196 18.051 24.920 1.00 65.69 379 THR A O 1
ATOM 2829 N N . PHE A 1 380 ? 0.671 19.935 25.791 1.00 67.75 380 PHE A N 1
ATOM 2830 C CA . PHE A 1 380 ? 0.609 20.723 24.566 1.00 67.75 380 PHE A CA 1
ATOM 2831 C C . PHE A 1 380 ? 1.976 20.706 23.896 1.00 67.75 380 PHE A C 1
ATOM 2833 O O . PHE A 1 380 ? 2.993 21.019 24.502 1.00 67.75 380 PHE A O 1
ATOM 2840 N N . SER A 1 381 ? 1.998 20.342 22.628 1.00 64.50 381 SER A N 1
ATOM 2841 C CA . SER A 1 381 ? 3.191 20.292 21.804 1.00 64.50 381 SER A CA 1
ATOM 2842 C C . SER A 1 381 ? 2.965 21.221 20.616 1.00 64.50 381 SER A C 1
ATOM 2844 O O . SER A 1 381 ? 1.883 21.285 20.049 1.00 64.50 381 SER A O 1
ATOM 2846 N N . THR A 1 382 ? 3.955 22.024 20.267 1.00 68.50 382 THR A N 1
ATOM 2847 C CA . THR A 1 382 ? 3.927 22.880 19.075 1.00 68.50 382 THR A CA 1
ATOM 2848 C C . THR A 1 382 ? 5.207 22.624 18.292 1.00 68.50 382 THR A C 1
ATOM 2850 O O . THR A 1 382 ? 6.175 22.124 18.874 1.00 68.50 382 THR A O 1
ATOM 2853 N N . PRO A 1 383 ? 5.278 22.962 16.993 1.00 66.69 383 PRO A N 1
ATOM 2854 C CA . PRO A 1 383 ? 6.529 22.846 16.248 1.00 66.69 383 PRO A CA 1
ATOM 2855 C C . PRO A 1 383 ? 7.709 23.547 16.946 1.00 66.69 383 PRO A C 1
ATOM 2857 O O . PRO A 1 383 ? 8.811 23.005 16.975 1.00 66.69 383 PRO A O 1
ATOM 2860 N N . VAL A 1 384 ? 7.459 24.700 17.581 1.00 69.31 384 VAL A N 1
ATOM 2861 C CA . VAL A 1 384 ? 8.466 25.450 18.348 1.00 69.31 384 VAL A CA 1
ATOM 2862 C C . VAL A 1 384 ? 8.848 24.715 19.639 1.00 69.31 384 VAL A C 1
ATOM 2864 O O . VAL A 1 384 ? 10.034 24.505 19.882 1.00 69.31 384 VAL A O 1
ATOM 2867 N N . ALA A 1 385 ? 7.869 24.246 20.425 1.00 69.75 385 ALA A N 1
ATOM 2868 C CA . ALA A 1 385 ? 8.126 23.493 21.658 1.00 69.75 385 ALA A CA 1
ATOM 2869 C C . ALA A 1 385 ? 8.904 22.194 21.397 1.00 69.75 385 ALA A C 1
ATOM 2871 O O . ALA A 1 385 ? 9.844 21.873 22.121 1.00 69.75 385 ALA A O 1
ATOM 2872 N N . ASN A 1 386 ? 8.553 21.477 20.326 1.00 68.25 386 ASN A N 1
ATOM 2873 C CA . ASN A 1 386 ? 9.239 20.252 19.924 1.00 68.25 386 ASN A CA 1
ATOM 2874 C C . ASN A 1 386 ? 10.688 20.535 19.525 1.00 68.25 386 ASN A C 1
ATOM 2876 O O . ASN A 1 386 ? 11.584 19.816 19.954 1.00 68.25 386 ASN A O 1
ATOM 2880 N N . PHE A 1 387 ? 10.934 21.587 18.738 1.00 67.81 387 PHE A N 1
ATOM 2881 C CA . PHE A 1 387 ? 12.292 21.975 18.355 1.00 67.81 387 PHE A CA 1
ATOM 2882 C C . PHE A 1 387 ? 13.163 22.273 19.582 1.00 67.81 387 PHE A C 1
ATOM 2884 O O . PHE A 1 387 ? 14.287 21.784 19.679 1.00 67.81 387 PHE A O 1
ATOM 2891 N N . VAL A 1 388 ? 12.633 23.037 20.542 1.00 69.31 388 VAL A N 1
ATOM 2892 C CA . VAL A 1 388 ? 13.342 23.369 21.785 1.00 69.31 388 VAL A CA 1
ATOM 2893 C C . VAL A 1 388 ? 13.632 22.112 22.615 1.00 69.31 388 VAL A C 1
ATOM 2895 O O . VAL A 1 388 ? 14.767 21.927 23.060 1.00 69.31 388 VAL A O 1
ATOM 2898 N N . TYR A 1 389 ? 12.649 21.218 22.757 1.00 66.50 389 TYR A N 1
ATOM 2899 C CA . TYR A 1 389 ? 12.795 19.943 23.463 1.00 66.50 389 TYR A CA 1
ATOM 2900 C C . TYR A 1 389 ? 13.888 19.051 22.852 1.00 66.50 389 TYR A C 1
ATOM 2902 O O . TYR A 1 389 ? 14.781 18.589 23.564 1.00 66.50 389 TYR A O 1
ATOM 2910 N N . PHE A 1 390 ? 13.875 18.843 21.530 1.00 63.50 390 PHE A N 1
ATOM 2911 C CA . PHE A 1 390 ? 14.888 18.018 20.862 1.00 63.50 390 PHE A CA 1
ATOM 2912 C C . PHE A 1 390 ? 16.283 18.636 20.951 1.00 63.50 390 PHE A C 1
ATOM 2914 O O . PHE A 1 390 ? 17.236 17.923 21.250 1.00 63.50 390 PHE A O 1
ATOM 2921 N N . LYS A 1 391 ? 16.404 19.962 20.817 1.00 65.62 391 LYS A N 1
ATOM 2922 C CA . LYS A 1 391 ? 17.678 20.669 21.004 1.00 65.62 391 LYS A CA 1
ATOM 2923 C C . LYS A 1 391 ? 18.225 20.495 22.427 1.00 65.62 391 LYS A C 1
ATOM 2925 O O . LYS A 1 391 ? 19.431 20.345 22.617 1.00 65.62 391 LYS A O 1
ATOM 2930 N N . LYS A 1 392 ? 17.357 20.498 23.447 1.00 69.00 392 LYS A N 1
ATOM 2931 C CA . LYS A 1 392 ? 17.740 20.197 24.839 1.00 69.00 392 LYS A CA 1
ATOM 2932 C C . LYS A 1 392 ? 18.247 18.758 24.969 1.00 69.00 392 LYS A C 1
ATOM 2934 O O . LYS A 1 392 ? 19.331 18.548 25.511 1.00 69.00 392 LYS A O 1
ATOM 2939 N N . TYR A 1 393 ? 17.520 17.796 24.407 1.00 62.00 393 TYR A N 1
ATOM 2940 C CA . TYR A 1 393 ? 17.891 16.380 24.414 1.00 62.00 393 TYR A CA 1
ATOM 2941 C C . TYR A 1 393 ? 19.218 16.103 23.683 1.00 62.00 393 TYR A C 1
ATOM 2943 O O . TYR A 1 393 ? 20.082 15.401 24.207 1.00 62.00 393 TYR A O 1
ATOM 2951 N N . GLU A 1 394 ? 19.441 16.713 22.517 1.00 61.66 394 GLU A N 1
ATOM 2952 C CA . GLU A 1 394 ? 20.711 16.647 21.780 1.00 61.66 394 GLU A CA 1
ATOM 2953 C C . GLU A 1 394 ? 21.869 17.235 22.584 1.00 61.66 394 GLU A C 1
ATOM 2955 O O . GLU A 1 394 ? 22.947 16.641 22.645 1.00 61.66 394 GLU A O 1
ATOM 2960 N N . ASN A 1 395 ? 21.656 18.375 23.247 1.00 68.62 395 ASN A N 1
ATOM 2961 C CA . ASN A 1 395 ? 22.662 18.972 24.123 1.00 68.62 395 ASN A CA 1
ATOM 2962 C C . ASN A 1 395 ? 23.018 18.040 25.289 1.00 68.62 395 ASN A C 1
ATOM 2964 O O . ASN A 1 395 ? 24.191 17.939 25.654 1.00 68.62 395 ASN A O 1
ATOM 2968 N N . GLU A 1 396 ? 22.041 17.334 25.862 1.00 70.38 396 GLU A N 1
ATOM 2969 C CA . GLU A 1 396 ? 22.269 16.341 26.916 1.00 70.38 396 GLU A CA 1
ATOM 2970 C C . GLU A 1 396 ? 23.028 15.115 26.402 1.00 70.38 396 GLU A C 1
ATOM 2972 O O . GLU A 1 396 ? 24.048 14.745 26.991 1.00 70.38 396 GLU A O 1
ATOM 2977 N N . ILE A 1 397 ? 22.609 14.538 25.269 1.00 66.94 397 ILE A N 1
ATOM 2978 C CA . ILE A 1 397 ? 23.317 13.430 24.613 1.00 66.94 397 ILE A CA 1
ATOM 2979 C C . ILE A 1 397 ? 24.750 13.836 24.295 1.00 66.94 397 ILE A C 1
ATOM 2981 O O . ILE A 1 397 ? 25.681 13.091 24.599 1.00 66.94 397 ILE A O 1
ATOM 2985 N N . THR A 1 398 ? 24.944 15.021 23.719 1.00 68.06 398 THR A N 1
ATOM 2986 C CA . THR A 1 398 ? 26.259 15.548 23.352 1.00 68.06 398 THR A CA 1
ATOM 2987 C C . THR A 1 398 ? 27.113 15.777 24.590 1.00 68.06 398 THR A C 1
ATOM 2989 O O . THR A 1 398 ? 28.290 15.423 24.600 1.00 68.06 398 THR A O 1
ATOM 2992 N N . LYS A 1 399 ? 26.540 16.301 25.678 1.00 76.56 399 LYS A N 1
ATOM 2993 C CA . LYS A 1 399 ? 27.235 16.475 26.959 1.00 76.56 399 LYS A CA 1
ATOM 2994 C C . LYS A 1 399 ? 27.655 15.133 27.555 1.00 76.56 399 LYS A C 1
ATOM 2996 O O . LYS A 1 399 ? 28.785 15.002 28.022 1.00 76.56 399 LYS A O 1
ATOM 3001 N N . ASP A 1 400 ? 26.789 14.128 27.524 1.00 70.69 400 ASP A N 1
ATOM 3002 C CA . ASP A 1 400 ? 27.089 12.794 28.043 1.00 70.69 400 ASP A CA 1
ATOM 3003 C C . ASP A 1 400 ? 28.030 11.998 27.137 1.00 70.69 400 ASP A C 1
ATOM 3005 O O . ASP A 1 400 ? 28.851 11.220 27.630 1.00 70.69 400 ASP A O 1
ATOM 3009 N N . ARG A 1 401 ? 27.973 12.214 25.821 1.00 68.00 401 ARG A N 1
ATOM 3010 C CA . ARG A 1 401 ? 28.961 11.724 24.856 1.00 68.00 401 ARG A CA 1
ATOM 3011 C C . ARG A 1 401 ? 30.322 12.352 25.139 1.00 68.00 401 ARG A C 1
ATOM 3013 O O . ARG A 1 401 ? 31.260 11.612 25.408 1.00 68.00 401 ARG A O 1
ATOM 3020 N N . ARG A 1 402 ? 30.406 13.682 25.253 1.00 68.62 402 ARG A N 1
ATOM 3021 C CA . ARG A 1 402 ? 31.639 14.405 25.617 1.00 68.62 402 ARG A CA 1
ATOM 3022 C C . ARG A 1 402 ? 32.226 13.924 26.942 1.00 68.62 402 ARG A C 1
ATOM 3024 O O . ARG A 1 402 ? 33.432 13.740 27.041 1.00 68.62 402 ARG A O 1
ATOM 3031 N N . LYS A 1 403 ? 31.399 13.662 27.962 1.00 77.56 403 LYS A N 1
ATOM 3032 C CA . LYS A 1 403 ? 31.868 13.058 29.226 1.00 77.56 403 LYS A CA 1
ATOM 3033 C C . LYS A 1 403 ? 32.451 11.657 29.020 1.00 77.56 403 LYS A C 1
ATOM 3035 O O . LYS A 1 403 ? 33.436 11.320 29.671 1.00 77.56 403 LYS A O 1
ATOM 3040 N N . ARG A 1 404 ? 31.836 10.827 28.171 1.00 70.00 404 ARG A N 1
ATOM 3041 C CA . ARG A 1 404 ? 32.311 9.468 27.860 1.00 70.00 404 ARG A CA 1
ATOM 3042 C C . ARG A 1 404 ? 33.608 9.494 27.054 1.00 70.00 404 ARG A C 1
ATOM 3044 O O . ARG A 1 404 ? 34.542 8.794 27.418 1.00 70.00 404 ARG A O 1
ATOM 3051 N N . GLU A 1 405 ? 33.689 10.345 26.041 1.00 69.25 405 GLU A N 1
ATOM 3052 C CA . GLU A 1 405 ? 34.880 10.548 25.207 1.00 69.25 405 GLU A CA 1
ATOM 3053 C C . GLU A 1 405 ? 36.047 11.118 26.021 1.00 69.25 405 GLU A C 1
ATOM 3055 O O . GLU A 1 405 ? 37.164 10.616 25.926 1.00 69.25 405 GLU A O 1
ATOM 3060 N N . ALA A 1 406 ? 35.783 12.085 26.909 1.00 70.38 406 ALA A N 1
ATOM 3061 C CA . ALA A 1 406 ? 36.783 12.618 27.834 1.00 70.38 406 ALA A CA 1
ATOM 3062 C C . ALA A 1 406 ? 37.295 11.555 28.821 1.00 70.38 406 ALA A C 1
ATOM 3064 O O . ALA A 1 406 ? 38.481 11.527 29.134 1.00 70.38 406 ALA A O 1
ATOM 3065 N N . ARG A 1 407 ? 36.424 10.648 29.289 1.00 74.00 407 ARG A N 1
ATOM 3066 C CA . ARG A 1 407 ? 36.833 9.484 30.097 1.00 74.00 407 ARG A CA 1
ATOM 3067 C C . ARG A 1 407 ? 37.631 8.453 29.293 1.00 74.00 407 ARG A C 1
ATOM 3069 O O . ARG A 1 407 ? 38.398 7.710 29.893 1.00 74.00 407 ARG A O 1
ATOM 3076 N N . ALA A 1 408 ? 37.437 8.399 27.978 1.00 72.44 408 ALA A N 1
ATOM 3077 C CA . ALA A 1 408 ? 38.110 7.474 27.069 1.00 72.44 408 ALA A CA 1
ATOM 3078 C C . ALA A 1 408 ? 39.414 8.032 26.463 1.00 72.44 408 ALA A C 1
ATOM 3080 O O . ALA A 1 408 ? 40.130 7.286 25.806 1.00 72.44 408 ALA A O 1
ATOM 3081 N N . GLY A 1 409 ? 39.740 9.312 26.687 1.00 70.25 409 GLY A N 1
ATOM 3082 C CA . GLY A 1 409 ? 40.993 9.929 26.232 1.00 70.25 409 GLY A CA 1
ATOM 3083 C C . GLY A 1 409 ? 41.081 10.211 24.726 1.00 70.25 409 GLY A C 1
ATOM 3084 O O . GLY A 1 409 ? 42.186 10.377 24.220 1.00 70.25 409 GLY A O 1
ATOM 3085 N N . LEU A 1 410 ? 39.949 10.261 24.015 1.00 65.56 410 LEU A N 1
ATOM 3086 C CA . LEU A 1 410 ? 39.908 10.443 22.556 1.00 65.56 410 LEU A CA 1
ATOM 3087 C C . LEU A 1 410 ? 40.277 11.881 22.133 1.00 65.56 410 LEU A C 1
ATOM 3089 O O . LEU A 1 410 ? 39.805 12.862 22.732 1.00 65.56 410 LEU A O 1
ATOM 3093 N N . SER A 1 411 ? 41.105 12.003 21.089 1.00 59.00 411 SER A N 1
ATOM 3094 C CA . SER A 1 411 ? 41.553 13.290 20.531 1.00 59.00 411 SER A CA 1
ATOM 3095 C C . SER A 1 411 ? 40.428 14.022 19.786 1.00 59.00 411 SER A C 1
ATOM 3097 O O . SER A 1 411 ? 39.398 13.438 19.465 1.00 59.00 411 SER A O 1
ATOM 3099 N N . GLU A 1 412 ? 40.585 15.326 19.537 1.00 54.72 412 GLU A N 1
ATOM 3100 C CA . GLU A 1 412 ? 39.560 16.148 18.870 1.00 54.72 412 GLU A CA 1
ATOM 3101 C C . GLU A 1 412 ? 39.331 15.765 17.397 1.00 54.72 412 GLU A C 1
ATOM 3103 O O . GLU A 1 412 ? 38.229 15.945 16.892 1.00 54.72 412 GLU A O 1
ATOM 3108 N N . GLU A 1 413 ? 40.323 15.149 16.750 1.00 51.22 413 GLU A N 1
ATOM 3109 C CA . GLU A 1 413 ? 40.266 14.672 15.359 1.00 51.22 413 GLU A CA 1
ATOM 3110 C C . GLU A 1 413 ? 39.604 13.285 15.220 1.00 51.22 413 GLU A C 1
ATOM 3112 O O . GLU A 1 413 ? 39.071 12.958 14.163 1.00 51.22 413 GLU A O 1
ATOM 3117 N N . GLU A 1 414 ? 39.561 12.485 16.294 1.00 50.62 414 GLU A N 1
ATOM 3118 C CA . GLU A 1 414 ? 38.822 11.207 16.356 1.00 50.62 414 GLU A CA 1
ATOM 3119 C C . GLU A 1 414 ? 37.325 11.406 16.664 1.00 50.62 414 GLU A C 1
ATOM 3121 O O . GLU A 1 414 ? 36.546 10.447 16.686 1.00 50.62 414 GLU A O 1
ATOM 3126 N N . ARG A 1 415 ? 36.899 12.654 16.900 1.00 54.97 415 ARG A N 1
ATOM 3127 C CA . ARG A 1 415 ? 35.498 13.027 17.127 1.00 54.97 415 ARG A CA 1
ATOM 3128 C C . ARG A 1 415 ? 34.811 13.194 15.773 1.00 54.97 415 ARG A C 1
ATOM 3130 O O . ARG A 1 415 ? 34.995 14.190 15.083 1.00 54.97 415 ARG A O 1
ATOM 3137 N N . PHE A 1 416 ? 34.017 12.204 15.382 1.00 39.97 416 PHE A N 1
ATOM 3138 C CA . PHE A 1 416 ? 33.207 12.229 14.159 1.00 39.97 416 PHE A CA 1
ATOM 3139 C C . PHE A 1 416 ? 32.321 13.496 14.078 1.00 39.97 416 PHE A C 1
ATOM 3141 O O . PHE A 1 416 ? 31.626 13.815 15.045 1.00 39.97 416 PHE A O 1
ATOM 3148 N N . SER A 1 417 ? 32.307 14.195 12.932 1.00 48.97 417 SER A N 1
ATOM 3149 C CA . SER A 1 417 ? 31.550 15.444 12.727 1.00 48.97 417 SER A CA 1
ATOM 3150 C C . SER A 1 417 ? 30.195 15.264 12.004 1.00 48.97 417 SER A C 1
ATOM 3152 O O . SER A 1 417 ? 30.103 14.824 10.860 1.00 48.97 417 SER A O 1
ATOM 3154 N N . GLU A 1 418 ? 29.119 15.579 12.734 1.00 47.91 418 GLU A N 1
ATOM 3155 C CA . GLU A 1 418 ? 28.064 16.589 12.470 1.00 47.91 418 GLU A CA 1
ATOM 3156 C C . GLU A 1 418 ? 27.398 16.779 11.079 1.00 47.91 418 GLU A C 1
ATOM 3158 O O . GLU A 1 418 ? 26.846 17.846 10.824 1.00 47.91 418 GLU A O 1
ATOM 3163 N N . VAL A 1 419 ? 27.333 15.788 10.178 1.00 38.66 419 VAL A N 1
ATOM 3164 C CA . VAL A 1 419 ? 26.564 15.952 8.904 1.00 38.66 419 VAL A CA 1
ATOM 3165 C C . VAL A 1 419 ? 25.250 15.142 8.837 1.00 38.66 419 VAL A C 1
ATOM 3167 O O . VAL A 1 419 ? 24.503 15.242 7.866 1.00 38.66 419 VAL A O 1
ATOM 3170 N N . GLY A 1 420 ? 24.900 14.376 9.877 1.00 41.56 420 GLY A N 1
ATOM 3171 C CA . GLY A 1 420 ? 23.665 13.565 9.901 1.00 41.56 420 GLY A CA 1
ATOM 3172 C C . GLY A 1 420 ? 22.404 14.294 10.389 1.00 41.56 420 GLY A C 1
ATOM 3173 O O . GLY A 1 420 ? 21.312 14.063 9.875 1.00 41.56 420 GLY A O 1
ATOM 3174 N N . GLU A 1 421 ? 22.547 15.222 11.337 1.00 46.59 421 GLU A N 1
ATOM 3175 C CA . GLU A 1 421 ? 21.430 15.644 12.204 1.00 46.59 421 GLU A CA 1
ATOM 3176 C C . GLU A 1 421 ? 20.397 16.559 11.513 1.00 46.59 421 GLU A C 1
ATOM 3178 O O . GLU A 1 421 ? 19.220 16.551 11.864 1.00 46.59 421 GLU A O 1
ATOM 3183 N N . VAL A 1 422 ? 20.770 17.282 10.448 1.00 42.06 422 VAL A N 1
ATOM 3184 C CA . VAL A 1 422 ? 19.810 18.118 9.692 1.00 42.06 422 VAL A CA 1
ATOM 3185 C C . VAL A 1 422 ? 18.964 17.292 8.711 1.00 42.06 422 VAL A C 1
ATOM 3187 O O . VAL A 1 422 ? 17.846 17.690 8.378 1.00 42.06 422 VAL A O 1
ATOM 3190 N N . ARG A 1 423 ? 19.461 16.134 8.249 1.00 36.88 423 ARG A N 1
ATOM 3191 C CA . ARG A 1 423 ? 18.729 15.273 7.301 1.00 36.88 423 ARG A CA 1
ATOM 3192 C C . ARG A 1 423 ? 17.621 14.488 7.998 1.00 36.88 423 ARG A C 1
ATOM 3194 O O . ARG A 1 423 ? 16.509 14.430 7.479 1.00 36.88 423 ARG A O 1
ATOM 3201 N N . ASP A 1 424 ? 17.897 13.997 9.202 1.00 42.09 424 ASP A N 1
ATOM 3202 C CA . ASP A 1 424 ? 16.957 13.171 9.966 1.00 42.09 424 ASP A CA 1
ATOM 3203 C C . ASP A 1 424 ? 15.781 13.978 10.539 1.00 42.09 424 ASP A C 1
ATOM 3205 O O . ASP A 1 424 ? 14.696 13.438 10.748 1.00 42.09 424 ASP A O 1
ATOM 3209 N N . TRP A 1 425 ? 15.936 15.293 10.726 1.00 39.69 425 TRP A N 1
ATOM 3210 C CA . TRP A 1 425 ? 14.856 16.155 11.214 1.00 39.69 425 TRP A CA 1
ATOM 3211 C C . TRP A 1 425 ? 13.674 16.256 10.233 1.00 39.69 425 TRP A C 1
ATOM 3213 O O . TRP A 1 425 ? 12.514 16.179 10.644 1.00 39.69 425 TRP A O 1
ATOM 3223 N N . ILE A 1 426 ? 13.943 16.388 8.930 1.00 41.69 426 ILE A N 1
ATOM 3224 C CA . ILE A 1 426 ? 12.895 16.476 7.897 1.00 41.69 426 ILE A CA 1
ATOM 3225 C C . ILE A 1 426 ? 12.209 15.118 7.704 1.00 41.69 426 ILE A C 1
ATOM 3227 O O . ILE A 1 426 ? 10.987 15.077 7.547 1.00 41.69 426 ILE A O 1
ATOM 3231 N N . ASP A 1 427 ? 12.962 14.020 7.787 1.00 43.03 427 ASP A N 1
ATOM 3232 C CA . ASP A 1 427 ? 12.433 12.659 7.645 1.00 43.03 427 ASP A CA 1
ATOM 3233 C C . ASP A 1 427 ? 11.627 12.213 8.885 1.00 43.03 427 ASP A C 1
ATOM 3235 O O . ASP A 1 427 ? 10.630 11.501 8.754 1.00 43.03 427 ASP A O 1
ATOM 3239 N N . TYR A 1 428 ? 11.981 12.697 10.083 1.00 38.91 428 TYR A N 1
ATOM 3240 C CA . TYR A 1 428 ? 11.271 12.398 11.332 1.00 38.91 428 TYR A CA 1
ATOM 3241 C C . TYR A 1 428 ? 10.052 13.309 11.573 1.00 38.91 428 TYR A C 1
ATOM 3243 O O . TYR A 1 428 ? 8.999 12.850 12.021 1.00 38.91 428 TYR A O 1
ATOM 3251 N N . VAL A 1 429 ? 10.152 14.606 11.253 1.00 40.09 429 VAL A N 1
ATOM 3252 C CA . VAL A 1 429 ? 9.100 15.603 11.537 1.00 40.09 429 VAL A CA 1
ATOM 3253 C C . VAL A 1 429 ? 8.198 15.864 10.329 1.00 40.09 429 VAL A C 1
ATOM 3255 O O . VAL A 1 429 ? 7.055 16.272 10.519 1.00 40.09 429 VAL A O 1
ATOM 3258 N N . GLY A 1 430 ? 8.612 15.541 9.099 1.00 41.72 430 GLY A N 1
ATOM 3259 C CA . GLY A 1 430 ? 7.781 15.673 7.892 1.00 41.72 430 GLY A CA 1
ATOM 3260 C C . GLY A 1 430 ? 6.466 14.874 7.928 1.00 41.72 430 GLY A C 1
ATOM 3261 O O . GLY A 1 430 ? 5.557 15.139 7.141 1.00 41.72 430 GLY A O 1
ATOM 3262 N N . ALA A 1 431 ? 6.332 13.930 8.868 1.00 41.75 431 ALA A N 1
ATOM 3263 C CA . ALA A 1 431 ? 5.096 13.207 9.173 1.00 41.75 431 ALA A CA 1
ATOM 3264 C C . ALA A 1 431 ? 4.188 13.902 10.220 1.00 41.75 431 ALA A C 1
ATOM 3266 O O . ALA A 1 431 ? 3.004 13.578 10.312 1.00 41.75 431 ALA A O 1
ATOM 3267 N N . LEU A 1 432 ? 4.717 14.861 10.991 1.00 41.81 432 LEU A N 1
ATOM 3268 C CA . LEU A 1 432 ? 4.051 15.604 12.076 1.00 41.81 432 LEU A CA 1
ATOM 3269 C C . LEU A 1 432 ? 3.815 17.098 11.757 1.00 41.81 432 LEU A C 1
ATOM 3271 O O . LEU A 1 432 ? 3.098 17.770 12.496 1.00 41.81 432 LEU A O 1
ATOM 3275 N N . THR A 1 433 ? 4.358 17.625 10.655 1.00 43.31 433 THR A N 1
ATOM 3276 C CA . THR A 1 433 ? 4.431 19.062 10.288 1.00 43.31 433 THR A CA 1
ATOM 3277 C C . THR A 1 433 ? 3.111 19.791 10.032 1.00 43.31 433 THR A C 1
ATOM 3279 O O . THR A 1 433 ? 3.115 20.990 9.762 1.00 43.31 433 THR A O 1
ATOM 3282 N N . ASN A 1 434 ? 1.975 19.112 10.121 1.00 45.91 434 ASN A N 1
ATOM 3283 C CA . ASN A 1 434 ? 0.703 19.669 9.678 1.00 45.91 434 ASN A CA 1
ATOM 3284 C C . ASN A 1 434 ? -0.216 20.130 10.818 1.00 45.91 434 ASN A C 1
ATOM 3286 O O . ASN A 1 434 ? -1.289 20.671 10.552 1.00 45.91 434 ASN A O 1
ATOM 3290 N N . ALA A 1 435 ? 0.164 19.915 12.078 1.00 49.38 435 ALA A N 1
ATOM 3291 C CA . ALA A 1 435 ? -0.600 20.409 13.215 1.00 49.38 435 ALA A CA 1
ATOM 3292 C C . ALA A 1 435 ? 0.060 21.655 13.816 1.00 49.38 435 ALA A C 1
ATOM 3294 O O . ALA A 1 435 ? 1.235 21.637 14.169 1.00 49.38 435 ALA A O 1
ATOM 3295 N N . ALA A 1 436 ? -0.718 22.733 13.950 1.00 55.41 436 ALA A N 1
ATOM 3296 C CA . ALA A 1 436 ? -0.280 23.963 14.615 1.00 55.41 436 ALA A CA 1
ATOM 3297 C C . ALA A 1 436 ? 0.054 23.734 16.095 1.00 55.41 436 ALA A C 1
ATOM 3299 O O . ALA A 1 436 ? 0.973 24.337 16.644 1.00 55.41 436 ALA A O 1
ATOM 3300 N N . VAL A 1 437 ? -0.722 22.850 16.723 1.00 60.22 437 VAL A N 1
ATOM 3301 C CA . VAL A 1 437 ? -0.604 22.417 18.112 1.00 60.22 437 VAL A CA 1
ATOM 3302 C C . VAL A 1 437 ? -0.928 20.919 18.150 1.00 60.22 437 VAL A C 1
ATOM 3304 O O . VAL A 1 437 ? -1.661 20.403 17.306 1.00 60.22 437 VAL A O 1
ATOM 3307 N N . SER A 1 438 ? -0.382 20.215 19.120 1.00 58.81 438 SER A N 1
ATOM 3308 C CA . SER A 1 438 ? -0.628 18.827 19.480 1.00 58.81 438 SER A CA 1
ATOM 3309 C C . SER A 1 438 ? -1.085 18.786 20.931 1.00 58.81 438 SER A C 1
ATOM 3311 O O . SER A 1 438 ? -0.474 19.448 21.759 1.00 58.81 438 SER A O 1
ATOM 3313 N N . VAL A 1 439 ? -2.164 18.072 21.259 1.00 60.66 439 VAL A N 1
ATOM 3314 C CA . VAL A 1 439 ? -2.652 17.93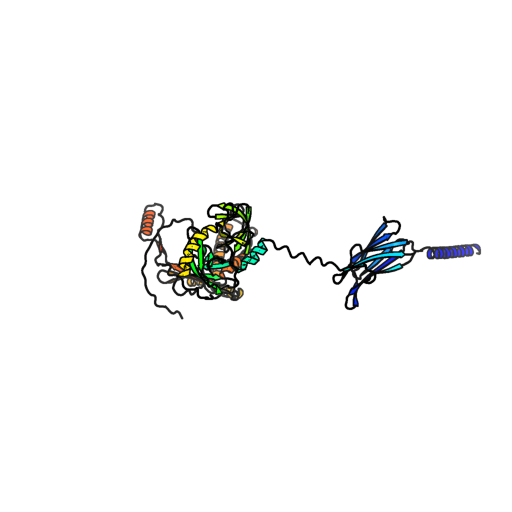8 22.640 1.00 60.66 439 VAL A CA 1
ATOM 3315 C C . VAL A 1 439 ? -2.748 16.463 22.998 1.00 60.66 439 VAL A C 1
ATOM 3317 O O . VAL A 1 439 ? -3.640 15.747 22.540 1.00 60.66 439 VAL A O 1
ATOM 3320 N N . LEU A 1 440 ? -1.834 16.003 23.845 1.00 59.47 440 LEU A N 1
ATOM 3321 C CA . LEU A 1 440 ? -1.855 14.666 24.420 1.00 59.47 440 LEU A CA 1
ATOM 3322 C C . LEU A 1 440 ? -2.576 14.713 25.768 1.00 59.47 440 LEU A C 1
ATOM 3324 O O . LEU A 1 440 ? -2.238 15.520 26.619 1.00 59.47 440 LEU A O 1
ATOM 3328 N N . VAL A 1 441 ? -3.554 13.839 25.993 1.00 63.25 441 VAL A N 1
ATOM 3329 C CA . VAL A 1 441 ? -4.274 13.768 27.273 1.00 63.25 441 VAL A CA 1
ATOM 3330 C C . VAL A 1 441 ? -4.011 12.413 27.912 1.00 63.25 441 VAL A C 1
ATOM 3332 O O . VAL A 1 441 ? -4.464 11.388 27.407 1.00 63.25 441 VAL A O 1
ATOM 3335 N N . VAL A 1 442 ? -3.281 12.401 29.027 1.00 60.34 442 VAL A N 1
ATOM 3336 C CA . VAL A 1 442 ? -2.890 11.178 29.738 1.00 60.34 442 VAL A CA 1
ATOM 3337 C C . VAL A 1 442 ? -3.580 11.122 31.101 1.00 60.34 442 VAL A C 1
ATOM 3339 O O . VAL A 1 442 ? -3.493 12.080 31.871 1.00 60.34 442 VAL A O 1
ATOM 3342 N N . PRO A 1 443 ? -4.264 10.024 31.464 1.00 63.81 443 PRO A N 1
ATOM 3343 C CA . PRO A 1 443 ? -4.762 9.851 32.824 1.00 63.81 443 PRO A CA 1
ATOM 3344 C C . PRO A 1 443 ? -3.598 9.758 33.819 1.00 63.81 443 PRO A C 1
ATOM 3346 O O . PRO A 1 443 ? -2.625 9.037 33.601 1.00 63.81 443 PRO A O 1
ATOM 3349 N N . LYS A 1 444 ? -3.714 10.447 34.957 1.00 66.81 444 LYS A N 1
ATOM 3350 C CA . LYS A 1 444 ? -2.743 10.370 36.052 1.00 66.81 444 LYS A CA 1
ATOM 3351 C C . LYS A 1 444 ? -2.640 8.930 36.534 1.00 66.81 444 LYS A C 1
ATOM 3353 O O . LYS A 1 444 ? -3.637 8.325 36.932 1.00 66.81 444 LYS A O 1
ATOM 3358 N N . GLN A 1 445 ? -1.424 8.407 36.550 1.00 68.19 445 GLN A N 1
ATOM 3359 C CA . GLN A 1 445 ? -1.129 7.097 37.111 1.00 68.19 445 GLN A CA 1
ATOM 3360 C C . GLN A 1 445 ? -0.687 7.252 38.564 1.00 68.19 445 GLN A C 1
ATOM 3362 O O . GLN A 1 445 ? -0.006 8.211 38.929 1.00 68.19 445 GLN A O 1
ATOM 3367 N N . GLY A 1 446 ? -1.097 6.319 39.414 1.00 67.00 446 GLY A N 1
ATOM 3368 C CA . GLY A 1 446 ? -0.592 6.218 40.775 1.00 67.00 446 GLY A CA 1
ATOM 3369 C C . GLY A 1 446 ? -0.380 4.766 41.151 1.00 67.00 446 GLY A C 1
ATOM 3370 O O . GLY A 1 446 ? -1.211 3.916 40.832 1.00 67.00 446 GLY A O 1
ATOM 3371 N N . GLU A 1 447 ? 0.727 4.479 41.830 1.00 66.62 447 GLU A N 1
ATOM 3372 C CA . GLU A 1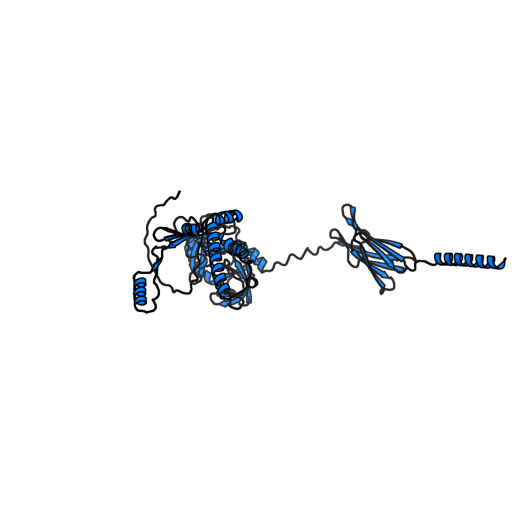 447 ? 0.902 3.181 42.466 1.00 66.62 447 GLU A CA 1
ATOM 3373 C C . GLU A 1 447 ? -0.216 2.979 43.500 1.00 66.62 447 GLU A C 1
ATOM 3375 O O . GLU A 1 447 ? -0.585 3.893 44.243 1.00 66.62 447 GLU A O 1
ATOM 3380 N N . THR A 1 448 ? -0.795 1.782 43.527 1.00 72.31 448 THR A N 1
ATOM 3381 C CA . THR A 1 448 ? -1.777 1.408 44.547 1.00 72.31 448 THR A CA 1
ATOM 3382 C C . THR A 1 448 ? -1.124 1.454 45.919 1.00 72.31 448 THR A C 1
ATOM 3384 O O . THR A 1 448 ? 0.007 0.999 46.092 1.00 72.31 448 THR A O 1
ATOM 3387 N N . PHE A 1 449 ? -1.855 1.946 46.918 1.00 71.44 449 PHE A N 1
ATOM 3388 C CA . PHE A 1 449 ? -1.347 2.043 48.286 1.00 71.44 449 PHE A CA 1
ATOM 3389 C C . PHE A 1 449 ? -0.762 0.712 48.790 1.00 71.44 449 PHE A C 1
ATOM 3391 O O . PHE A 1 449 ? 0.335 0.687 49.339 1.00 71.44 449 PHE A O 1
ATOM 3398 N N . GLY A 1 450 ? -1.443 -0.409 48.520 1.00 73.44 450 GLY A N 1
ATOM 3399 C CA . GLY A 1 450 ? -0.967 -1.739 48.907 1.00 73.44 450 GLY A CA 1
ATOM 3400 C C . GLY A 1 450 ? 0.355 -2.142 48.243 1.00 73.44 450 GLY A C 1
ATOM 3401 O O . GLY A 1 450 ? 1.187 -2.776 48.883 1.00 73.44 450 GLY A O 1
ATOM 3402 N N . SER A 1 451 ? 0.583 -1.739 46.990 1.00 75.50 451 SER A N 1
ATOM 3403 C CA . SER A 1 451 ? 1.841 -2.000 46.282 1.00 75.50 451 SER A CA 1
ATOM 3404 C C . SER A 1 451 ? 2.988 -1.140 46.810 1.00 75.50 451 SER A C 1
ATOM 3406 O O . SER A 1 451 ? 4.064 -1.665 47.100 1.00 75.50 451 SER A O 1
ATOM 3408 N N . ALA A 1 452 ? 2.732 0.155 47.014 1.00 76.56 452 ALA A N 1
ATOM 3409 C CA . ALA A 1 452 ? 3.717 1.084 47.555 1.00 76.56 452 ALA A CA 1
ATOM 3410 C C . ALA A 1 452 ? 4.147 0.671 48.974 1.00 76.56 452 ALA A C 1
ATOM 3412 O O . ALA A 1 452 ? 5.339 0.622 49.277 1.00 76.56 452 ALA A O 1
ATOM 3413 N N . LEU A 1 453 ? 3.183 0.287 49.820 1.00 76.88 453 LEU A N 1
ATOM 3414 C CA . LEU A 1 453 ? 3.437 -0.201 51.176 1.00 76.88 453 LEU A CA 1
ATOM 3415 C C . LEU A 1 453 ? 4.216 -1.523 51.174 1.00 76.88 453 LEU A C 1
ATOM 3417 O O . LEU A 1 453 ? 5.208 -1.647 51.889 1.00 76.88 453 LEU A O 1
ATOM 3421 N N . ALA A 1 454 ? 3.815 -2.499 50.352 1.00 74.69 454 ALA A N 1
ATOM 3422 C CA . ALA A 1 454 ? 4.496 -3.793 50.269 1.00 74.69 454 ALA A CA 1
ATOM 3423 C C . ALA A 1 454 ? 5.953 -3.648 49.804 1.00 74.69 454 ALA A C 1
ATOM 3425 O O . ALA A 1 454 ? 6.854 -4.291 50.348 1.00 74.69 454 ALA A O 1
ATOM 3426 N N . ARG A 1 455 ? 6.207 -2.769 48.829 1.00 79.56 455 ARG A N 1
ATOM 3427 C CA . ARG A 1 455 ? 7.567 -2.451 48.384 1.00 79.56 455 ARG A CA 1
ATOM 3428 C C . ARG A 1 455 ? 8.366 -1.693 49.437 1.00 79.56 455 ARG A C 1
ATOM 3430 O O . ARG A 1 455 ? 9.542 -2.001 49.603 1.00 79.56 455 ARG A O 1
ATOM 3437 N N . GLY A 1 456 ? 7.747 -0.754 50.153 1.00 76.19 456 GLY A N 1
ATOM 3438 C CA . GLY A 1 456 ? 8.384 -0.040 51.261 1.00 76.19 456 GLY A CA 1
ATOM 3439 C C . GLY A 1 456 ? 8.825 -0.988 52.377 1.00 76.19 456 GLY A C 1
ATOM 3440 O O . GLY A 1 456 ? 9.974 -0.939 52.805 1.00 76.19 456 GLY A O 1
ATOM 3441 N N . LEU A 1 457 ? 7.954 -1.921 52.773 1.00 75.75 457 LEU A N 1
ATOM 3442 C CA . LEU A 1 457 ? 8.267 -2.958 53.763 1.00 75.75 457 LEU A CA 1
ATOM 3443 C C . LEU A 1 457 ? 9.345 -3.933 53.265 1.00 75.75 457 LEU A C 1
ATOM 3445 O O . LEU A 1 457 ? 10.239 -4.295 54.024 1.00 75.75 457 LEU A O 1
ATOM 3449 N N . SER A 1 458 ? 9.307 -4.316 51.985 1.00 73.06 458 SER A N 1
ATOM 3450 C CA . SER A 1 458 ? 10.329 -5.191 51.388 1.00 73.06 458 SER A CA 1
ATOM 3451 C C . SER A 1 458 ? 11.707 -4.525 51.371 1.00 73.06 458 SER A C 1
ATOM 3453 O O . SER A 1 458 ? 12.694 -5.151 51.748 1.00 73.06 458 SER A O 1
ATOM 3455 N N . ALA A 1 459 ? 11.765 -3.243 50.994 1.00 69.50 459 ALA A N 1
ATOM 3456 C CA . ALA A 1 459 ? 12.997 -2.462 50.978 1.00 69.50 459 ALA A CA 1
ATOM 3457 C C . ALA A 1 459 ? 13.554 -2.232 52.393 1.00 69.50 459 ALA A C 1
ATOM 3459 O O . ALA A 1 459 ? 14.756 -2.374 52.602 1.00 69.50 459 ALA A O 1
ATOM 3460 N N . ALA A 1 460 ? 12.689 -1.952 53.375 1.00 73.62 460 ALA A N 1
ATOM 3461 C CA . ALA A 1 460 ? 13.081 -1.827 54.780 1.00 73.62 460 ALA A CA 1
ATOM 3462 C C . ALA A 1 460 ? 13.579 -3.157 55.379 1.00 73.62 460 ALA A C 1
ATOM 3464 O O . ALA A 1 460 ? 14.432 -3.154 56.261 1.00 73.62 460 ALA A O 1
ATOM 3465 N N . GLY A 1 461 ? 13.082 -4.291 54.877 1.00 68.94 461 GLY A N 1
ATOM 3466 C CA . GLY A 1 461 ? 13.517 -5.635 55.263 1.00 68.94 461 GLY A CA 1
ATOM 3467 C C . GLY A 1 461 ? 14.738 -6.172 54.505 1.00 68.94 461 GLY A C 1
ATOM 3468 O O . GLY A 1 461 ? 15.079 -7.335 54.691 1.00 68.94 461 GLY A O 1
ATOM 3469 N N . GLY A 1 462 ? 15.374 -5.382 53.629 1.00 62.84 462 GLY A N 1
ATOM 3470 C CA . GLY A 1 462 ? 16.544 -5.809 52.846 1.00 62.84 462 GLY A CA 1
ATOM 3471 C C . GLY A 1 462 ? 16.238 -6.756 51.675 1.00 62.84 462 GLY A C 1
ATOM 3472 O O . GLY A 1 462 ? 17.158 -7.288 51.054 1.00 62.84 462 GLY A O 1
ATOM 3473 N N . TYR A 1 463 ? 14.962 -6.961 51.341 1.00 66.69 463 TYR A N 1
ATOM 3474 C CA . TYR A 1 463 ? 14.532 -7.775 50.204 1.00 66.69 463 TYR A CA 1
ATOM 3475 C C . TYR A 1 463 ? 14.371 -6.923 48.942 1.00 66.69 463 TYR A C 1
ATOM 3477 O O . TYR A 1 463 ? 14.038 -5.736 48.994 1.00 66.69 463 TYR A O 1
ATOM 3485 N N . ARG A 1 464 ? 14.563 -7.541 47.767 1.00 61.59 464 ARG A N 1
ATOM 3486 C CA . ARG A 1 464 ? 14.288 -6.870 46.489 1.00 61.59 464 ARG A CA 1
ATOM 3487 C C . ARG A 1 464 ? 12.803 -6.474 46.425 1.00 61.59 464 ARG A C 1
ATOM 3489 O O . ARG A 1 464 ? 11.952 -7.352 46.572 1.00 61.59 464 ARG A O 1
ATOM 3496 N N . PRO A 1 465 ? 12.474 -5.191 46.189 1.00 64.06 465 PRO A N 1
ATOM 3497 C CA . PRO A 1 465 ? 11.087 -4.752 46.114 1.00 64.06 465 PRO A CA 1
ATOM 3498 C C . PRO A 1 465 ? 10.353 -5.464 44.969 1.00 64.06 465 PRO A C 1
ATOM 3500 O O . PRO A 1 465 ? 10.880 -5.601 43.864 1.00 64.06 465 PRO A O 1
ATOM 3503 N N . GLY A 1 466 ? 9.130 -5.925 45.248 1.00 66.12 466 GLY A N 1
ATOM 3504 C CA . GLY A 1 466 ? 8.259 -6.574 44.265 1.00 66.12 466 GLY A CA 1
ATOM 3505 C C . GLY A 1 466 ? 7.788 -5.636 43.143 1.00 66.12 466 GLY A C 1
ATOM 3506 O O . GLY A 1 466 ? 8.074 -4.437 43.132 1.00 66.12 466 GLY A O 1
ATOM 3507 N N . ARG A 1 467 ? 7.039 -6.180 42.173 1.00 67.38 467 ARG A N 1
ATOM 3508 C CA . ARG A 1 467 ? 6.488 -5.400 41.049 1.00 67.38 467 ARG A CA 1
ATOM 3509 C C . ARG A 1 467 ? 5.488 -4.352 41.549 1.00 67.38 467 ARG A C 1
ATOM 3511 O O . ARG A 1 467 ? 4.592 -4.687 42.320 1.00 67.38 467 ARG A O 1
ATOM 3518 N N . ALA A 1 468 ? 5.620 -3.116 41.068 1.00 63.22 468 ALA A N 1
ATOM 3519 C CA . ALA A 1 468 ? 4.674 -2.047 41.368 1.00 63.22 468 ALA A CA 1
ATOM 3520 C C . ALA A 1 468 ? 3.352 -2.256 40.607 1.00 63.22 468 ALA A C 1
ATOM 3522 O O . ALA A 1 468 ? 3.362 -2.483 39.396 1.00 63.22 468 ALA A O 1
ATOM 3523 N N . LYS A 1 469 ? 2.215 -2.176 41.304 1.00 64.50 469 LYS A N 1
ATOM 3524 C CA . LYS A 1 469 ? 0.872 -2.172 40.704 1.00 64.50 469 LYS A CA 1
ATOM 3525 C C . LYS A 1 469 ? 0.341 -0.747 40.628 1.00 64.50 469 LYS A C 1
ATOM 3527 O O . LYS A 1 469 ? 0.087 -0.134 41.666 1.00 64.50 469 LYS A O 1
ATOM 3532 N N . TYR A 1 470 ? 0.116 -0.264 39.412 1.00 63.53 470 TYR A N 1
ATOM 3533 C CA . TYR A 1 470 ? -0.435 1.059 39.127 1.00 63.53 470 TYR A CA 1
ATOM 3534 C C . TYR A 1 470 ? -1.930 0.997 38.821 1.00 63.53 470 TYR A C 1
ATOM 3536 O O . TYR A 1 470 ? -2.421 0.012 38.274 1.00 63.53 470 TYR A O 1
ATOM 3544 N N . VAL A 1 471 ? -2.641 2.069 39.164 1.00 58.91 471 VAL A N 1
ATOM 3545 C CA . VAL A 1 471 ? -4.032 2.309 38.773 1.00 58.91 471 VAL A CA 1
ATOM 3546 C C . VAL A 1 471 ? -4.128 3.695 38.142 1.00 58.91 471 VAL A C 1
ATOM 3548 O O . VAL A 1 471 ? -3.515 4.661 38.610 1.00 58.91 471 VAL A O 1
ATOM 3551 N N . PHE A 1 472 ? -4.900 3.787 37.063 1.00 62.00 472 PHE A N 1
ATOM 3552 C CA . PHE A 1 472 ? -5.259 5.053 36.440 1.00 62.00 472 PHE A CA 1
ATOM 3553 C C . PHE A 1 472 ? -6.303 5.755 37.306 1.00 62.00 472 PHE A C 1
ATOM 3555 O O . PHE A 1 472 ? -7.344 5.188 37.621 1.00 62.00 472 PHE A O 1
ATOM 3562 N N . LYS A 1 473 ? -6.022 6.990 37.724 1.00 57.00 473 LYS A N 1
ATOM 3563 C CA . LYS A 1 473 ? -6.929 7.769 38.581 1.00 57.00 473 LYS A CA 1
ATOM 3564 C C . LYS A 1 473 ? -8.114 8.357 37.813 1.00 57.00 473 LYS A C 1
ATOM 3566 O O . LYS A 1 473 ? -9.062 8.822 38.434 1.00 57.00 473 LYS A O 1
ATOM 3571 N N . GLY A 1 474 ? -8.051 8.374 36.482 1.00 51.31 474 GLY A N 1
ATOM 3572 C CA . GLY A 1 474 ? -9.146 8.785 35.609 1.00 51.31 474 GLY A CA 1
ATOM 3573 C C . GLY A 1 474 ? -9.680 7.599 34.821 1.00 51.31 474 GLY A C 1
ATOM 3574 O O . GLY A 1 474 ? -8.895 6.868 34.219 1.00 51.31 474 GLY A O 1
ATOM 3575 N N . ASP A 1 475 ? -11.003 7.451 34.787 1.00 45.03 475 ASP A N 1
ATOM 3576 C CA . ASP A 1 475 ? -11.660 6.579 33.820 1.00 45.03 475 ASP A CA 1
ATOM 3577 C C . ASP A 1 475 ? -11.589 7.244 32.447 1.00 45.03 475 ASP A C 1
ATOM 3579 O O . ASP A 1 475 ? -12.325 8.187 32.149 1.00 45.03 475 ASP A O 1
ATOM 3583 N N . VAL A 1 476 ? -10.726 6.727 31.578 1.00 43.66 476 VAL A N 1
ATOM 3584 C CA . VAL A 1 476 ? -10.973 6.831 30.142 1.00 43.66 476 VAL A CA 1
ATOM 3585 C C . VAL A 1 476 ? -11.957 5.711 29.827 1.00 43.66 476 VAL A C 1
ATOM 3587 O O . VAL A 1 476 ? -11.576 4.650 29.339 1.00 43.66 476 VAL A O 1
ATOM 3590 N N . GLN A 1 477 ? -13.250 5.914 30.116 1.00 35.22 477 GLN A N 1
ATOM 3591 C CA . GLN A 1 477 ? -14.230 5.207 29.294 1.00 35.22 477 GLN A CA 1
ATOM 3592 C C . GLN A 1 477 ? -13.864 5.570 27.854 1.00 35.22 477 GLN A C 1
ATOM 3594 O O . GLN A 1 477 ? -13.591 6.738 27.573 1.00 35.22 477 GLN A O 1
ATOM 3599 N N . SER A 1 478 ? -13.843 4.614 26.929 1.00 33.66 478 SER A N 1
ATOM 3600 C CA . SER A 1 478 ? -13.804 4.921 25.498 1.00 33.66 478 SER A CA 1
ATOM 3601 C C . SER A 1 478 ? -15.130 5.579 25.074 1.00 33.66 478 SER A C 1
ATOM 3603 O O . SER A 1 478 ? -15.874 5.119 24.212 1.00 33.66 478 SER A O 1
ATOM 3605 N N . THR A 1 479 ? -15.479 6.695 25.707 1.00 26.48 479 THR A N 1
ATOM 3606 C CA . THR A 1 479 ? -16.403 7.691 25.208 1.00 26.48 479 THR A CA 1
ATOM 3607 C C . THR A 1 479 ? -15.699 8.401 24.062 1.00 26.48 479 THR A C 1
ATOM 3609 O O . THR A 1 479 ? -15.247 9.533 24.197 1.00 26.48 479 THR A O 1
ATOM 3612 N N . SER A 1 480 ? -15.640 7.742 22.903 1.00 28.66 480 SER A N 1
ATOM 3613 C CA . SER A 1 480 ? -15.277 8.325 21.604 1.00 28.66 480 SER A CA 1
ATOM 3614 C C . SER A 1 480 ? -16.355 9.314 21.107 1.00 28.66 480 SER A C 1
ATOM 3616 O O . SER A 1 480 ? -16.724 9.339 19.935 1.00 28.66 480 SER A O 1
ATOM 3618 N N . SER A 1 481 ? -16.949 10.081 22.021 1.00 27.92 481 SER A N 1
ATOM 3619 C CA . SER A 1 481 ? -18.002 11.051 21.755 1.00 27.92 481 SER A CA 1
ATOM 3620 C C . SER A 1 481 ? -17.949 12.167 22.799 1.00 27.92 481 SER A C 1
ATOM 3622 O O . SER A 1 481 ? -18.651 12.100 23.808 1.00 27.92 481 SER A O 1
ATOM 3624 N N . ARG A 1 482 ? -17.119 13.187 22.536 1.00 26.14 482 ARG A N 1
ATOM 3625 C CA . ARG A 1 482 ? -17.362 14.613 22.839 1.00 26.14 482 ARG A CA 1
ATOM 3626 C C . ARG A 1 482 ? -16.274 15.479 22.188 1.00 26.14 482 ARG A C 1
ATOM 3628 O O . ARG A 1 482 ? -15.107 15.316 22.498 1.00 26.14 482 ARG A O 1
ATOM 3635 N N . ALA A 1 483 ? -16.704 16.354 21.274 1.00 24.83 483 ALA A N 1
ATOM 3636 C CA . ALA A 1 483 ? -15.975 17.484 20.684 1.00 24.83 483 ALA A CA 1
ATOM 3637 C C . ALA A 1 483 ? -14.470 17.263 20.428 1.00 24.83 483 ALA A C 1
ATOM 3639 O O . ALA A 1 483 ? -13.610 17.639 21.218 1.00 24.83 483 ALA A O 1
ATOM 3640 N N . MET A 1 484 ? -14.166 16.686 19.268 1.00 25.00 484 MET A N 1
ATOM 3641 C CA . MET A 1 484 ? -12.808 16.560 18.755 1.00 25.00 484 MET A CA 1
ATOM 3642 C C . MET A 1 484 ? -12.337 17.928 18.227 1.00 25.00 484 MET A C 1
ATOM 3644 O O . MET A 1 484 ? -12.552 18.246 17.061 1.00 25.00 484 MET A O 1
ATOM 3648 N N . PHE A 1 485 ? -11.687 18.743 19.060 1.00 23.06 485 PHE A N 1
ATOM 3649 C CA . PHE A 1 485 ? -10.664 19.651 18.537 1.00 23.06 485 PHE A CA 1
ATOM 3650 C C . PHE A 1 485 ? -9.392 18.821 18.392 1.00 23.06 485 PHE A C 1
ATOM 3652 O O . PHE A 1 485 ? -8.691 18.537 19.358 1.00 23.06 485 PHE A O 1
ATOM 3659 N N . ARG A 1 486 ? -9.168 18.326 17.172 1.00 25.39 486 ARG A N 1
ATOM 3660 C CA . ARG A 1 486 ? -7.970 17.576 16.810 1.00 25.39 486 ARG A CA 1
ATOM 3661 C C . ARG A 1 486 ? -6.838 18.564 16.594 1.00 25.39 486 ARG A C 1
ATOM 3663 O O . ARG A 1 486 ? -6.851 19.312 15.624 1.00 25.39 486 ARG A O 1
ATOM 3670 N N . MET A 1 487 ? -5.849 18.496 17.461 1.00 23.12 487 MET A N 1
ATOM 3671 C CA . MET A 1 487 ? -4.510 19.010 17.236 1.00 23.12 487 MET A CA 1
ATOM 3672 C C . MET A 1 487 ? -3.598 17.950 17.898 1.00 23.12 487 MET A C 1
ATOM 3674 O O . MET A 1 487 ? -3.865 17.532 19.017 1.00 23.12 487 MET A O 1
ATOM 3678 N N . SER A 1 488 ? -2.691 17.345 17.120 1.00 23.67 488 SER A N 1
ATOM 3679 C CA . SER A 1 488 ? -2.251 15.923 17.110 1.00 23.67 488 SER A CA 1
ATOM 3680 C C . SER A 1 488 ? -1.432 15.325 18.296 1.00 23.67 488 SER A C 1
ATOM 3682 O O . SER A 1 488 ? -1.309 15.914 19.352 1.00 23.67 488 SER A O 1
ATOM 3684 N N . SER A 1 489 ? -0.946 14.089 18.090 1.00 33.72 489 SER A N 1
ATOM 3685 C CA . SER A 1 489 ? -0.055 13.129 18.811 1.00 33.72 489 SER A CA 1
ATOM 3686 C C . SER A 1 489 ? 1.128 13.634 19.659 1.00 33.72 489 SER A C 1
ATOM 3688 O O . SER A 1 489 ? 1.577 14.747 19.442 1.00 33.72 489 SER A O 1
ATOM 3690 N N . GLY A 1 490 ? 1.777 12.834 20.537 1.00 23.73 490 GLY A N 1
ATOM 3691 C CA . GLY A 1 490 ? 1.730 11.375 20.828 1.00 23.73 490 GLY A CA 1
ATOM 3692 C C . GLY A 1 490 ? 2.882 10.913 21.762 1.00 23.73 490 GLY A C 1
ATOM 3693 O O . GLY A 1 490 ? 3.657 11.769 22.151 1.00 23.73 490 GLY A O 1
ATOM 3694 N N . ILE A 1 491 ? 2.984 9.607 22.101 1.00 23.52 491 ILE A N 1
ATOM 3695 C CA . ILE A 1 491 ? 4.205 8.788 22.392 1.00 23.52 491 ILE A CA 1
ATOM 3696 C C . ILE A 1 491 ? 3.834 7.297 22.189 1.00 23.52 491 ILE A C 1
ATOM 3698 O O . ILE A 1 491 ? 2.750 6.862 22.583 1.00 23.52 491 ILE A O 1
ATOM 3702 N N . ALA A 1 492 ? 4.742 6.524 21.582 1.00 20.97 492 ALA A N 1
ATOM 3703 C CA . ALA A 1 492 ? 4.703 5.067 21.454 1.00 20.97 492 ALA A CA 1
ATOM 3704 C C . ALA A 1 492 ? 5.307 4.377 22.693 1.00 20.97 492 ALA A C 1
ATOM 3706 O O . ALA A 1 492 ? 6.345 4.801 23.193 1.00 20.97 492 ALA A O 1
ATOM 3707 N N . MET A 1 493 ? 4.704 3.276 23.148 1.00 22.56 493 MET A N 1
ATOM 3708 C CA . MET A 1 493 ? 5.384 2.286 23.987 1.00 22.56 493 MET A CA 1
ATOM 3709 C C . MET A 1 493 ? 5.237 0.902 23.358 1.00 22.56 493 MET A C 1
ATOM 3711 O O . MET A 1 493 ? 4.135 0.423 23.092 1.00 22.56 493 MET A O 1
ATOM 3715 N N . GLU A 1 494 ? 6.391 0.299 23.108 1.00 20.86 494 GLU A N 1
ATOM 3716 C CA . GLU A 1 494 ? 6.615 -1.057 22.631 1.00 20.86 494 GLU A CA 1
ATOM 3717 C C . GLU A 1 494 ? 6.050 -2.068 23.643 1.00 20.86 494 GLU A C 1
ATOM 3719 O O . GLU A 1 494 ? 6.483 -2.139 24.794 1.00 20.86 494 GLU A O 1
ATOM 3724 N N . ASN A 1 495 ? 5.027 -2.824 23.240 1.00 26.06 495 ASN A N 1
ATOM 3725 C CA . ASN A 1 495 ? 4.322 -3.745 24.126 1.00 26.06 495 ASN A CA 1
ATOM 3726 C C . ASN A 1 495 ? 4.914 -5.156 24.000 1.00 26.06 495 ASN A C 1
ATOM 3728 O O . ASN A 1 495 ? 4.429 -5.982 23.227 1.00 26.06 495 ASN A O 1
ATOM 3732 N N . ARG A 1 496 ? 5.954 -5.461 24.787 1.00 20.98 496 ARG A N 1
ATOM 3733 C CA . ARG A 1 496 ? 6.278 -6.858 25.109 1.00 20.98 496 ARG A CA 1
ATOM 3734 C C . ARG A 1 496 ? 5.225 -7.393 26.083 1.00 20.98 496 ARG A C 1
ATOM 3736 O O . ARG A 1 496 ? 5.283 -7.123 27.277 1.00 20.98 496 ARG A O 1
ATOM 3743 N N . SER A 1 497 ? 4.300 -8.183 25.536 1.00 27.95 497 SER A N 1
ATOM 3744 C CA . SER A 1 497 ? 3.544 -9.265 26.191 1.00 27.95 497 SER A CA 1
ATOM 3745 C C . SER A 1 497 ? 2.917 -8.966 27.565 1.00 27.95 497 SER A C 1
ATOM 3747 O O . SER A 1 497 ? 3.572 -9.132 28.595 1.00 27.95 497 SER A O 1
ATOM 3749 N N . ILE A 1 498 ? 1.604 -8.694 27.598 1.00 25.38 498 ILE A N 1
ATOM 3750 C CA . ILE A 1 498 ? 0.764 -8.918 28.791 1.00 25.38 498 ILE A CA 1
ATOM 3751 C C . ILE A 1 498 ? -0.564 -9.588 28.365 1.00 25.38 498 ILE A C 1
ATOM 3753 O O . ILE A 1 498 ? -1.212 -9.077 27.452 1.00 25.38 498 ILE A O 1
ATOM 3757 N N . PRO A 1 499 ? -0.977 -10.718 28.982 1.00 23.19 499 PRO A N 1
ATOM 3758 C CA . PRO A 1 499 ? -2.188 -11.454 28.608 1.00 23.19 499 PRO A CA 1
ATOM 3759 C C . PRO A 1 499 ? -3.483 -10.712 28.963 1.00 23.19 499 PRO A C 1
ATOM 3761 O O . PRO A 1 499 ? -3.566 -10.027 29.983 1.00 23.19 499 PRO A O 1
ATOM 3764 N N . SER A 1 500 ? -4.501 -10.927 28.128 1.00 27.42 500 SER A N 1
ATOM 3765 C CA . SER A 1 500 ? -5.903 -10.522 28.285 1.00 27.42 500 SER A CA 1
ATOM 3766 C C . SER A 1 500 ? -6.474 -10.877 29.655 1.00 27.42 500 SER A C 1
ATOM 3768 O O . SER A 1 500 ? -6.230 -11.992 30.081 1.00 27.42 500 SER A O 1
ATOM 3770 N N . TRP A 1 501 ? -7.248 -9.982 30.277 1.00 24.44 501 TRP A N 1
ATOM 3771 C CA . TRP A 1 501 ? -8.531 -10.199 30.985 1.00 24.44 501 TRP A CA 1
ATOM 3772 C C . TRP A 1 501 ? -8.918 -8.859 31.639 1.00 24.44 501 TRP A C 1
ATOM 3774 O O . TRP A 1 501 ? -8.112 -8.313 32.385 1.00 24.44 501 TRP A O 1
ATOM 3784 N N . VAL A 1 502 ? -10.117 -8.330 31.355 1.00 23.08 502 VAL A N 1
ATOM 3785 C CA . VAL A 1 502 ? -11.047 -7.679 32.309 1.00 23.08 502 VAL A CA 1
ATOM 3786 C C . VAL A 1 502 ? -12.277 -7.158 31.545 1.00 23.08 502 VAL A C 1
ATOM 3788 O O . VAL A 1 502 ? -12.180 -6.385 30.596 1.00 23.08 502 VAL A O 1
ATOM 3791 N N . ASP A 1 503 ? -13.429 -7.632 32.009 1.00 31.36 503 ASP A N 1
ATOM 3792 C CA . ASP A 1 503 ? -14.808 -7.309 31.643 1.00 31.36 503 ASP A CA 1
ATOM 3793 C C . ASP A 1 503 ? -15.330 -6.195 32.576 1.00 31.36 503 ASP A C 1
ATOM 3795 O O . ASP A 1 503 ? -15.079 -6.272 33.782 1.00 31.36 503 ASP A O 1
ATOM 3799 N N . ALA A 1 504 ? -16.052 -5.177 32.080 1.00 24.83 504 ALA A N 1
ATOM 3800 C CA . ALA A 1 504 ? -16.828 -4.279 32.953 1.00 24.83 504 ALA A CA 1
ATOM 3801 C C . ALA A 1 504 ? -17.942 -3.483 32.240 1.00 24.83 504 ALA A C 1
ATOM 3803 O O . ALA A 1 504 ? -17.796 -2.965 31.135 1.00 24.83 504 ALA A O 1
ATOM 3804 N N . ARG A 1 505 ? -19.076 -3.391 32.946 1.00 22.91 505 ARG A N 1
ATOM 3805 C CA . ARG A 1 505 ? -20.429 -3.007 32.512 1.00 22.91 505 ARG A CA 1
ATOM 3806 C C . ARG A 1 505 ? -20.729 -1.495 32.581 1.00 22.91 505 ARG A C 1
ATOM 3808 O O . ARG A 1 505 ? -20.023 -0.715 33.202 1.00 22.91 505 ARG A O 1
ATOM 3815 N N . ARG A 1 506 ? -21.860 -1.151 31.945 1.00 28.23 506 ARG A N 1
ATOM 3816 C CA . ARG A 1 506 ? -22.560 0.144 31.775 1.00 28.23 506 ARG A CA 1
ATOM 3817 C C . ARG A 1 506 ? -22.724 1.025 33.028 1.00 28.23 506 ARG A C 1
ATOM 3819 O O . ARG A 1 506 ? -23.188 0.518 34.041 1.00 28.23 506 ARG A O 1
ATOM 3826 N N . SER A 1 507 ? -22.649 2.352 32.830 1.00 23.77 507 SER A N 1
ATOM 3827 C CA . SER A 1 507 ? -23.627 3.348 33.339 1.00 23.77 507 SER A CA 1
ATOM 3828 C C . SER A 1 507 ? -23.406 4.748 32.723 1.00 23.77 507 SER A C 1
ATOM 3830 O O . SER A 1 507 ? -22.281 5.118 32.402 1.00 23.77 507 SER A O 1
ATOM 3832 N N . ALA A 1 508 ? -24.500 5.488 32.503 1.00 28.80 508 ALA A N 1
ATOM 3833 C CA . ALA A 1 508 ? -24.602 6.746 31.749 1.00 28.80 508 ALA A CA 1
ATOM 3834 C C . ALA A 1 508 ? -24.376 8.012 32.603 1.00 28.80 508 ALA A C 1
ATOM 3836 O O . ALA A 1 508 ? -24.739 7.991 33.774 1.00 28.80 508 ALA A O 1
ATOM 3837 N N . CYS A 1 509 ? -23.884 9.120 32.008 1.00 21.28 509 CYS A N 1
ATOM 3838 C CA . CYS A 1 509 ? -24.192 10.497 32.454 1.00 21.28 509 CYS A CA 1
ATOM 3839 C C . CYS A 1 509 ? -23.781 11.634 31.471 1.00 21.28 509 CYS A C 1
ATOM 3841 O O . CYS A 1 509 ? -22.831 11.549 30.690 1.00 21.28 509 CYS A O 1
ATOM 3843 N N . THR A 1 510 ? -24.554 12.722 31.517 1.00 23.38 510 THR A N 1
ATOM 3844 C CA . THR A 1 510 ? -24.578 13.955 30.693 1.00 23.38 510 THR A CA 1
ATOM 3845 C C . THR A 1 510 ? -23.428 14.955 30.971 1.00 23.38 510 THR A C 1
ATOM 3847 O O . THR A 1 510 ? -23.127 15.206 32.130 1.00 23.38 510 THR A O 1
ATOM 3850 N N . CYS A 1 511 ? -22.834 15.603 29.945 1.00 22.75 511 CYS A N 1
ATOM 3851 C CA . CYS A 1 511 ? -21.951 16.788 30.100 1.00 22.75 511 CYS A CA 1
ATOM 3852 C C . CYS A 1 511 ? -22.699 18.072 29.761 1.00 22.75 511 CYS A C 1
ATOM 3854 O O . CYS A 1 511 ? -23.363 18.155 28.728 1.00 22.75 511 CYS A O 1
ATOM 3856 N N . ARG A 1 512 ? -22.413 19.100 30.562 1.00 21.47 512 ARG A N 1
ATOM 3857 C CA . ARG A 1 512 ? -22.435 20.510 30.162 1.00 21.47 512 ARG A CA 1
ATOM 3858 C C . ARG A 1 512 ? -21.138 20.881 29.436 1.00 21.47 512 ARG A C 1
ATOM 3860 O O . ARG A 1 512 ? -20.065 20.405 29.794 1.00 21.47 512 ARG A O 1
ATOM 3867 N N . THR A 1 513 ? -21.269 21.733 28.430 1.00 25.88 513 THR A N 1
ATOM 3868 C CA . THR A 1 513 ? -20.210 22.353 27.626 1.00 25.88 513 THR A CA 1
ATOM 3869 C C . THR A 1 513 ? -19.473 23.440 28.419 1.00 25.88 513 THR A C 1
ATOM 3871 O O . THR A 1 513 ? -20.111 24.319 28.993 1.00 25.88 513 THR A O 1
ATOM 3874 N N . LEU A 1 514 ? -18.136 23.401 28.427 1.00 23.81 514 LEU A N 1
ATOM 3875 C CA . LEU A 1 514 ? -17.283 24.525 28.829 1.00 23.81 514 LEU A CA 1
ATOM 3876 C C . LEU A 1 514 ? -16.857 25.277 27.565 1.00 23.81 514 LEU A C 1
ATOM 3878 O O . LEU A 1 514 ? -16.248 24.690 26.673 1.00 23.81 514 LEU A O 1
ATOM 3882 N N . GLY A 1 515 ? -17.213 26.559 27.485 1.00 23.48 515 GLY A N 1
ATOM 3883 C CA . GLY A 1 515 ? -16.683 27.481 26.488 1.00 23.48 515 GLY A CA 1
ATOM 3884 C C . GLY A 1 515 ? -15.319 28.001 26.932 1.00 23.48 515 GLY A C 1
ATOM 3885 O O . GLY A 1 515 ? -15.172 28.437 28.072 1.00 23.48 515 GLY A O 1
ATOM 3886 N N . LEU A 1 516 ? -14.344 27.959 26.032 1.00 25.42 516 LEU A N 1
ATOM 3887 C CA . LEU A 1 516 ? -13.076 28.674 26.154 1.00 25.42 516 LEU A CA 1
ATOM 3888 C C . LEU A 1 516 ? -13.082 29.781 25.091 1.00 25.42 516 LEU A C 1
ATOM 3890 O O . LEU A 1 516 ? -13.444 29.519 23.942 1.00 25.42 516 LEU A O 1
ATOM 3894 N N . ARG A 1 517 ? -12.798 31.012 25.530 1.00 23.94 517 ARG A N 1
ATOM 3895 C CA . ARG A 1 517 ? -12.612 32.215 24.704 1.00 23.94 517 ARG A CA 1
ATOM 3896 C C . ARG A 1 517 ? -11.165 32.330 24.263 1.00 23.94 517 ARG A C 1
ATOM 3898 O O . ARG A 1 517 ? -10.304 31.904 25.064 1.00 23.94 517 ARG A O 1
#

Secondary structure (DSSP, 8-state):
-HHHHHHHHHHHHHHHHHHHHHHSS---S-EEEEEEEEEE-TTS-EEE-TT-EEEEEETT-TT-EEEEE--TTSEEEEEE-SEEEEEEESS-EEETTEEEE-EEEEEE-TT-EEEEEE-TTTSEEEE-----SS------HHHHHHHHHGGGEEEEEETTEEEEEEEBSSSTTEEEE-HHHHTT-SEEEEESSSS-EEEEEEEEEETTTTEEEEE--GGG-TTPPPBEEP---TTS-SS-TT-EEEEEE--TTSSPEEEEEEEEEE-SSEEEESS---TT-TTSEEEETTSEEEEEEEEEEEETTEEEEEEEEEGGGGHHHHHHHHHHHTTSPPPP--BPPP--SPPP-HHHHHHHHHTS-GGGGHHHHEEEETTEEEEEE-HHHHHHHHHHHHHHHHHHHHHHHHHHT--GGGS--SSSHHHHHHHHHTTTTT-S-EEEEEEPEEE-HHHHHHHHHHHHTTSPP-PPPEEESS-------S---------------------------PPPPPP--

Sequence (517 aa):
MRTRVVVGLMFLAFLLAANLIRLAAQTPRQATVSVTAALVAEELHVRPVALHQLELMRVGDTAVTIAFRTGLDGKARQVVAPGSYRLRSVVPAQLLGKTYRWDLPITVGRGQMLEVELTNVNAVVDSVRVVPRVAAREIAPEIAVYNQVKRGVVRVEAGLKHGSGFFIDTLGGLVVTNDHVVAGERTVSVALDTSRRFAAQVVVRDHDADLALLRLSALACPDCPHLRIARQDSTGAIVVPGERIIAVGFPLSQQSTVTSGIASSVRDRVIISDVNINPGSSGGPLLNLAGEVVGVNTFSEQGEHGPGVSGSILINQLAPLLTRAADTVSKLPLPVLSALPTLSGPAYPLTELRAAAESVPPDDYDDLQEYKAGNFVLTFSTPVANFVYFKKYENEITKDRRKREARAGLSEEERFSEVGEVRDWIDYVGALTNAAVSVLVVPKQGETFGSALARGLSAAGGYRPGRAKYVFKGDVQSTSSRAMFRMSSGIAMENRSIPSWVDARRSACTCRTLGLR

Radius of gyration: 41.87 Å; chains: 1; bounding box: 118×62×130 Å

=== Feature glossary ===
The record interleaves many kinds of information about one protein. Here is each kind framed as the question it answers.

Q: What does the local fold look like, residue by residue?
A: A 3Di character summarizes, for each residue, the relative orientation of the Cα frame of its nearest spatial neighbor. Because it encodes fold topology rather than chemistry, 3Di alignments detect remote structural similarity that sequence alignment misses.

Q: Which residues are in helices, strands, or loops?
A: Secondary structure is the local, repeating backbone conformation. DSSP classifies it into eight states by reading the hydrogen-bond network: three helix types (H, G, I), two β types (E, B), two non-regular types (T, S), and unstructured coil (-).

Q: How big and how compact is the whole molecule?
A: Three whole-structure scalars: the radius of gyration (RMS distance of Cα from centroid, in Å), the count of Cα–Cα contacts (pairs closer than 8 Å and separated by more than four residues in sequence — i.e. tertiary, not local, contacts), and the bounding-box dimensions. Together they distinguish compact globular folds from extended fibres or disordered chains.

Q: How confident is the AlphaFold model at each residue?
A: For AlphaFold models, the B-factor field carries pLDDT — the model's own estimate of local accuracy on a 0–100 scale. Regions with pLDDT<50 should be treated as essentially unmodeled; they often correspond to intrinsically disordered segments.

Q: What family and function is it annotated with?
A: Functional annotations link the protein to curated databases. InterPro entries identify conserved domains and families by matching the sequence against member-database signatures (Pfam, PROSITE, CDD, …). Gene Ontology (GO) terms describe molecular function, biological process, and cellular component in a controlled vocabulary. CATH places the structure in a hierarchical fold classification (Class/Architecture/Topology/Homologous-superfamily). The organism is the source species.

Q: What known structures does this most resemble?
A: Nearest PDB neighbors are the top structural matches found by Foldseek when searching this structure against the entire Protein Data Bank. Each hit reports a TM-score (0 to 1; >0.5 almost always implies the same fold) and an E-value. These are *structural* homologs — they may share no detectable sequence similarity.

Q: Which residues are buried vs exposed?
A: Solvent-accessible surface area (SASA) is the area in Å² traced out by the centre of a 1.4 Å probe sphere (a water molecule) rolled over the protein's van der Waals surface (Shrake–Rupley / Lee–Richards construction). Buried residues have near-zero SASA; fully exposed residues can exceed 200 Å². The total SASA scales roughly with the number of surface residues.

Q: What are the backbone torsion angles?
A: φ (phi) and ψ (psi) are the two rotatable backbone dihedrals per residue: φ is the C(i-1)–N–Cα–C torsion, ψ is the N–Cα–C–N(i+1) torsion, both in degrees on (−180°, 180°]. α-helical residues cluster near (−60°, −45°); β-strand residues near (−120°, +130°). A Ramachandran plot is simply a scatter of (φ, ψ) for every residue.

Q: Are the domains correctly placed relative to each other?
A: Predicted aligned error is AlphaFold's pairwise confidence. Unlike pLDDT (per-residue), PAE is per-residue-pair and captures whether two parts of the structure are correctly placed relative to each other. Units are ångströms of expected positional error.

Q: What if only a Cα trace is available?
A: P-SEA three-state annotation labels each residue as helix, strand, or coil based purely on the geometry of the Cα trace. It serves as a fallback when the full backbone (and thus DSSP) is unavailable.

Q: What is the amino-acid chain?
A: This is the polypeptide sequence — one letter per residue, N-terminus first. Length ranges from a few dozen residues for small domains to over a thousand for large multi-domain proteins.

Q: What do the rendered images show?
A: The six renders are orthographic views along the three Cartesian axes in both directions. Representation (cartoon, sticks, or surface) and color scheme (sequence-rainbow or by-chain) vary across proteins so the training set covers all the common visualization conventions.

Q: What do the diagnostic plots show?
A: Plot images: a contact map (which residues are close in 3D, as an N×N binary image), a Ramachandran scatter (backbone torsion angles, revealing secondary-structure composition at a glance), and — for AlphaFold structures — a PAE heatmap (pairwise prediction confidence).

Q: How mobile is each atom in the crystal?
A: B-factor (Debye–Waller factor) reflects atomic displacement in the crystal lattice. It is an experimental observable (units Å²), not a prediction; low values mean the atom is pinned down, high values mean it moves or is heterogeneous across the crystal.

Q: Where is each backbone atom in 3D?
A: The mmCIF table is the protein's shape written out atom by atom. For each backbone N, Cα, C, and carbonyl O, it records an (x, y, z) coordinate triple in Å plus the residue type, chain letter, and residue number.